Protein AF-A0A198FDU4-F1 (afdb_monomer)

Solvent-accessible surface area (backbone atoms only — not comparable to full-atom values): 24441 Å² total; per-residue (Å²): 132,54,50,69,57,46,51,49,52,53,43,39,50,42,43,55,72,63,31,25,67,28,29,48,13,7,50,51,8,45,16,40,74,60,33,55,42,30,35,79,29,39,49,94,70,45,77,84,49,52,74,38,26,30,18,36,71,33,38,70,36,20,50,71,49,46,50,51,25,53,77,68,77,36,59,59,58,39,63,64,48,49,50,50,48,52,54,48,25,40,75,66,72,41,78,51,65,47,96,90,48,53,53,56,54,47,34,57,30,83,58,55,20,38,58,43,16,54,49,39,43,63,23,48,65,55,52,98,71,73,87,55,72,64,25,23,56,41,1,46,51,46,31,72,73,40,69,84,66,69,52,71,68,78,43,44,53,62,53,46,55,67,72,42,50,73,51,27,18,40,28,88,83,55,66,17,51,43,86,76,36,16,18,23,26,35,20,41,50,51,47,16,44,27,68,31,62,68,48,84,74,95,64,85,46,44,56,54,57,35,60,57,53,40,40,74,61,46,27,43,81,78,44,73,53,42,37,76,41,86,65,51,88,75,48,43,56,68,20,37,40,36,37,6,44,24,87,38,58,82,60,13,70,99,51,60,46,44,33,28,37,25,30,84,85,27,38,22,32,42,28,36,40,60,88,62,76,54,42,82,22,53,13,58,44,75,44,70,62,47,38,65,51,30,52,74,75,45,26,39,16,36,40,33,29,35,62,59,82,63,92,71,87,62,85,68,74,74,77,77,72,59,78,37,56,35,38,30,28,27,19,39,50,80,61,59,75,50,70,75,17,70,28,47,49,95,82,57,77,56,16,40,22,60,46,86,73,36,46,23,9,38,36,29,52,41,57,81,60,54,51,51,40,32,26,27,22,24,76,87,72,42,73,52,69,79,26,66,42,48,33,90,90,36,64,81,64,12,25,25,53,45,90,69,38,45,27,10,31,40,33,40,37,48,44,59,46,89,95,55,80,73,39,41,30,34,33,30,21,25,35,48,84,52,84,65,74,50,70,63,15,30,21,60,27,78,83,45,91,95,32,42,36,51,26,64,42,88,77,32,32,33,7,32,40,33,44,42,30,16,76,60,90,82,126

Secondary structure (DSSP, 8-state):
--HHHHHHHHHHHHHHTT--HHHHHHHHHHHHHHHSS-TTPBGGG-TT-TTS-BTTTTBSSTHHHHHHHHHTT--TTSHHHHHHHHHHHHHTT-S--BTTB-HHHHHH--S-HHHHHHHHIIIII--S----THHHHHHHHHHHHHTT-PPPP---HHHHHHHHTTTBEE-SSS-SBSTTSEE-HHHHHHHHHHHHH-PPPSS---TTTHHHHHHHTTEEEEEEEETT-TTGGG--TTPEEEEESSSSGGG-SSSSEEEEEEETTTTEEEEE-STTTT-TTB-EEEEE-SHHHHHHTT--EEEEEEE-SS---S--------SB-EEEEEEETTSPBPPPEES--SSSTTSSBS-TT--EEEEEEEESSSEEEEEEEETTTEEPPPB----TT-TTTS-EE-TT--EEEEEEEEEPPTTSPP-EEEEEEEETT-SSPPPPEETTSSSSTTSBSSEEBTTB-EEEEEEEEESS---

Foldseek 3Di:
DALVVLLLVQQLVLVLVVFDLLLSLLLSLQLCVQAVSQQADWVVNPPPQQQWFHGSLGPGSVCVLCVVCVVVVHDSRDSVSVVVVLVVCQVVVPQFADPVAGSVRSRNDPDHSLVSNLSCLVGRNVDPDSPDSSSSVSSVVSSVVCVVPHHDNQQALVVLLVVLQLQAFEDPPPPLQCPVRYHFFQNSSQNSLCSRQVDDDPDRDDLLRVQQVLLVSQWDFPDKDFLVCPCLVVAAFSKKKKWALDQDSNRQPPHRIGIATADDGSFWGFGQDCPVVRPRSRRTDTHGDDSCVCVVSNTTMMIIIHHCPDDDDPDDPPPLDFPWWKWKWFAFQLHGIDDIATAADPRHPSRKYFAALTFTFKMAMDIPAFWKWKEFAFLVPGIDDIATAQDPVDRPRNIHGDRNTGTFKMAMWTDHDPPDQDKWKKKWFDFSVDDDIDFIATHCCPPDPPGHRMYGDRPTGTRIMGIGIGNDHSD

Structure (mmCIF, N/CA/C/O backbone):
data_AF-A0A198FDU4-F1
#
_entry.id   AF-A0A198FDU4-F1
#
loop_
_atom_site.group_PDB
_atom_site.id
_atom_site.type_symbol
_atom_site.label_atom_id
_atom_site.label_alt_id
_atom_site.label_comp_id
_atom_site.label_asym_id
_atom_site.label_entity_id
_atom_site.label_seq_id
_atom_site.pdbx_PDB_ins_code
_atom_site.Cartn_x
_atom_site.Cartn_y
_atom_site.Cartn_z
_atom_site.occupancy
_atom_site.B_iso_or_equiv
_atom_site.auth_seq_id
_atom_site.auth_comp_id
_atom_site.auth_asym_id
_atom_site.auth_atom_id
_atom_site.pdbx_PDB_model_num
ATOM 1 N N . MET A 1 1 ? -2.469 -5.186 -19.292 1.00 48.31 1 MET A N 1
ATOM 2 C CA . MET A 1 1 ? -3.293 -5.999 -18.375 1.00 48.31 1 MET A CA 1
ATOM 3 C C . MET A 1 1 ? -4.175 -6.893 -19.226 1.00 48.31 1 MET A C 1
ATOM 5 O O . MET A 1 1 ? -4.689 -6.417 -20.234 1.00 48.31 1 MET A O 1
ATOM 9 N N . GLY A 1 2 ? -4.270 -8.179 -18.903 1.00 72.94 2 GLY A N 1
ATOM 10 C CA . GLY A 1 2 ? -5.128 -9.109 -19.637 1.00 72.94 2 GLY A CA 1
ATOM 11 C C . GLY A 1 2 ? -6.611 -8.883 -19.323 1.00 72.94 2 GLY A C 1
ATOM 12 O O . GLY A 1 2 ? -6.959 -8.453 -18.226 1.00 72.94 2 GLY A O 1
ATOM 13 N N . GLN A 1 3 ? -7.504 -9.236 -20.253 1.00 82.69 3 GLN A N 1
ATOM 14 C CA . GLN A 1 3 ? -8.961 -9.070 -20.102 1.00 82.69 3 GLN A CA 1
ATOM 15 C C . GLN A 1 3 ? -9.511 -9.658 -18.783 1.00 82.69 3 GLN A C 1
ATOM 17 O O . GLN A 1 3 ? -10.329 -9.033 -18.111 1.00 82.69 3 GLN A O 1
ATOM 22 N N . LYS A 1 4 ? -9.031 -10.842 -18.371 1.00 82.12 4 LYS A N 1
ATOM 23 C CA . LYS A 1 4 ? -9.432 -11.501 -17.113 1.00 82.12 4 LYS A CA 1
ATOM 24 C C . LYS A 1 4 ? -8.976 -10.737 -15.866 1.00 82.12 4 LYS A C 1
ATOM 26 O O . LYS A 1 4 ? -9.705 -10.706 -14.877 1.00 82.12 4 LYS A O 1
ATOM 31 N N . GLU A 1 5 ? -7.788 -10.140 -15.892 1.00 79.19 5 GLU A N 1
ATOM 32 C CA . GLU A 1 5 ? -7.251 -9.366 -14.766 1.00 79.19 5 GLU A CA 1
ATOM 33 C C . GLU A 1 5 ? -8.094 -8.106 -14.550 1.00 79.19 5 GLU A C 1
ATOM 35 O O . GLU A 1 5 ? -8.565 -7.863 -13.439 1.00 79.19 5 GLU A O 1
ATOM 40 N N . THR A 1 6 ? -8.391 -7.373 -15.629 1.00 77.75 6 THR A N 1
ATOM 41 C CA . THR A 1 6 ? -9.262 -6.193 -15.572 1.00 77.75 6 THR A CA 1
ATOM 42 C C . THR A 1 6 ? -10.680 -6.560 -15.130 1.00 77.75 6 THR A C 1
ATOM 44 O O . THR A 1 6 ? -11.232 -5.907 -14.246 1.00 77.75 6 THR A O 1
ATOM 47 N N . ALA A 1 7 ? -11.249 -7.654 -15.648 1.00 88.31 7 ALA A N 1
ATOM 48 C CA . ALA A 1 7 ? -12.554 -8.149 -15.208 1.00 88.31 7 ALA A CA 1
ATOM 49 C C . ALA A 1 7 ? -12.571 -8.522 -13.714 1.00 88.31 7 ALA A C 1
ATOM 51 O O . ALA A 1 7 ? -13.530 -8.207 -13.013 1.00 88.31 7 ALA A O 1
ATOM 52 N N . THR A 1 8 ? -11.495 -9.130 -13.201 1.00 83.44 8 THR A N 1
ATOM 53 C CA . THR A 1 8 ? -11.351 -9.469 -11.774 1.00 83.44 8 THR A CA 1
ATOM 54 C C . THR A 1 8 ? -11.256 -8.211 -10.905 1.00 83.44 8 THR A C 1
ATOM 56 O O . THR A 1 8 ? -11.840 -8.166 -9.820 1.00 83.44 8 THR A O 1
ATOM 59 N N . GLN A 1 9 ? -10.574 -7.166 -11.387 1.00 81.50 9 GLN A N 1
ATOM 60 C CA . GLN A 1 9 ? -10.465 -5.880 -10.697 1.00 81.50 9 GLN A CA 1
ATOM 61 C C . GLN A 1 9 ? -11.827 -5.173 -10.602 1.00 81.50 9 GLN A C 1
ATOM 63 O O . GLN A 1 9 ? -12.223 -4.752 -9.512 1.00 81.50 9 GLN A O 1
ATOM 68 N N . ILE A 1 10 ? -12.571 -5.108 -11.714 1.00 89.69 10 ILE A N 1
ATOM 69 C CA . ILE A 1 10 ? -13.941 -4.566 -11.769 1.00 89.69 10 ILE A CA 1
ATOM 70 C C . ILE A 1 10 ? -14.856 -5.361 -10.835 1.00 89.69 10 ILE A C 1
ATOM 72 O O . ILE A 1 10 ? -15.574 -4.778 -10.022 1.00 89.69 10 ILE A O 1
ATOM 76 N N . TRP A 1 11 ? -14.792 -6.693 -10.916 1.00 91.50 11 TRP A N 1
ATOM 77 C CA . TRP A 1 11 ? -15.608 -7.587 -10.106 1.00 91.50 11 TRP A CA 1
ATOM 78 C C . TRP A 1 11 ? -15.397 -7.367 -8.615 1.00 91.50 11 TRP A C 1
ATOM 80 O O . TRP A 1 11 ? -16.344 -7.104 -7.878 1.00 91.50 11 TRP A O 1
ATOM 90 N N . THR A 1 12 ? -14.142 -7.405 -8.176 1.00 78.69 12 THR A N 1
ATOM 91 C CA . THR A 1 12 ? -13.788 -7.220 -6.766 1.00 78.69 12 THR A CA 1
ATOM 92 C C . THR A 1 12 ? -14.256 -5.861 -6.249 1.00 78.69 12 THR A C 1
ATOM 94 O O . THR A 1 12 ? -14.855 -5.781 -5.176 1.00 78.69 12 THR A O 1
ATOM 97 N N . TYR A 1 13 ? -14.039 -4.793 -7.023 1.00 76.19 13 TYR A N 1
ATOM 98 C CA . TYR A 1 13 ? -14.441 -3.447 -6.626 1.00 76.19 13 TYR A CA 1
ATOM 99 C C . TYR A 1 13 ? -15.962 -3.298 -6.520 1.00 76.19 13 TYR A C 1
ATOM 101 O O . TYR A 1 13 ? -16.459 -2.856 -5.486 1.00 76.19 13 TYR A O 1
ATOM 109 N N . LEU A 1 14 ? -16.713 -3.688 -7.555 1.00 82.50 14 LEU A N 1
ATOM 110 C CA . LEU A 1 14 ? -18.159 -3.473 -7.594 1.00 82.50 14 LEU A CA 1
ATOM 111 C C . LEU A 1 14 ? -18.904 -4.347 -6.579 1.00 82.50 14 LEU A C 1
ATOM 113 O O . LEU A 1 14 ? -19.787 -3.835 -5.890 1.00 82.50 14 LEU A O 1
ATOM 117 N N . ILE A 1 15 ? -18.519 -5.616 -6.391 1.00 83.12 15 ILE A N 1
ATOM 118 C CA . ILE A 1 15 ? -19.107 -6.428 -5.313 1.00 83.12 15 ILE A CA 1
ATOM 119 C C . ILE A 1 15 ? -18.777 -5.806 -3.943 1.00 83.12 15 ILE A C 1
ATOM 121 O O . ILE A 1 15 ? -19.651 -5.725 -3.082 1.00 83.12 15 ILE A O 1
ATOM 125 N N . GLY A 1 16 ? -17.563 -5.267 -3.756 1.00 65.81 16 GLY A N 1
ATOM 126 C CA . GLY A 1 16 ? -17.193 -4.511 -2.553 1.00 65.81 16 GLY A CA 1
ATOM 127 C C . GLY A 1 16 ? -18.007 -3.222 -2.353 1.00 65.81 16 GLY A C 1
ATOM 128 O O . GLY A 1 16 ? -18.212 -2.788 -1.223 1.00 65.81 16 GLY A O 1
ATOM 129 N N . CYS A 1 17 ? -18.531 -2.635 -3.431 1.00 63.59 17 CYS A N 1
ATOM 130 C CA . CYS A 1 17 ? -19.476 -1.516 -3.405 1.00 63.59 17 CYS A CA 1
ATOM 131 C C . CYS A 1 17 ? -20.948 -1.955 -3.261 1.00 63.59 17 CYS A C 1
ATOM 133 O O . CYS A 1 17 ? -21.848 -1.124 -3.422 1.00 63.59 17 CYS A O 1
ATOM 135 N N . GLY A 1 18 ? -21.211 -3.232 -2.970 1.00 72.19 18 GLY A N 1
ATOM 136 C CA . GLY A 1 18 ? -22.550 -3.772 -2.735 1.00 72.19 18 GLY A CA 1
ATOM 137 C C . GLY A 1 18 ? -23.328 -4.126 -4.003 1.00 72.19 18 GLY A C 1
ATOM 138 O O . GLY A 1 18 ? -24.555 -4.167 -3.963 1.00 72.19 18 GLY A O 1
ATOM 139 N N . TRP A 1 19 ? -22.653 -4.335 -5.136 1.00 90.00 19 TRP A N 1
ATOM 140 C CA . TRP A 1 19 ? -23.300 -4.902 -6.320 1.00 90.00 19 TRP A CA 1
ATOM 141 C C . TRP A 1 19 ? -23.553 -6.398 -6.138 1.00 90.00 19 TRP A C 1
ATOM 143 O O . TRP A 1 19 ? -22.781 -7.100 -5.481 1.00 90.00 19 TRP A O 1
ATOM 153 N N . SER A 1 20 ? -24.609 -6.910 -6.763 1.00 91.50 20 SER A N 1
ATOM 154 C CA . SER A 1 20 ? -24.806 -8.351 -6.871 1.00 91.50 20 SER A CA 1
ATOM 155 C C . SER A 1 20 ? -23.833 -8.962 -7.889 1.00 91.50 20 SER A C 1
ATOM 157 O O . SER A 1 20 ? -23.417 -8.328 -8.864 1.00 91.50 20 SER A O 1
ATOM 159 N N . LYS A 1 21 ? -23.502 -10.245 -7.707 1.00 92.75 21 LYS A N 1
ATOM 160 C CA . LYS A 1 21 ? -22.655 -11.006 -8.646 1.00 92.75 21 LYS A CA 1
ATOM 161 C C . LYS A 1 21 ? -23.233 -11.056 -10.057 1.00 92.75 21 LYS A C 1
ATOM 163 O O . LYS A 1 21 ? -22.487 -11.006 -11.031 1.00 92.75 21 LYS A O 1
ATOM 168 N N . THR A 1 22 ? -24.554 -11.149 -10.177 1.00 95.75 22 THR A N 1
ATOM 169 C CA . THR A 1 22 ? -25.226 -11.209 -11.476 1.00 95.75 22 THR A CA 1
ATOM 170 C C . THR A 1 22 ? -25.229 -9.850 -12.180 1.00 95.75 22 THR A C 1
ATOM 172 O O . THR A 1 22 ? -25.017 -9.811 -13.391 1.00 95.75 22 THR A O 1
ATOM 175 N N . ALA A 1 23 ? -25.353 -8.735 -11.448 1.00 97.88 23 ALA A N 1
ATOM 176 C CA . ALA A 1 23 ? -25.270 -7.386 -12.013 1.00 97.88 23 ALA A CA 1
ATOM 177 C C . ALA A 1 23 ? -23.854 -7.041 -12.500 1.00 97.88 23 ALA A C 1
ATOM 179 O O . ALA A 1 23 ? -23.683 -6.492 -13.588 1.00 97.88 23 ALA A O 1
ATOM 180 N N . VAL A 1 24 ? -22.822 -7.412 -11.735 1.00 98.00 24 VAL A N 1
ATOM 181 C CA . VAL A 1 24 ? -21.421 -7.237 -12.155 1.00 98.00 24 VAL A CA 1
ATOM 182 C C . VAL A 1 24 ? -21.105 -8.081 -13.389 1.00 98.00 24 VAL A C 1
ATOM 184 O O . VAL A 1 24 ? -20.494 -7.586 -14.334 1.00 98.00 24 VAL A O 1
ATOM 187 N N . ALA A 1 25 ? -21.553 -9.337 -13.421 1.00 97.94 25 ALA A N 1
ATOM 188 C CA . ALA A 1 25 ? -21.398 -10.192 -14.593 1.00 97.94 25 ALA A CA 1
ATOM 189 C C . ALA A 1 25 ? -22.055 -9.588 -15.849 1.00 97.94 25 ALA A C 1
ATOM 191 O O . ALA A 1 25 ? -21.460 -9.602 -16.925 1.00 97.94 25 ALA A O 1
ATOM 192 N N . ALA A 1 26 ? -23.254 -9.016 -15.708 1.00 98.50 26 ALA A N 1
ATOM 193 C CA . ALA A 1 26 ? -23.961 -8.329 -16.787 1.00 98.50 26 ALA A CA 1
ATOM 194 C C . ALA A 1 26 ? -23.208 -7.104 -17.328 1.00 98.50 26 ALA A C 1
ATOM 196 O O . ALA A 1 26 ? -23.137 -6.914 -18.547 1.00 98.50 26 ALA A O 1
ATOM 197 N N . LEU A 1 27 ? -22.615 -6.304 -16.435 1.00 98.31 27 LEU A N 1
ATOM 198 C CA . LEU A 1 27 ? -21.721 -5.201 -16.794 1.00 98.31 27 LEU A CA 1
ATOM 199 C C . LEU A 1 27 ? -20.519 -5.700 -17.598 1.00 98.31 27 LEU A C 1
ATOM 201 O O . LEU A 1 27 ? -20.262 -5.191 -18.683 1.00 98.31 27 LEU A O 1
ATOM 205 N N . LEU A 1 28 ? -19.826 -6.736 -17.112 1.00 98.50 28 LEU A N 1
ATOM 206 C CA . LEU A 1 28 ? -18.657 -7.310 -17.789 1.00 98.50 28 LEU A CA 1
ATOM 207 C C . LEU A 1 28 ? -18.999 -7.862 -19.178 1.00 98.50 28 LEU A C 1
ATOM 209 O O . LEU A 1 28 ? -18.225 -7.674 -20.114 1.00 98.50 28 LEU A O 1
ATOM 213 N N . GLY A 1 29 ? -20.167 -8.494 -19.332 1.00 96.81 29 GLY A N 1
ATOM 214 C CA . GLY A 1 29 ? -20.655 -8.942 -20.637 1.00 96.81 29 GLY A CA 1
ATOM 215 C C . GLY A 1 29 ? -20.849 -7.788 -21.625 1.00 96.81 29 GLY A C 1
ATOM 216 O O . GLY A 1 29 ? -20.475 -7.898 -22.787 1.00 96.81 29 GLY A O 1
ATOM 217 N N . ASN A 1 30 ? -21.363 -6.645 -21.170 1.00 98.62 30 ASN A N 1
ATOM 218 C CA . ASN A 1 30 ? -21.475 -5.456 -22.016 1.00 98.62 30 ASN A CA 1
ATOM 219 C C . ASN A 1 30 ? -20.104 -4.835 -22.314 1.00 98.62 30 ASN A C 1
ATOM 221 O O . ASN A 1 30 ? -19.761 -4.659 -23.480 1.00 98.62 30 ASN A O 1
ATOM 225 N N . MET A 1 31 ? -19.275 -4.622 -21.290 1.00 98.50 31 MET A N 1
ATOM 226 C CA . MET A 1 31 ? -17.922 -4.069 -21.431 1.00 98.50 31 MET A CA 1
ATOM 227 C C . MET A 1 31 ? -17.039 -4.891 -22.376 1.00 98.50 31 MET A C 1
ATOM 229 O O . MET A 1 31 ? -16.205 -4.339 -23.094 1.00 98.50 31 MET A O 1
ATOM 233 N N . GLN A 1 32 ? -17.211 -6.215 -22.406 1.00 97.50 32 GLN A N 1
ATOM 234 C CA . GLN A 1 32 ? -16.483 -7.076 -23.332 1.00 97.50 32 GLN A CA 1
ATOM 235 C C . GLN A 1 32 ? -16.816 -6.761 -24.791 1.00 97.50 32 GLN A C 1
ATOM 237 O O . GLN A 1 32 ? -15.908 -6.737 -25.618 1.00 97.50 32 GLN A O 1
ATOM 242 N N . SER A 1 33 ? -18.085 -6.509 -25.105 1.00 94.44 33 SER A N 1
ATOM 243 C CA . SER A 1 33 ? -18.503 -6.149 -26.461 1.00 94.44 33 SER A CA 1
ATOM 244 C C . SER A 1 33 ? -18.216 -4.683 -26.804 1.00 94.44 33 SER A C 1
ATOM 246 O O . SER A 1 33 ? -17.925 -4.396 -27.958 1.00 94.44 33 SER A O 1
ATOM 248 N N . GLU A 1 34 ? -18.249 -3.775 -25.823 1.00 95.06 34 GLU A N 1
ATOM 249 C CA . GLU A 1 34 ? -17.927 -2.354 -26.026 1.00 95.06 34 GLU A CA 1
ATOM 250 C C . GLU A 1 34 ? -16.430 -2.105 -26.249 1.00 95.06 34 GLU A C 1
ATOM 252 O O . GLU A 1 34 ? -16.031 -1.363 -27.142 1.00 95.06 34 GLU A O 1
ATOM 257 N N . SER A 1 35 ? -15.576 -2.709 -25.419 1.00 95.69 35 SER A N 1
ATOM 258 C CA . SER A 1 35 ? -14.158 -2.334 -25.343 1.00 95.69 35 SER A CA 1
ATOM 259 C C . SER A 1 35 ? -13.194 -3.514 -25.310 1.00 95.69 35 SER A C 1
ATOM 261 O O . SER A 1 35 ? -11.978 -3.318 -25.331 1.00 95.69 35 SER A O 1
ATOM 263 N N . GLY A 1 36 ? -13.699 -4.746 -25.225 1.00 93.69 36 GLY A N 1
ATOM 264 C CA . GLY A 1 36 ? -12.881 -5.897 -24.850 1.00 93.69 36 GLY A CA 1
ATOM 265 C C . GLY A 1 36 ? -12.488 -5.891 -23.369 1.00 93.69 36 GLY A C 1
ATOM 266 O O . GLY A 1 36 ? -11.552 -6.601 -23.006 1.00 93.69 36 GLY A O 1
ATOM 267 N N . ILE A 1 37 ? -13.199 -5.133 -22.520 1.00 94.38 37 ILE A N 1
ATOM 268 C CA . ILE A 1 37 ? -12.842 -4.850 -21.116 1.00 94.38 37 ILE A CA 1
ATOM 269 C C . ILE A 1 37 ? -11.490 -4.120 -21.022 1.00 94.38 37 ILE A C 1
ATOM 271 O O . ILE A 1 37 ? -10.645 -4.422 -20.180 1.00 94.38 37 ILE A O 1
ATOM 275 N N . ILE A 1 38 ? -11.269 -3.158 -21.920 1.00 90.25 38 ILE A N 1
ATOM 276 C CA . ILE A 1 38 ? -10.058 -2.333 -21.964 1.00 90.25 38 ILE A CA 1
ATOM 277 C C . ILE A 1 38 ? -10.440 -0.914 -21.547 1.00 90.25 38 ILE A C 1
ATOM 279 O O . ILE A 1 38 ? -11.202 -0.235 -22.231 1.00 90.25 38 ILE A O 1
ATOM 283 N N . ALA A 1 39 ? -9.898 -0.461 -20.416 1.00 90.75 39 ALA A N 1
ATOM 284 C CA . ALA A 1 39 ? -10.215 0.852 -19.861 1.00 90.75 39 ALA A CA 1
ATOM 285 C C . ALA A 1 39 ? -9.721 2.016 -20.739 1.00 90.75 39 ALA A C 1
ATOM 287 O O . ALA A 1 39 ? -10.399 3.031 -20.819 1.00 90.75 39 ALA A O 1
ATOM 288 N N . ASP A 1 40 ? -8.600 1.874 -21.450 1.00 94.19 40 ASP A N 1
ATOM 289 C CA . ASP A 1 40 ? -8.078 2.919 -22.346 1.00 94.19 40 ASP A CA 1
ATOM 290 C C . ASP A 1 40 ? -8.414 2.647 -23.824 1.00 94.19 40 ASP A C 1
ATOM 292 O O . ASP A 1 40 ? -7.544 2.685 -24.692 1.00 94.19 40 ASP A O 1
ATOM 296 N N . ARG A 1 41 ? -9.679 2.303 -24.117 1.00 95.62 41 ARG A N 1
ATOM 297 C CA . ARG A 1 41 ? -10.153 2.049 -25.489 1.00 95.62 41 ARG A CA 1
ATOM 298 C C . ARG A 1 41 ? -10.854 3.268 -26.082 1.00 95.62 41 ARG A C 1
ATOM 300 O O . ARG A 1 41 ? -11.876 3.702 -25.554 1.00 95.62 41 ARG A O 1
ATOM 307 N N . TRP A 1 42 ? -10.349 3.756 -27.212 1.00 97.62 42 TRP A N 1
ATOM 308 C CA . TRP A 1 42 ? -11.015 4.762 -28.043 1.00 97.62 42 TRP A CA 1
ATOM 309 C C . TRP A 1 42 ? -11.838 4.085 -29.137 1.00 97.62 42 TRP A C 1
ATOM 311 O O . TRP A 1 42 ? -11.376 3.117 -29.745 1.00 97.62 42 TRP A O 1
ATOM 321 N N . GLU A 1 43 ? -13.035 4.601 -29.406 1.00 95.50 43 GLU A N 1
ATOM 322 C CA . GLU A 1 43 ? -13.866 4.131 -30.514 1.00 95.50 43 GLU A CA 1
ATOM 323 C C . GLU A 1 43 ? -13.090 4.195 -31.840 1.00 95.50 43 GLU A C 1
ATOM 325 O O . GLU A 1 43 ? -12.460 5.205 -32.172 1.00 95.50 43 GLU A O 1
ATOM 330 N N . GLY A 1 44 ? -13.098 3.087 -32.586 1.00 93.38 44 GLY A N 1
ATOM 331 C CA . GLY A 1 44 ? -12.361 2.956 -33.847 1.00 93.38 44 GLY A CA 1
ATOM 332 C C . GLY A 1 44 ? -10.837 3.082 -33.715 1.00 93.38 44 GLY A C 1
ATOM 333 O O . GLY A 1 44 ? -10.168 3.275 -34.725 1.00 93.38 44 GLY A O 1
ATOM 334 N N . ASP A 1 45 ? -10.298 3.019 -32.492 1.00 92.62 45 ASP A N 1
ATOM 335 C CA . ASP A 1 45 ? -8.885 3.256 -32.170 1.00 92.62 45 ASP A CA 1
ATOM 336 C C . ASP A 1 45 ? -8.379 4.658 -32.567 1.00 92.62 45 ASP A C 1
ATOM 338 O O . ASP A 1 45 ? -7.178 4.902 -32.707 1.00 92.62 45 ASP A O 1
ATOM 342 N N . ILE A 1 46 ? -9.301 5.623 -32.683 1.00 94.88 46 ILE A N 1
ATOM 343 C CA . ILE A 1 46 ? -8.993 7.022 -32.995 1.00 94.88 46 ILE A CA 1
ATOM 344 C C . ILE A 1 46 ? -8.692 7.771 -31.691 1.00 94.88 46 ILE A C 1
ATOM 346 O O . ILE A 1 46 ? -9.549 8.437 -31.101 1.00 94.88 46 ILE A O 1
ATOM 350 N N . VAL A 1 47 ? -7.450 7.643 -31.221 1.00 94.56 47 VAL A N 1
ATOM 351 C CA . VAL A 1 47 ? -6.978 8.255 -29.970 1.00 94.56 47 VAL A CA 1
ATOM 352 C C . VAL A 1 47 ? -7.214 9.767 -29.965 1.00 94.56 47 VAL A C 1
ATOM 354 O O . VAL A 1 47 ? -6.773 10.488 -30.858 1.00 94.56 47 VAL A O 1
ATOM 357 N N . GLY A 1 48 ? -7.888 10.259 -28.925 1.00 93.12 48 GLY A N 1
ATOM 358 C CA . GLY A 1 48 ? -8.179 11.682 -28.748 1.00 93.12 48 GLY A CA 1
ATOM 359 C C . GLY A 1 48 ? -9.474 12.160 -29.409 1.00 93.12 48 GLY A C 1
ATOM 360 O O . GLY A 1 48 ? -9.811 13.337 -29.259 1.00 93.12 48 GLY A O 1
ATOM 361 N N . ASN A 1 49 ? -10.234 11.288 -30.085 1.00 96.75 49 ASN A N 1
ATOM 362 C CA . ASN A 1 49 ? -11.551 11.638 -30.613 1.00 96.75 49 ASN A CA 1
ATOM 363 C C . ASN A 1 49 ? -12.577 11.835 -29.482 1.00 96.75 49 ASN A C 1
ATOM 365 O O . ASN A 1 49 ? -13.308 10.927 -29.099 1.00 96.75 49 ASN A O 1
ATOM 369 N N . MET A 1 50 ? -12.657 13.062 -28.969 1.00 96.81 50 MET A N 1
ATOM 370 C CA . MET A 1 50 ? -13.542 13.440 -27.863 1.00 96.81 50 MET A CA 1
ATOM 371 C C . MET A 1 50 ? -15.042 13.350 -28.187 1.00 96.81 50 MET A C 1
ATOM 373 O O . MET A 1 50 ? -15.859 13.408 -27.265 1.00 96.81 50 MET A O 1
ATOM 377 N N . ASN A 1 51 ? -15.401 13.216 -29.468 1.00 97.38 51 ASN A N 1
ATOM 378 C CA . ASN A 1 51 ? -16.782 13.075 -29.927 1.00 97.38 51 ASN A CA 1
ATOM 379 C C . ASN A 1 51 ? -17.236 11.609 -30.020 1.00 97.38 51 ASN A C 1
ATOM 381 O O . ASN A 1 51 ? -18.441 11.368 -30.029 1.00 97.38 51 ASN A O 1
ATOM 385 N N . GLY A 1 52 ? -16.297 10.659 -30.081 1.00 96.62 52 GLY A N 1
ATOM 386 C CA . GLY A 1 52 ? -16.579 9.221 -30.095 1.00 96.62 52 GLY A CA 1
ATOM 387 C C . GLY A 1 52 ? -16.689 8.616 -28.695 1.00 96.62 52 GLY A C 1
ATOM 388 O O . GLY A 1 52 ? -16.670 9.335 -27.691 1.00 96.62 52 GLY A O 1
ATOM 389 N N . GLY A 1 53 ? -16.798 7.294 -28.636 1.00 97.81 53 GLY A N 1
ATOM 390 C CA . GLY A 1 53 ? -16.803 6.500 -27.411 1.00 97.81 53 GLY A CA 1
ATOM 391 C C . GLY A 1 53 ? -15.428 6.356 -26.757 1.00 97.81 53 GLY A C 1
ATOM 392 O O . GLY A 1 53 ? -14.386 6.323 -27.419 1.00 97.81 53 GLY A O 1
ATOM 393 N N . TYR A 1 54 ? -15.422 6.262 -25.425 1.00 98.44 54 TYR A N 1
ATOM 394 C CA . TYR A 1 54 ? -14.213 5.982 -24.653 1.00 98.44 54 TYR A CA 1
ATOM 395 C C . TYR A 1 54 ? -14.455 5.032 -23.477 1.00 98.44 54 TYR A C 1
ATOM 397 O O . TYR A 1 54 ? -15.446 5.149 -22.757 1.00 98.44 54 TYR A O 1
ATOM 405 N N . GLY A 1 55 ? -13.489 4.150 -23.235 1.00 97.44 55 GLY A N 1
ATOM 406 C CA . GLY A 1 55 ? -13.370 3.333 -22.034 1.00 97.44 55 GLY A CA 1
ATOM 407 C C . GLY A 1 55 ? -14.256 2.094 -21.997 1.00 97.44 55 GLY A C 1
ATOM 408 O O . GLY A 1 55 ? -14.765 1.644 -23.025 1.00 97.44 55 GLY A O 1
ATOM 409 N N . LEU A 1 56 ? -14.412 1.536 -20.793 1.00 98.00 56 LEU A N 1
ATOM 410 C CA . LEU A 1 56 ? -15.011 0.226 -20.527 1.00 98.00 56 LEU A CA 1
ATOM 411 C C . LEU A 1 56 ? -16.396 0.060 -21.164 1.00 98.00 56 LEU A C 1
ATOM 413 O O . LEU A 1 56 ? -16.670 -1.003 -21.715 1.00 98.00 56 LEU A O 1
ATOM 417 N N . VAL A 1 57 ? -17.223 1.106 -21.093 1.00 98.25 57 VAL A N 1
ATOM 418 C CA . VAL A 1 57 ? -18.609 1.158 -21.601 1.00 98.25 57 VAL A CA 1
ATOM 419 C C . VAL A 1 57 ? -18.774 2.158 -22.752 1.00 98.25 57 VAL A C 1
ATOM 421 O O . VAL A 1 57 ? -19.869 2.635 -23.008 1.00 98.25 57 VAL A O 1
ATOM 424 N N . GLN A 1 58 ? -17.671 2.565 -23.394 1.00 98.25 58 GLN A N 1
ATOM 425 C CA . GLN A 1 58 ? -17.683 3.500 -24.528 1.00 98.25 58 GLN A CA 1
ATOM 426 C C . GLN A 1 58 ? -18.553 4.754 -24.286 1.00 98.25 58 GLN A C 1
ATOM 428 O O . GLN A 1 58 ? -19.427 5.095 -25.087 1.00 98.25 58 GLN A O 1
ATOM 433 N N . TRP A 1 59 ? -18.307 5.487 -23.187 1.00 98.56 59 TRP A N 1
ATOM 434 C CA . TRP A 1 59 ? -19.035 6.731 -22.897 1.00 98.56 59 TRP A CA 1
ATOM 435 C C . TRP A 1 59 ? -18.987 7.666 -24.102 1.00 98.56 59 TRP A C 1
ATOM 437 O O . TRP A 1 59 ? -17.911 8.112 -24.489 1.00 98.56 59 TRP A O 1
ATOM 447 N N . THR A 1 60 ? -20.158 7.977 -24.659 1.00 97.69 60 THR A N 1
ATOM 448 C CA . THR A 1 60 ? -20.267 8.732 -25.911 1.00 97.69 60 THR A CA 1
ATOM 449 C C . THR A 1 60 ? -21.122 9.997 -25.726 1.00 97.69 60 THR A C 1
ATOM 451 O O . THR A 1 60 ? -22.284 9.905 -25.294 1.00 97.69 60 THR A O 1
ATOM 454 N N . PRO A 1 61 ? -20.591 11.200 -26.029 1.00 97.94 61 PRO A N 1
ATOM 455 C CA . PRO A 1 61 ? -19.189 11.477 -26.371 1.00 97.94 61 PRO A CA 1
ATOM 456 C C . PRO A 1 61 ? -18.246 11.257 -25.174 1.00 97.94 61 PRO A C 1
ATOM 458 O O . PRO A 1 61 ? -18.656 11.436 -24.021 1.00 97.94 61 PRO A O 1
ATOM 461 N N . ALA A 1 62 ? -16.974 10.946 -25.443 1.00 97.94 62 ALA A N 1
ATOM 462 C CA . ALA A 1 62 ? -15.936 10.661 -24.447 1.00 97.94 62 ALA A CA 1
ATOM 463 C C . ALA A 1 62 ? -15.812 11.754 -23.374 1.00 97.94 62 ALA A C 1
ATOM 465 O O . ALA A 1 62 ? -15.533 11.474 -22.204 1.00 97.94 62 ALA A O 1
ATOM 466 N N . THR A 1 63 ? -16.096 13.008 -23.742 1.00 97.69 63 THR A N 1
ATOM 467 C CA . THR A 1 63 ? -16.129 14.155 -22.819 1.00 97.69 63 THR A CA 1
ATOM 468 C C . THR A 1 63 ? -17.038 13.946 -21.608 1.00 97.69 63 THR A C 1
ATOM 470 O O . THR A 1 63 ? -16.699 14.436 -20.530 1.00 97.69 63 THR A O 1
ATOM 473 N N . LYS A 1 64 ? -18.139 13.185 -21.722 1.00 97.12 64 LYS A N 1
ATOM 474 C CA . LYS A 1 64 ? -19.054 12.898 -20.598 1.00 97.12 64 LYS A CA 1
ATOM 475 C C . LYS A 1 64 ? -18.338 12.269 -19.408 1.00 97.12 64 LYS A C 1
ATOM 477 O O . LYS A 1 64 ? -18.625 12.621 -18.262 1.00 97.12 64 LYS A O 1
ATOM 482 N N . PHE A 1 65 ? -17.424 11.344 -19.683 1.00 97.75 65 PHE A N 1
ATOM 483 C CA . PHE A 1 65 ? -16.640 10.674 -18.657 1.00 97.75 65 PHE A CA 1
ATOM 484 C C . PHE A 1 65 ? -15.305 11.375 -18.421 1.00 97.75 65 PHE A C 1
ATOM 486 O O . PHE A 1 65 ? -14.988 11.667 -17.272 1.00 97.75 65 PHE A O 1
ATOM 493 N N . ILE A 1 66 ? -14.551 11.711 -19.472 1.00 96.25 66 ILE A N 1
ATOM 494 C CA . ILE A 1 66 ? -13.202 12.277 -19.322 1.00 96.25 66 ILE A CA 1
ATOM 495 C C . ILE A 1 66 ? -13.239 13.609 -18.560 1.00 96.25 66 ILE A C 1
ATOM 497 O O . ILE A 1 66 ? -12.399 13.831 -17.687 1.00 96.25 66 ILE A O 1
ATOM 501 N N . ASN A 1 67 ? -14.219 14.482 -18.822 1.00 96.56 67 ASN A N 1
ATOM 502 C CA . ASN A 1 67 ? -14.339 15.741 -18.078 1.00 96.56 67 ASN A CA 1
ATOM 503 C C . ASN A 1 67 ? -14.728 15.495 -16.619 1.00 96.56 67 ASN A C 1
ATOM 505 O O . ASN A 1 67 ? -14.169 16.133 -15.731 1.00 96.56 67 ASN A O 1
ATOM 509 N N . TRP A 1 68 ? -15.635 14.546 -16.367 1.00 95.12 68 TRP A N 1
ATOM 510 C CA . TRP A 1 68 ? -16.024 14.167 -15.010 1.00 95.12 68 TRP A CA 1
ATOM 511 C C . TRP A 1 68 ? -14.856 13.555 -14.228 1.00 95.12 68 TRP A C 1
ATOM 513 O O . TRP A 1 68 ? -14.652 13.895 -13.067 1.00 95.12 68 TRP A O 1
ATOM 523 N N . ALA A 1 69 ? -14.057 12.688 -14.847 1.00 72.25 69 ALA A N 1
ATOM 524 C CA . ALA A 1 69 ? -12.890 12.091 -14.207 1.00 72.25 69 ALA A CA 1
ATOM 525 C C . ALA A 1 69 ? -11.874 13.178 -13.832 1.00 72.25 69 ALA A C 1
ATOM 527 O O . ALA A 1 69 ? -11.484 13.284 -12.668 1.00 72.25 69 ALA A O 1
ATOM 528 N N . LYS A 1 70 ? -11.550 14.070 -14.780 1.00 82.00 70 LYS A N 1
ATOM 529 C CA . LYS A 1 70 ? -10.652 15.209 -14.549 1.00 82.00 70 LYS A CA 1
ATOM 530 C C . LYS A 1 70 ? -11.160 16.142 -13.448 1.00 82.00 70 LYS A C 1
ATOM 532 O O . LYS A 1 70 ? -10.383 16.510 -12.573 1.00 82.00 70 LYS A O 1
ATOM 537 N N . SER A 1 71 ? -12.452 16.486 -13.437 1.00 78.00 71 SER A N 1
ATOM 538 C CA . SER A 1 71 ? -13.027 17.361 -12.403 1.00 78.00 71 SER A CA 1
ATOM 539 C C . SER A 1 71 ? -13.022 16.729 -11.009 1.00 78.00 71 SER A C 1
ATOM 541 O O . SER A 1 71 ? -13.061 17.447 -10.017 1.00 78.00 71 SER A O 1
ATOM 543 N N . ASN A 1 72 ? -12.977 15.397 -10.925 1.00 59.09 72 ASN A N 1
ATOM 544 C CA . ASN A 1 72 ? -12.895 14.647 -9.671 1.00 59.09 72 ASN A CA 1
ATOM 545 C C . ASN A 1 72 ? -11.452 14.235 -9.311 1.00 59.09 72 ASN A C 1
ATOM 547 O O . ASN A 1 72 ? -11.258 13.469 -8.367 1.00 59.09 72 ASN A O 1
ATOM 551 N N . GLY A 1 73 ? -10.439 14.727 -10.038 1.00 64.06 73 GLY A N 1
ATOM 552 C CA . GLY A 1 73 ? -9.027 14.414 -9.785 1.00 64.06 73 GLY A CA 1
ATOM 553 C C . GLY A 1 73 ? -8.662 12.946 -10.031 1.00 64.06 73 GLY A C 1
ATOM 554 O O . GLY A 1 73 ? -7.757 12.421 -9.384 1.00 64.06 73 GLY A O 1
ATOM 555 N N . LEU A 1 74 ? -9.393 12.275 -10.923 1.00 58.41 74 LEU A N 1
ATOM 556 C CA . LEU A 1 74 ? -9.218 10.866 -11.269 1.00 58.41 74 LEU A CA 1
ATOM 557 C C . LEU A 1 74 ? -8.521 10.721 -12.627 1.00 58.41 74 LEU A C 1
ATOM 559 O O . LEU A 1 74 ? -8.811 11.476 -13.560 1.00 58.41 74 LEU A O 1
ATOM 563 N N . ASP A 1 75 ? -7.650 9.716 -12.759 1.00 75.56 75 ASP A N 1
ATOM 564 C CA . ASP A 1 75 ? -7.133 9.310 -14.067 1.00 75.56 75 ASP A CA 1
ATOM 565 C C . ASP A 1 75 ? -8.248 8.611 -14.851 1.00 75.56 75 ASP A C 1
ATOM 567 O O . ASP A 1 75 ? -8.778 7.581 -14.440 1.00 75.56 75 ASP A O 1
ATOM 571 N N . TYR A 1 76 ? -8.619 9.174 -15.998 1.00 81.00 76 TYR A N 1
ATOM 572 C CA . TYR A 1 76 ? -9.687 8.629 -16.827 1.00 81.00 76 TYR A CA 1
ATOM 573 C C . TYR A 1 76 ? -9.310 7.268 -17.448 1.00 81.00 76 TYR A C 1
ATOM 575 O O . TYR A 1 76 ? -10.199 6.488 -17.784 1.00 81.00 76 TYR A O 1
ATOM 583 N N . ARG A 1 77 ? -8.015 6.938 -17.538 1.00 87.12 77 ARG A N 1
ATOM 584 C CA . ARG A 1 77 ? -7.531 5.643 -18.050 1.00 87.12 77 ARG A CA 1
ATOM 585 C C . ARG A 1 77 ? -7.625 4.509 -17.028 1.00 87.12 77 ARG A C 1
ATOM 587 O O . ARG A 1 77 ? -7.554 3.341 -17.403 1.00 87.12 77 ARG A O 1
ATOM 594 N N . ASP A 1 78 ? -7.770 4.835 -15.744 1.00 80.19 78 ASP A N 1
ATOM 595 C CA . ASP A 1 78 ? -7.808 3.855 -14.660 1.00 80.19 78 ASP A CA 1
ATOM 596 C C . ASP A 1 78 ? -9.159 3.118 -14.591 1.00 80.19 78 ASP A C 1
ATOM 598 O O . ASP A 1 78 ? -10.244 3.709 -14.642 1.00 80.19 78 ASP A O 1
ATOM 602 N N . VAL A 1 79 ? -9.082 1.799 -14.410 1.00 78.12 79 VAL A N 1
ATOM 603 C CA . VAL A 1 79 ? -10.231 0.882 -14.364 1.00 78.12 79 VAL A CA 1
ATOM 604 C C . VAL A 1 79 ? -11.189 1.253 -13.233 1.00 78.12 79 VAL A C 1
ATOM 606 O O . VAL A 1 79 ? -12.411 1.244 -13.407 1.00 78.12 79 VAL A O 1
ATOM 609 N N . ILE A 1 80 ? -10.663 1.601 -12.057 1.00 83.06 80 ILE A N 1
ATOM 610 C CA . ILE A 1 80 ? -11.509 1.905 -10.900 1.00 83.06 80 ILE A CA 1
ATOM 611 C C . ILE A 1 80 ? -12.077 3.315 -10.964 1.00 83.06 80 ILE A C 1
ATOM 613 O O . ILE A 1 80 ? -13.185 3.538 -10.489 1.00 83.06 80 ILE A O 1
ATOM 617 N N . SER A 1 81 ? -11.404 4.258 -11.606 1.00 73.94 81 SER A N 1
ATOM 618 C CA . SER A 1 81 ? -11.961 5.578 -11.913 1.00 73.94 81 SER A CA 1
ATOM 619 C C . SER A 1 81 ? -13.192 5.477 -12.819 1.00 73.94 81 SER A C 1
ATOM 621 O O . SER A 1 81 ? -14.190 6.165 -12.594 1.00 73.94 81 SER A O 1
ATOM 623 N N . GLN A 1 82 ? -13.184 4.529 -13.756 1.00 96.44 82 GLN A N 1
ATOM 624 C CA . GLN A 1 82 ? -14.344 4.174 -14.574 1.00 96.44 82 GLN A CA 1
ATOM 625 C C . GLN A 1 82 ? -15.440 3.458 -13.767 1.00 96.44 82 GLN A C 1
ATOM 627 O O . GLN A 1 82 ? -16.617 3.791 -13.895 1.00 96.44 82 GLN A O 1
ATOM 632 N N . CYS A 1 83 ? -15.087 2.565 -12.839 1.00 84.69 83 CYS A N 1
ATOM 633 C CA . CYS A 1 83 ? -16.068 1.977 -11.915 1.00 84.69 83 CYS A CA 1
ATOM 634 C C . CYS A 1 83 ? -16.700 3.027 -10.976 1.00 84.69 83 CYS A C 1
ATOM 636 O O . CYS A 1 83 ? -17.904 2.994 -10.723 1.00 84.69 83 CYS A O 1
ATOM 638 N N . LYS A 1 84 ? -15.914 4.000 -10.492 1.00 74.56 84 LYS A N 1
ATOM 639 C CA . LYS A 1 84 ? -16.390 5.146 -9.698 1.00 74.56 84 LYS A CA 1
ATOM 640 C C . LYS A 1 84 ? -17.370 6.003 -10.495 1.00 74.56 84 LYS A C 1
ATOM 642 O O . LYS A 1 84 ? -18.328 6.505 -9.910 1.00 74.56 84 LYS A O 1
ATOM 647 N N . ARG A 1 85 ? -17.162 6.156 -11.810 1.00 94.69 85 ARG A N 1
ATOM 648 C CA . ARG A 1 85 ? -18.122 6.834 -12.691 1.00 94.69 85 ARG A CA 1
ATOM 649 C C . ARG A 1 85 ? -19.461 6.104 -12.713 1.00 94.69 85 ARG A C 1
ATOM 651 O O . ARG A 1 85 ? -20.481 6.753 -12.515 1.00 94.69 85 ARG A O 1
ATOM 658 N N . ILE A 1 86 ? -19.458 4.784 -12.886 1.00 97.19 86 ILE A N 1
ATOM 659 C CA . ILE A 1 86 ? -20.685 3.971 -12.887 1.00 97.19 86 ILE A CA 1
ATOM 660 C C . ILE A 1 86 ? -21.400 4.071 -11.529 1.00 97.19 86 ILE A C 1
ATOM 662 O O . ILE A 1 86 ? -22.604 4.301 -11.475 1.00 97.19 86 ILE A O 1
ATOM 666 N N . GLU A 1 87 ? -20.668 4.000 -10.413 1.00 90.69 87 GLU A N 1
ATOM 667 C CA . GLU A 1 87 ? -21.229 4.224 -9.070 1.00 90.69 87 GLU A CA 1
ATOM 668 C C . GLU A 1 87 ? -21.816 5.633 -8.898 1.00 90.69 87 GLU A C 1
ATOM 670 O O . GLU A 1 87 ? -22.853 5.811 -8.255 1.00 90.69 87 GLU A O 1
ATOM 675 N N . TRP A 1 88 ? -21.164 6.654 -9.458 1.00 91.38 88 TRP A N 1
ATOM 676 C CA . TRP A 1 88 ? -21.698 8.012 -9.469 1.00 91.38 88 TRP A CA 1
ATOM 677 C C . TRP A 1 88 ? -22.978 8.092 -10.307 1.00 91.38 88 TRP A C 1
ATOM 679 O O . TRP A 1 88 ? -23.939 8.719 -9.870 1.00 91.38 88 TRP A O 1
ATOM 689 N N . GLU A 1 89 ? -23.046 7.418 -11.452 1.00 97.06 89 GLU A N 1
ATOM 690 C CA . GLU A 1 89 ? -24.249 7.364 -12.287 1.00 97.06 89 GLU A CA 1
ATOM 691 C C . GLU A 1 89 ? -25.412 6.660 -11.583 1.00 97.06 89 GLU A C 1
ATOM 693 O O . GLU A 1 89 ? -26.532 7.168 -11.628 1.00 97.06 89 GLU A O 1
ATOM 698 N N . VAL A 1 90 ? -25.140 5.574 -10.847 1.00 85.62 90 VAL A N 1
ATOM 699 C CA . VAL A 1 90 ? -26.122 4.922 -9.965 1.00 85.62 90 VAL A CA 1
ATOM 700 C C . VAL A 1 90 ? -26.665 5.906 -8.928 1.00 85.62 90 VAL A C 1
ATOM 702 O O . VAL A 1 90 ? -27.875 6.004 -8.749 1.00 85.62 90 VAL A O 1
ATOM 705 N N . LYS A 1 91 ? -25.783 6.649 -8.248 1.00 79.44 91 LYS A N 1
ATOM 706 C CA . LYS A 1 91 ? -26.163 7.589 -7.176 1.00 79.44 91 LYS A CA 1
ATOM 707 C C . LYS A 1 91 ? -26.900 8.830 -7.682 1.00 79.44 91 LYS A C 1
ATOM 709 O O . LYS A 1 91 ? -27.698 9.395 -6.945 1.00 79.44 91 LYS A O 1
ATOM 714 N N . ASN A 1 92 ? -26.615 9.265 -8.908 1.00 87.56 92 ASN A N 1
ATOM 715 C CA . ASN A 1 92 ? -27.118 10.523 -9.469 1.00 87.56 92 ASN A CA 1
ATOM 716 C C . ASN A 1 92 ? -28.188 10.310 -10.551 1.00 87.56 92 ASN A C 1
ATOM 718 O O . ASN A 1 92 ? -28.532 11.262 -11.256 1.00 87.56 92 ASN A O 1
ATOM 722 N N . ASN A 1 93 ? -28.697 9.079 -10.700 1.00 90.56 93 ASN A N 1
ATOM 723 C CA . ASN A 1 93 ? -29.661 8.691 -11.734 1.00 90.56 93 ASN A CA 1
ATOM 724 C C . ASN A 1 93 ? -29.247 9.171 -13.135 1.00 90.56 93 ASN A C 1
ATOM 726 O O . ASN A 1 93 ? -30.039 9.748 -13.879 1.00 90.56 93 ASN A O 1
ATOM 730 N N . GLN A 1 94 ? -27.978 8.968 -13.479 1.00 95.44 94 GLN A N 1
ATOM 731 C CA . GLN A 1 94 ? -27.437 9.334 -14.785 1.00 95.44 94 GLN A CA 1
ATOM 732 C C . GLN A 1 94 ? -27.301 8.099 -15.675 1.00 95.44 94 GLN A C 1
ATOM 734 O O . GLN A 1 94 ? -27.132 6.985 -15.185 1.00 95.44 94 GLN A O 1
ATOM 739 N N . GLN A 1 95 ? -27.332 8.321 -16.992 1.00 97.06 95 GLN A N 1
ATOM 740 C CA . GLN A 1 95 ? -27.125 7.336 -18.066 1.00 97.06 95 GLN A CA 1
ATOM 741 C C . GLN A 1 95 ? -28.189 6.223 -18.185 1.00 97.06 95 GLN A C 1
ATOM 743 O O . GLN A 1 95 ? -28.692 6.008 -19.287 1.00 97.06 95 GLN A O 1
ATOM 748 N N . PHE A 1 96 ? -28.563 5.554 -17.092 1.00 97.25 96 PHE A N 1
ATOM 749 C CA . PHE A 1 96 ? -29.509 4.435 -17.068 1.00 97.25 96 PHE A CA 1
ATOM 750 C C . PHE A 1 96 ? -30.970 4.907 -17.128 1.00 97.25 96 PHE A C 1
ATOM 752 O O . PHE A 1 96 ? -31.437 5.622 -16.243 1.00 97.25 96 PHE A O 1
ATOM 759 N N . SER A 1 97 ? -31.713 4.486 -18.154 1.00 96.25 97 SER A N 1
ATOM 760 C CA . SER A 1 97 ? -33.085 4.940 -18.424 1.00 96.25 97 SER A CA 1
ATOM 761 C C . SER A 1 97 ? -34.047 3.764 -18.639 1.00 96.25 97 SER A C 1
ATOM 763 O O . SER A 1 97 ? -34.574 3.563 -19.730 1.00 96.25 97 SER A O 1
ATOM 765 N N . CYS A 1 98 ? -34.256 2.948 -17.600 1.00 94.69 98 CYS A N 1
ATOM 766 C CA . CYS A 1 98 ? -35.207 1.833 -17.625 1.00 94.69 98 CYS A CA 1
ATOM 767 C C . CYS A 1 98 ? -36.543 2.233 -16.960 1.00 94.69 98 CYS A C 1
ATOM 769 O O . CYS A 1 98 ? -36.531 2.663 -15.808 1.00 94.69 98 CYS A O 1
ATOM 771 N N . PRO A 1 99 ? -37.704 2.077 -17.629 1.00 94.00 99 PRO A N 1
ATOM 772 C CA . PRO A 1 99 ? -39.001 2.463 -17.058 1.00 94.00 99 PRO A CA 1
ATOM 773 C C . PRO A 1 99 ? -39.426 1.663 -15.820 1.00 94.00 99 PRO A C 1
ATOM 775 O O . PRO A 1 99 ? -40.177 2.167 -14.992 1.00 94.00 99 PRO A O 1
ATOM 778 N N . SER A 1 100 ? -38.982 0.410 -15.706 1.00 92.12 100 SER A N 1
ATOM 779 C CA . SER A 1 100 ? -39.427 -0.529 -14.668 1.00 92.12 100 SER A CA 1
ATOM 780 C C . SER A 1 100 ? -38.379 -0.799 -13.587 1.00 92.12 100 SER A C 1
ATOM 782 O O . SER A 1 100 ? -38.640 -1.584 -12.680 1.00 92.12 100 SER A O 1
ATOM 784 N N . MET A 1 101 ? -37.182 -0.215 -13.699 1.00 92.94 101 MET A N 1
ATOM 785 C CA . MET A 1 101 ? -36.063 -0.478 -12.795 1.00 92.94 101 MET A CA 1
ATOM 786 C C . MET A 1 101 ? -35.156 0.753 -12.699 1.00 92.94 101 MET A C 1
ATOM 788 O O . MET A 1 101 ? -34.760 1.317 -13.712 1.00 92.94 101 MET A O 1
ATOM 792 N N . THR A 1 102 ? -34.776 1.161 -11.492 1.00 96.19 102 THR A N 1
ATOM 793 C CA . THR A 1 102 ? -33.741 2.185 -11.288 1.00 96.19 102 THR A CA 1
ATOM 794 C C . THR A 1 102 ? -32.344 1.588 -11.435 1.00 96.19 102 THR A C 1
ATOM 796 O O . THR A 1 102 ? -32.151 0.378 -11.310 1.00 96.19 102 THR A O 1
ATOM 799 N N . PHE A 1 103 ? -31.324 2.426 -11.632 1.00 96.88 103 PHE A N 1
ATOM 800 C CA . PHE A 1 103 ? -29.959 1.905 -11.731 1.00 96.88 103 PHE A CA 1
ATOM 801 C C . PHE A 1 103 ? -29.480 1.272 -10.411 1.00 96.88 103 PHE A C 1
ATOM 803 O O . PHE A 1 103 ? -28.752 0.283 -10.410 1.00 96.88 103 PHE A O 1
ATOM 810 N N . TYR A 1 104 ? -29.953 1.782 -9.2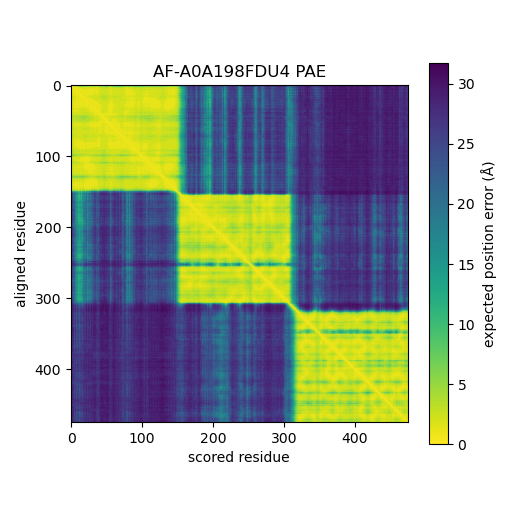69 1.00 88.44 104 TYR A N 1
ATOM 811 C CA . TYR A 1 104 ? -29.706 1.150 -7.973 1.00 88.44 104 TYR A CA 1
ATOM 812 C C . TYR A 1 104 ? -30.371 -0.231 -7.870 1.00 88.44 104 TYR A C 1
ATOM 814 O O . TYR A 1 104 ? -29.739 -1.177 -7.409 1.00 88.44 104 TYR A O 1
ATOM 822 N N . GLN A 1 105 ? -31.616 -0.377 -8.344 1.00 89.69 105 GLN A N 1
ATOM 823 C CA . GLN A 1 105 ? -32.296 -1.678 -8.388 1.00 89.69 105 GLN A CA 1
ATOM 824 C C . GLN A 1 105 ? -31.572 -2.668 -9.308 1.00 89.69 105 GLN A C 1
ATOM 826 O O . GLN A 1 105 ? -31.443 -3.833 -8.946 1.00 89.69 105 GLN A O 1
ATOM 831 N N . PHE A 1 106 ? -31.038 -2.209 -10.445 1.00 97.50 106 PHE A N 1
ATOM 832 C CA . PHE A 1 106 ? -30.167 -3.022 -11.297 1.00 97.50 106 PHE A CA 1
ATOM 833 C C . PHE A 1 106 ? -28.933 -3.513 -10.532 1.00 97.50 106 PHE A C 1
ATOM 835 O O . PHE A 1 106 ? -28.662 -4.711 -10.506 1.00 97.50 106 PHE A O 1
ATOM 842 N N . LYS A 1 107 ? -28.224 -2.594 -9.862 1.00 91.94 107 LYS A N 1
ATOM 843 C CA . LYS A 1 107 ? -27.007 -2.871 -9.084 1.00 91.94 107 LYS A CA 1
ATOM 844 C C . LYS A 1 107 ? -27.190 -4.000 -8.062 1.00 91.94 107 LYS A C 1
ATOM 846 O O . LYS A 1 107 ? -26.281 -4.811 -7.894 1.00 91.94 107 LYS A O 1
ATOM 851 N N . VAL A 1 108 ? -28.332 -4.051 -7.375 1.00 88.31 108 VAL A N 1
ATOM 852 C CA . VAL A 1 108 ? -28.607 -5.046 -6.318 1.00 88.31 108 VAL A CA 1
ATOM 853 C C . VAL A 1 108 ? -29.438 -6.246 -6.794 1.00 88.31 108 VAL A C 1
ATOM 855 O O . VAL A 1 108 ? -29.711 -7.145 -6.000 1.00 88.31 108 VAL A O 1
ATOM 858 N N . SER A 1 109 ? -29.850 -6.282 -8.066 1.00 89.19 109 SER A N 1
ATOM 859 C CA . SER A 1 109 ? -30.742 -7.322 -8.595 1.00 89.19 109 SER A CA 1
ATOM 860 C C . SER A 1 109 ? -30.100 -8.706 -8.559 1.00 89.19 109 SER A C 1
ATOM 862 O O . SER A 1 109 ? -28.922 -8.859 -8.863 1.00 89.19 109 SER A O 1
ATOM 864 N N . THR A 1 110 ? -30.878 -9.736 -8.238 1.00 91.12 110 THR A N 1
ATOM 865 C CA . THR A 1 110 ? -30.439 -11.144 -8.261 1.00 91.12 110 THR A CA 1
ATOM 866 C C . THR A 1 110 ? -30.949 -11.909 -9.484 1.00 91.12 110 THR A C 1
ATOM 868 O O . THR A 1 110 ? -30.756 -13.122 -9.568 1.00 91.12 110 THR A O 1
ATOM 871 N N . ASP A 1 111 ? -31.536 -11.203 -10.457 1.00 93.62 111 ASP A N 1
ATOM 872 C CA . ASP A 1 111 ? -31.903 -11.759 -11.762 1.00 93.62 111 ASP A CA 1
ATOM 873 C C . ASP A 1 111 ? -30.702 -12.395 -12.467 1.00 93.62 111 ASP A C 1
ATOM 875 O O . ASP A 1 111 ? -29.540 -12.125 -12.146 1.00 93.62 111 ASP A O 1
ATOM 879 N N . SER A 1 112 ? -30.982 -13.231 -13.470 1.00 97.00 112 SER A N 1
ATOM 880 C CA . SER A 1 112 ? -29.929 -13.901 -14.227 1.00 97.00 112 SER A CA 1
ATOM 881 C C . SER A 1 112 ? -28.972 -12.894 -14.892 1.00 97.00 112 SER A C 1
ATOM 883 O O . SER A 1 112 ? -29.406 -11.830 -15.352 1.00 97.00 112 SER A O 1
ATOM 885 N N . PRO A 1 113 ? -27.663 -13.213 -14.980 1.00 96.38 113 PRO A N 1
ATOM 886 C CA . PRO A 1 113 ? -26.690 -12.346 -15.642 1.00 96.38 113 PRO A CA 1
ATOM 887 C C . PRO A 1 113 ? -27.065 -12.068 -17.106 1.00 96.38 113 PRO A C 1
ATOM 889 O O . PRO A 1 113 ? -26.788 -10.983 -17.605 1.00 96.38 113 PRO A O 1
ATOM 892 N N . GLU A 1 114 ? -27.750 -12.994 -17.783 1.00 98.00 114 GLU A N 1
ATOM 893 C CA . GLU A 1 114 ? -28.276 -12.801 -19.135 1.00 98.00 114 GLU A CA 1
ATOM 894 C C . GLU A 1 114 ? -29.374 -11.735 -19.189 1.00 98.00 114 GLU A C 1
ATOM 896 O O . GLU A 1 114 ? -29.328 -10.848 -20.043 1.00 98.00 114 GLU A O 1
ATOM 901 N N . ASN A 1 115 ? -30.356 -11.803 -18.281 1.00 96.94 115 ASN A N 1
ATOM 902 C CA . ASN A 1 115 ? -31.448 -10.832 -18.248 1.00 96.94 115 ASN A CA 1
ATOM 903 C C . ASN A 1 115 ? -30.912 -9.433 -17.933 1.00 96.94 115 ASN A C 1
ATOM 905 O O . ASN A 1 115 ? -31.226 -8.465 -18.625 1.00 96.94 115 ASN A O 1
ATOM 909 N N . LEU A 1 116 ? -30.031 -9.338 -16.936 1.00 98.38 116 LEU A N 1
ATOM 910 C CA . LEU A 1 116 ? -29.392 -8.081 -16.570 1.00 98.38 116 LEU A CA 1
ATOM 911 C C . LEU A 1 116 ? -28.501 -7.547 -17.702 1.00 98.38 116 LEU A C 1
ATOM 913 O O . LEU A 1 116 ? -28.526 -6.350 -17.972 1.00 98.38 116 LEU A O 1
ATOM 917 N N . ALA A 1 117 ? -27.785 -8.396 -18.444 1.00 98.38 117 ALA A N 1
ATOM 918 C CA . ALA A 1 117 ? -27.005 -7.941 -19.596 1.00 98.38 117 ALA A CA 1
ATOM 919 C C . ALA A 1 117 ? -27.896 -7.322 -20.683 1.00 98.38 117 ALA A C 1
ATOM 921 O O . ALA A 1 117 ? -27.542 -6.275 -21.227 1.00 98.38 117 ALA A O 1
ATOM 922 N N . ASN A 1 118 ? -29.063 -7.925 -20.944 1.00 97.19 118 ASN A N 1
ATOM 923 C CA . ASN A 1 118 ? -30.062 -7.424 -21.893 1.00 97.19 118 ASN A CA 1
ATOM 924 C C . ASN A 1 118 ? -30.715 -6.111 -21.425 1.00 97.19 118 ASN A C 1
ATOM 926 O O . ASN A 1 118 ? -30.958 -5.212 -22.231 1.00 97.19 118 ASN A O 1
ATOM 930 N N . ILE A 1 119 ? -30.974 -5.970 -20.123 1.00 97.31 119 ILE A N 1
ATOM 931 C CA . ILE A 1 119 ? -31.445 -4.712 -19.528 1.00 97.31 119 ILE A CA 1
ATOM 932 C C . ILE A 1 119 ? -30.374 -3.626 -19.690 1.00 97.31 119 ILE A C 1
ATOM 934 O O . ILE A 1 119 ? -30.690 -2.509 -20.101 1.00 97.31 119 ILE A O 1
ATOM 938 N N . PHE A 1 120 ? -29.108 -3.945 -19.416 1.00 98.25 120 PHE A N 1
ATOM 939 C CA . PHE A 1 120 ? -28.014 -2.981 -19.475 1.00 98.25 120 PHE A CA 1
ATOM 940 C C . PHE A 1 120 ? -27.769 -2.465 -20.899 1.00 98.25 120 PHE A C 1
ATOM 942 O O . PHE A 1 120 ? -27.759 -1.251 -21.095 1.00 98.25 120 PHE A O 1
ATOM 949 N N . ILE A 1 121 ? -27.693 -3.336 -21.917 1.00 97.62 121 ILE A N 1
ATOM 950 C CA . ILE A 1 121 ? -27.576 -2.869 -23.312 1.00 97.62 121 ILE A CA 1
ATOM 951 C C . ILE A 1 121 ? -28.763 -1.981 -23.707 1.00 97.62 121 ILE A C 1
ATOM 953 O O . ILE A 1 121 ? -28.586 -0.948 -24.350 1.00 97.62 121 ILE A O 1
ATOM 957 N N . LYS A 1 122 ? -29.985 -2.351 -23.308 1.00 97.00 122 LYS A N 1
ATOM 958 C CA . LYS A 1 122 ? -31.199 -1.645 -23.728 1.00 97.00 122 LYS A CA 1
ATOM 959 C C . LYS A 1 122 ? -31.368 -0.283 -23.058 1.00 97.00 122 LYS A C 1
ATOM 961 O O . LYS A 1 122 ? -31.929 0.617 -23.676 1.00 97.00 122 LYS A O 1
ATOM 966 N N . TYR A 1 123 ? -30.927 -0.135 -21.811 1.00 97.75 123 TYR A N 1
ATOM 967 C CA . TYR A 1 123 ? -31.268 1.031 -20.992 1.00 97.75 123 TYR A CA 1
ATOM 968 C C . TYR A 1 123 ? -30.067 1.834 -20.483 1.00 97.75 123 TYR A C 1
ATOM 970 O O . TYR A 1 123 ? -30.255 2.997 -20.129 1.00 97.75 123 TYR A O 1
ATOM 978 N N . TYR A 1 124 ? -28.856 1.271 -20.484 1.00 98.31 124 TYR A N 1
ATOM 979 C CA . TYR A 1 124 ? -27.611 2.002 -20.232 1.00 98.31 124 TYR A CA 1
ATOM 980 C C . TYR A 1 124 ? -26.907 2.355 -21.546 1.00 98.31 124 TYR A C 1
ATOM 982 O O . TYR A 1 124 ? -26.789 3.542 -21.861 1.00 98.31 124 TYR A O 1
ATOM 990 N N . GLU A 1 125 ? -26.499 1.339 -22.318 1.00 97.69 125 GLU A N 1
ATOM 991 C CA . GLU A 1 125 ? -25.664 1.517 -23.520 1.00 97.69 125 GLU A CA 1
ATOM 992 C C . GLU A 1 125 ? -26.445 2.192 -24.647 1.00 97.69 125 GLU A C 1
ATOM 994 O O . GLU A 1 125 ? -26.001 3.184 -25.218 1.00 97.69 125 GLU A O 1
ATOM 999 N N . ARG A 1 126 ? -27.657 1.694 -24.926 1.00 96.94 126 ARG A N 1
ATOM 1000 C CA . ARG A 1 126 ? -28.543 2.180 -25.998 1.00 96.94 126 ARG A CA 1
ATOM 1001 C C . ARG A 1 126 ? -27.808 2.335 -27.345 1.00 96.94 126 ARG A C 1
ATOM 1003 O O . ARG A 1 126 ? -27.879 3.406 -27.952 1.00 96.94 126 ARG A O 1
ATOM 1010 N N . PRO A 1 127 ? -27.111 1.286 -27.829 1.00 95.44 127 PRO A N 1
ATOM 1011 C CA . PRO A 1 127 ? -26.402 1.352 -29.099 1.00 95.44 127 PRO A CA 1
ATOM 1012 C C . PRO A 1 127 ? -27.391 1.442 -30.267 1.00 95.44 127 PRO A C 1
ATOM 1014 O O . PRO A 1 127 ? -28.552 1.043 -30.151 1.00 95.44 127 PRO A O 1
ATOM 1017 N N . ALA A 1 128 ? -26.909 1.883 -31.431 1.00 93.06 128 ALA A N 1
ATOM 1018 C CA . ALA A 1 128 ? -27.722 1.953 -32.647 1.00 93.06 128 ALA A CA 1
ATOM 1019 C C . ALA A 1 128 ? -28.306 0.584 -33.050 1.00 93.06 128 ALA A C 1
ATOM 1021 O O . ALA A 1 128 ? -29.441 0.506 -33.515 1.00 93.06 128 ALA A O 1
ATOM 1022 N N . ASN A 1 129 ? -27.547 -0.499 -32.834 1.00 92.19 129 ASN A N 1
ATOM 1023 C CA . ASN A 1 129 ? -28.033 -1.870 -32.974 1.00 92.19 129 ASN A CA 1
ATOM 1024 C C . ASN A 1 129 ? -28.236 -2.515 -31.589 1.00 92.19 129 ASN A C 1
ATOM 1026 O O . ASN A 1 129 ? -27.256 -2.967 -30.988 1.00 92.19 129 ASN A O 1
ATOM 1030 N N . PRO A 1 130 ? -29.480 -2.605 -31.083 1.00 86.81 130 PRO A N 1
ATOM 1031 C CA . PRO A 1 130 ? -29.762 -3.193 -29.775 1.00 86.81 130 PRO A CA 1
ATOM 1032 C C . PRO A 1 130 ? -29.722 -4.731 -29.765 1.00 86.81 130 PRO A C 1
ATOM 1034 O O . PRO A 1 130 ? -29.676 -5.327 -28.690 1.00 86.81 130 PRO A O 1
ATOM 1037 N N . ASN A 1 131 ? -29.745 -5.399 -30.925 1.00 92.12 131 ASN A N 1
ATOM 1038 C CA . ASN A 1 131 ? -29.768 -6.861 -30.995 1.00 92.12 131 ASN A CA 1
ATOM 1039 C C . ASN A 1 131 ? -28.345 -7.444 -30.952 1.00 92.12 131 ASN A C 1
ATOM 1041 O O . ASN A 1 131 ? -27.763 -7.773 -31.985 1.00 92.12 131 ASN A O 1
ATOM 1045 N N . GLN A 1 132 ? -27.781 -7.562 -29.745 1.00 93.19 132 GLN A N 1
ATOM 1046 C CA . GLN A 1 132 ? -26.432 -8.099 -29.512 1.00 93.19 132 GLN A CA 1
ATOM 1047 C C . GLN A 1 132 ? -26.446 -9.234 -28.466 1.00 93.19 132 GLN A C 1
ATOM 1049 O O . GLN A 1 132 ? -25.953 -9.060 -27.347 1.00 93.19 132 GLN A O 1
ATOM 1054 N N . PRO A 1 133 ? -26.988 -10.422 -28.804 1.00 92.62 133 PRO A N 1
ATOM 1055 C CA . PRO A 1 133 ? -27.194 -11.512 -27.841 1.00 92.62 133 PRO A CA 1
ATOM 1056 C C . PRO A 1 133 ? -25.894 -12.083 -27.247 1.00 92.62 133 PRO A C 1
ATOM 1058 O O . PRO A 1 133 ? -25.924 -12.702 -26.183 1.00 92.62 133 PRO A O 1
ATOM 1061 N N . ALA A 1 134 ? -24.742 -11.847 -27.886 1.00 90.00 134 ALA A N 1
ATOM 1062 C CA . ALA A 1 134 ? -23.432 -12.264 -27.381 1.00 90.00 134 ALA A CA 1
ATOM 1063 C C . ALA A 1 134 ? -23.134 -11.716 -25.973 1.00 90.00 134 ALA A C 1
ATOM 1065 O O . ALA A 1 134 ? -22.502 -12.402 -25.173 1.00 90.00 134 ALA A O 1
ATOM 1066 N N . ARG A 1 135 ? -23.646 -10.528 -25.627 1.00 97.06 135 ARG A N 1
ATOM 1067 C CA . ARG A 1 135 ? -23.431 -9.896 -24.314 1.00 97.06 135 ARG A CA 1
ATOM 1068 C C . ARG A 1 135 ? -24.034 -10.701 -23.168 1.00 97.06 135 ARG A C 1
ATOM 1070 O O . ARG A 1 135 ? -23.430 -10.801 -22.104 1.00 97.06 135 ARG A O 1
ATOM 1077 N N . ALA A 1 136 ? -25.183 -11.337 -23.398 1.00 91.00 136 ALA A N 1
ATOM 1078 C CA . ALA A 1 136 ? -25.798 -12.235 -22.426 1.00 91.00 136 ALA A CA 1
ATOM 1079 C C . ALA A 1 136 ? -24.940 -13.494 -22.200 1.00 91.00 136 ALA A C 1
ATOM 1081 O O . ALA A 1 136 ? -24.702 -13.889 -21.059 1.00 91.00 136 ALA A O 1
ATOM 1082 N N . GLN A 1 137 ? -24.401 -14.084 -23.272 1.00 92.19 137 GLN A N 1
ATOM 1083 C CA . GLN A 1 137 ? -23.501 -15.241 -23.178 1.00 92.19 137 GLN A CA 1
ATOM 1084 C C . GLN A 1 137 ? -22.190 -14.884 -22.460 1.00 92.19 137 GLN A C 1
ATOM 1086 O O . GLN A 1 137 ? -21.727 -15.628 -21.596 1.00 92.19 137 GLN A O 1
ATOM 1091 N N . GLN A 1 138 ? -21.623 -13.715 -22.767 1.00 95.56 138 GLN A N 1
ATOM 1092 C CA . GLN A 1 138 ? -20.431 -13.182 -22.104 1.00 95.56 138 GLN A CA 1
ATOM 1093 C C . GLN A 1 138 ? -20.691 -12.926 -20.613 1.00 95.56 138 GLN A C 1
ATOM 1095 O O . GLN A 1 138 ? -19.868 -13.285 -19.774 1.00 95.56 138 GLN A O 1
ATOM 1100 N N . ALA A 1 139 ? -21.861 -12.391 -20.252 1.00 95.56 139 ALA A N 1
ATOM 1101 C CA . ALA A 1 139 ? -22.240 -12.212 -18.854 1.00 95.56 139 ALA A CA 1
ATOM 1102 C C . ALA A 1 139 ? -22.303 -13.548 -18.099 1.00 95.56 139 ALA A C 1
ATOM 1104 O O . ALA A 1 139 ? -21.733 -13.673 -17.014 1.00 95.56 139 ALA A O 1
ATOM 1105 N N . ARG A 1 140 ? -22.917 -14.586 -18.684 1.00 96.88 140 ARG A N 1
ATOM 1106 C CA . ARG A 1 140 ? -22.899 -15.937 -18.099 1.00 96.88 140 ARG A CA 1
ATOM 1107 C C . ARG A 1 140 ? -21.477 -16.470 -17.930 1.00 96.88 140 ARG A C 1
ATOM 1109 O O . ARG A 1 140 ? -21.165 -17.036 -16.882 1.00 96.88 140 ARG A O 1
ATOM 1116 N N . TYR A 1 141 ? -20.618 -16.278 -18.929 1.00 90.62 141 TYR A N 1
ATOM 1117 C CA . TYR A 1 141 ? -19.215 -16.681 -18.862 1.00 90.62 141 TYR A CA 1
ATOM 1118 C C . TYR A 1 141 ? -18.493 -16.035 -17.666 1.00 90.62 141 TYR A C 1
ATOM 1120 O O . TYR A 1 141 ? -17.912 -16.750 -16.847 1.00 90.62 141 TYR A O 1
ATOM 1128 N N . TRP A 1 142 ? -18.591 -14.711 -17.504 1.00 92.12 142 TRP A N 1
ATOM 1129 C CA . TRP A 1 142 ? -17.951 -14.002 -16.390 1.00 92.12 142 TRP A CA 1
ATOM 1130 C C . TRP A 1 142 ? -18.529 -14.386 -15.034 1.00 92.12 142 TRP A C 1
ATOM 1132 O O . TRP A 1 142 ? -17.770 -14.553 -14.080 1.00 92.12 142 TRP A O 1
ATOM 1142 N N . TYR A 1 143 ? -19.845 -14.592 -14.950 1.00 93.50 143 TYR A N 1
ATOM 1143 C CA . TYR A 1 143 ? -20.473 -15.098 -13.735 1.00 93.50 143 TYR A CA 1
ATOM 1144 C C . TYR A 1 143 ? -19.883 -16.452 -13.332 1.00 93.50 143 TYR A C 1
ATOM 1146 O O . TYR A 1 143 ? -19.419 -16.605 -12.207 1.00 93.50 143 TYR A O 1
ATOM 1154 N N . ASN A 1 144 ? -19.830 -17.418 -14.253 1.00 86.88 144 ASN A N 1
ATOM 1155 C CA . ASN A 1 144 ? -19.296 -18.750 -13.965 1.00 86.88 144 ASN A CA 1
ATOM 1156 C C . ASN A 1 144 ? -17.824 -18.699 -13.534 1.00 86.88 144 ASN A C 1
ATOM 1158 O O . ASN A 1 144 ? -17.430 -19.420 -12.620 1.00 86.88 144 ASN A O 1
ATOM 1162 N N . LEU A 1 145 ? -17.031 -17.834 -14.171 1.00 84.44 145 LEU A N 1
ATOM 1163 C CA . LEU A 1 145 ? -15.605 -17.694 -13.893 1.00 84.44 145 LEU A CA 1
ATOM 1164 C C . LEU A 1 145 ? -15.319 -17.015 -12.545 1.00 84.44 145 LEU A C 1
ATOM 1166 O O . LEU A 1 145 ? -14.348 -17.373 -11.882 1.00 84.44 145 LEU A O 1
ATOM 1170 N N . LEU A 1 146 ? -16.132 -16.030 -12.149 1.00 87.56 146 LEU A N 1
ATOM 1171 C CA . LEU A 1 146 ? -15.829 -15.135 -11.026 1.00 87.56 146 LEU A CA 1
ATOM 1172 C C . LEU A 1 146 ? -16.778 -15.282 -9.828 1.00 87.56 146 LEU A C 1
ATOM 1174 O O . LEU A 1 146 ? -16.490 -14.734 -8.772 1.00 87.56 146 LEU A O 1
ATOM 1178 N N . GLN A 1 147 ? -17.867 -16.054 -9.907 1.00 84.38 147 GLN A N 1
ATOM 1179 C CA . GLN A 1 147 ? -18.819 -16.202 -8.791 1.00 84.38 147 GLN A CA 1
ATOM 1180 C C . GLN A 1 147 ? -18.197 -16.729 -7.488 1.00 84.38 147 GLN A C 1
ATOM 1182 O O . GLN A 1 147 ? -18.723 -16.444 -6.412 1.00 84.38 147 GLN A O 1
ATOM 1187 N N . GLY A 1 148 ? -17.094 -17.481 -7.565 1.00 72.06 148 GLY A N 1
ATOM 1188 C CA . GLY A 1 148 ? -16.321 -17.934 -6.400 1.00 72.06 148 GLY A CA 1
ATOM 1189 C C . GLY A 1 148 ? -15.358 -16.878 -5.844 1.00 72.06 148 GLY A C 1
ATOM 1190 O O . GLY A 1 148 ? -14.878 -17.013 -4.722 1.00 72.06 148 GLY A O 1
ATOM 1191 N N . VAL A 1 149 ? -15.104 -15.810 -6.601 1.00 66.81 149 VAL A N 1
ATOM 1192 C CA . VAL A 1 149 ? -14.298 -14.658 -6.195 1.00 66.81 149 VAL A CA 1
ATOM 1193 C C . VAL A 1 149 ? -15.197 -13.738 -5.375 1.00 66.81 149 VAL A C 1
ATOM 1195 O O . VAL A 1 149 ? -15.946 -12.922 -5.906 1.00 66.81 149 VAL A O 1
ATOM 1198 N N . ASN A 1 150 ? -15.188 -13.898 -4.057 1.00 54.41 150 ASN A N 1
ATOM 1199 C CA . ASN A 1 150 ? -15.828 -12.936 -3.168 1.00 54.41 150 ASN A CA 1
ATOM 1200 C C . ASN A 1 150 ? -14.833 -11.817 -2.862 1.00 54.41 150 ASN A C 1
ATOM 1202 O O . ASN A 1 150 ? -13.685 -12.125 -2.537 1.00 54.41 150 ASN A O 1
ATOM 1206 N N . PRO A 1 151 ? -15.239 -10.539 -2.891 1.00 49.88 151 PRO A N 1
ATOM 1207 C CA . PRO A 1 151 ? -14.485 -9.556 -2.147 1.00 49.88 151 PRO A CA 1
ATOM 1208 C C . PRO A 1 151 ? -14.627 -9.904 -0.668 1.00 49.88 151 PRO A C 1
ATOM 1210 O O . PRO A 1 151 ? -15.732 -10.092 -0.151 1.00 49.88 151 PRO A O 1
ATOM 1213 N N . THR A 1 152 ? -13.513 -9.959 0.039 1.00 44.97 152 THR A N 1
ATOM 1214 C CA . THR A 1 152 ? -13.546 -9.669 1.467 1.00 44.97 152 THR A CA 1
ATOM 1215 C C . THR A 1 152 ? -14.174 -8.272 1.595 1.00 44.97 152 THR A C 1
ATOM 1217 O O . THR A 1 152 ? -13.738 -7.370 0.868 1.00 44.97 152 THR A O 1
ATOM 1220 N N . PRO A 1 153 ? -15.214 -8.053 2.430 1.00 41.66 153 PRO A N 1
ATOM 1221 C CA . PRO A 1 153 ? -15.627 -6.695 2.773 1.00 41.66 153 PRO A CA 1
ATOM 1222 C C . PRO A 1 153 ? -14.365 -5.905 3.112 1.00 41.66 153 PRO A C 1
ATOM 1224 O O . PRO A 1 153 ? -13.485 -6.460 3.774 1.00 41.66 153 PRO A O 1
ATOM 1227 N N . LYS A 1 154 ? -14.237 -4.654 2.650 1.00 53.91 154 LYS A N 1
ATOM 1228 C CA . LYS A 1 154 ? -13.186 -3.766 3.160 1.00 53.91 154 LYS A CA 1
ATOM 1229 C C . LYS A 1 154 ? -13.477 -3.548 4.644 1.00 53.91 154 LYS A C 1
ATOM 1231 O O . LYS A 1 154 ? -14.144 -2.583 4.994 1.00 53.91 154 LYS A O 1
ATOM 1236 N N . VAL A 1 155 ? -13.032 -4.476 5.487 1.00 65.56 155 VAL A N 1
ATOM 1237 C CA . VAL A 1 155 ? -12.808 -4.232 6.902 1.00 65.56 155 VAL A CA 1
ATOM 1238 C C . VAL A 1 155 ? -11.865 -3.044 6.899 1.00 65.56 155 VAL A C 1
ATOM 1240 O O . VAL A 1 155 ? -10.808 -3.089 6.276 1.00 65.56 155 VAL A O 1
ATOM 1243 N N . LYS A 1 156 ? -12.311 -1.920 7.436 1.00 83.00 156 LYS A N 1
ATOM 1244 C CA . LYS A 1 156 ? -11.483 -0.729 7.548 1.00 83.00 156 LYS A CA 1
ATOM 1245 C C . LYS A 1 156 ? -10.641 -0.836 8.803 1.00 83.00 156 LYS A C 1
ATOM 1247 O O . LYS A 1 156 ? -11.020 -1.516 9.754 1.00 83.00 156 LYS A O 1
ATOM 1252 N N . VAL A 1 157 ? -9.525 -0.115 8.846 1.00 92.19 157 VAL A N 1
ATOM 1253 C CA . VAL A 1 157 ? -8.710 -0.065 10.068 1.00 92.19 157 VAL A CA 1
ATOM 1254 C C . VAL A 1 157 ? -9.549 0.454 11.244 1.00 92.19 157 VAL A C 1
ATOM 1256 O O . VAL A 1 157 ? -9.483 -0.107 12.334 1.00 92.19 157 VAL A O 1
ATOM 1259 N N . ILE A 1 158 ? -10.413 1.452 11.014 1.00 92.94 158 ILE A N 1
ATOM 1260 C CA . ILE A 1 158 ? -11.290 2.021 12.050 1.00 92.94 158 ILE A CA 1
ATOM 1261 C C . ILE A 1 158 ? -12.305 1.015 12.622 1.00 92.94 158 ILE A C 1
ATOM 1263 O O . ILE A 1 158 ? -12.711 1.146 13.777 1.00 92.94 158 ILE A O 1
ATOM 1267 N N . ASP A 1 159 ? -12.690 -0.018 11.865 1.00 86.44 159 ASP A N 1
ATOM 1268 C CA . ASP A 1 159 ? -13.695 -0.990 12.310 1.00 86.44 159 ASP A CA 1
ATOM 1269 C C . ASP A 1 159 ? -13.193 -1.803 13.507 1.00 86.44 159 ASP A C 1
ATOM 1271 O O . ASP A 1 159 ? -13.965 -2.100 14.423 1.00 86.44 159 ASP A O 1
ATOM 1275 N N . TRP A 1 160 ? -11.886 -2.094 13.554 1.00 94.44 160 TRP A N 1
ATOM 1276 C CA . TRP A 1 160 ? -11.270 -2.736 14.712 1.00 94.44 160 TRP A CA 1
ATOM 1277 C C . TRP A 1 160 ? -11.415 -1.861 15.962 1.00 94.44 160 TRP A C 1
ATOM 1279 O O . TRP A 1 160 ? -11.847 -2.348 17.005 1.00 94.44 160 TRP A O 1
ATOM 1289 N N . PHE A 1 161 ? -11.137 -0.559 15.858 1.00 97.25 161 PHE A N 1
ATOM 1290 C CA . PHE A 1 161 ? -11.233 0.357 16.998 1.00 97.25 161 PHE A CA 1
ATOM 1291 C C . PHE A 1 161 ? -12.671 0.514 17.492 1.00 97.25 161 PHE A C 1
ATOM 1293 O O . PHE A 1 161 ? -12.920 0.476 18.696 1.00 97.25 161 PHE A O 1
ATOM 1300 N N . ASN A 1 162 ? -13.629 0.638 16.574 1.00 90.81 162 ASN A N 1
ATOM 1301 C CA . ASN A 1 162 ? -15.045 0.743 16.921 1.00 90.81 162 ASN A CA 1
ATOM 1302 C C . ASN A 1 162 ? -15.553 -0.517 17.630 1.00 90.81 162 ASN A C 1
ATOM 1304 O O . ASN A 1 162 ? -16.274 -0.415 18.619 1.00 90.81 162 ASN A O 1
ATOM 1308 N N . LYS A 1 163 ? -15.139 -1.699 17.161 1.00 88.44 163 LYS A N 1
ATOM 1309 C CA . LYS A 1 163 ? -15.513 -2.987 17.754 1.00 88.44 163 LYS A CA 1
ATOM 1310 C C . LYS A 1 163 ? -14.932 -3.197 19.156 1.00 88.44 163 LYS A C 1
ATOM 1312 O O . LYS A 1 163 ? -15.583 -3.823 19.985 1.00 88.44 163 LYS A O 1
ATOM 1317 N N . HIS A 1 164 ? -13.717 -2.718 19.413 1.00 93.81 164 HIS A N 1
ATOM 1318 C CA . HIS A 1 164 ? -12.993 -2.991 20.661 1.00 93.81 164 HIS A CA 1
ATOM 1319 C C . HIS A 1 164 ? -13.067 -1.846 21.684 1.00 93.81 164 HIS A C 1
ATOM 1321 O O . HIS A 1 164 ? -12.494 -1.933 22.775 1.00 93.81 164 HIS A O 1
ATOM 1327 N N . ARG A 1 165 ? -13.788 -0.764 21.372 1.00 93.50 165 ARG A N 1
ATOM 1328 C CA . ARG A 1 165 ? -14.014 0.337 22.313 1.00 93.50 165 ARG A CA 1
ATOM 1329 C C . ARG A 1 165 ? -14.782 -0.169 23.535 1.00 93.50 165 ARG A C 1
ATOM 1331 O O . ARG A 1 165 ? -15.751 -0.905 23.394 1.00 93.50 165 ARG A O 1
ATOM 1338 N N . GLY A 1 166 ? -14.347 0.214 24.735 1.00 94.56 166 GLY A N 1
ATOM 1339 C CA . GLY A 1 166 ? -14.929 -0.302 25.980 1.00 94.56 166 GLY A CA 1
ATOM 1340 C C . GLY A 1 166 ? -14.439 -1.702 26.374 1.00 94.56 166 GLY A C 1
ATOM 1341 O O . GLY A 1 166 ? -14.969 -2.283 27.323 1.00 94.56 166 GLY A O 1
ATOM 1342 N N . HIS A 1 167 ? -13.436 -2.252 25.676 1.00 95.62 167 HIS A N 1
ATOM 1343 C CA . HIS A 1 167 ? -12.904 -3.597 25.927 1.00 95.62 167 HIS A CA 1
ATOM 1344 C C . HIS A 1 167 ? -11.370 -3.674 26.006 1.00 95.62 167 HIS A C 1
ATOM 1346 O O . HIS A 1 167 ? -10.844 -4.740 26.313 1.00 95.62 167 HIS A O 1
ATOM 1352 N N . ILE A 1 168 ? -10.655 -2.575 25.736 1.00 98.25 168 ILE A N 1
ATOM 1353 C CA . ILE A 1 168 ? -9.186 -2.550 25.666 1.00 98.25 168 ILE A CA 1
ATOM 1354 C C . ILE A 1 168 ? -8.602 -1.668 26.763 1.00 98.25 168 ILE A C 1
ATOM 1356 O O . ILE A 1 168 ? -8.995 -0.512 26.918 1.00 98.25 168 ILE A O 1
ATOM 1360 N N . THR A 1 169 ? -7.630 -2.211 27.491 1.00 98.00 169 THR A N 1
ATOM 1361 C CA . THR A 1 169 ? -6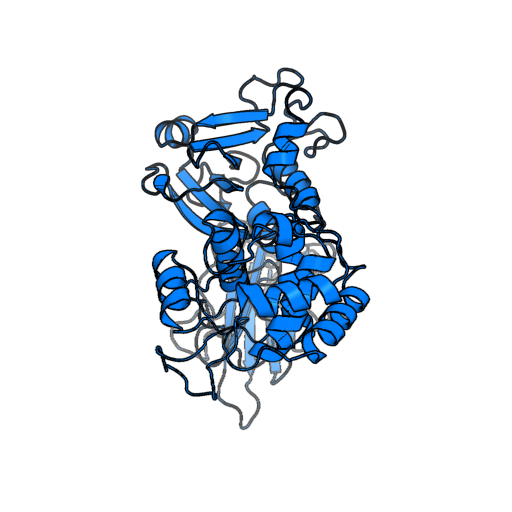.780 -1.481 28.442 1.00 98.00 169 THR A CA 1
ATOM 1362 C C . THR A 1 169 ? -5.419 -1.207 27.802 1.00 98.00 169 THR A C 1
ATOM 1364 O O . THR A 1 169 ? -4.887 -2.061 27.093 1.00 98.00 169 THR A O 1
ATOM 1367 N N . TYR A 1 170 ? -4.843 -0.026 28.019 1.00 97.25 170 TYR A N 1
ATOM 1368 C CA . TYR A 1 170 ? -3.551 0.309 27.423 1.00 97.25 170 TYR A CA 1
ATOM 1369 C C . TYR A 1 170 ? -2.443 -0.518 28.087 1.00 97.25 170 TYR A C 1
ATOM 1371 O O . TYR A 1 170 ? -2.330 -0.501 29.311 1.00 97.25 170 TYR A O 1
ATOM 1379 N N . SER A 1 171 ? -1.616 -1.214 27.304 1.00 94.19 171 SER A N 1
ATOM 1380 C CA . SER A 1 171 ? -0.414 -1.890 27.809 1.00 94.19 171 SER A CA 1
ATOM 1381 C C . SER A 1 171 ? 0.628 -2.084 26.711 1.00 94.19 171 SER A C 1
ATOM 1383 O O . SER A 1 171 ? 0.302 -2.536 25.613 1.00 94.19 171 SER A O 1
ATOM 1385 N N . MET A 1 172 ? 1.888 -1.796 27.044 1.00 90.50 172 MET A N 1
ATOM 1386 C CA . MET A 1 172 ? 3.057 -2.123 26.216 1.00 90.50 172 MET A CA 1
ATOM 1387 C C . MET A 1 172 ? 3.629 -3.515 26.529 1.00 90.50 172 MET A C 1
ATOM 1389 O O . MET A 1 172 ? 4.374 -4.048 25.712 1.00 90.50 172 MET A O 1
ATOM 1393 N N . ASP A 1 173 ? 3.271 -4.100 27.677 1.00 90.81 173 ASP A N 1
ATOM 1394 C CA . ASP A 1 173 ? 3.834 -5.366 28.177 1.00 90.81 173 ASP A CA 1
ATOM 1395 C C . ASP A 1 173 ? 2.900 -6.567 27.963 1.00 90.81 173 ASP A C 1
ATOM 1397 O O . ASP A 1 173 ? 3.323 -7.718 28.062 1.00 90.81 173 ASP A O 1
ATOM 1401 N N . GLY A 1 174 ? 1.615 -6.307 27.699 1.00 91.12 174 GLY A N 1
ATOM 1402 C CA . GLY A 1 174 ? 0.630 -7.337 27.370 1.00 91.12 174 GLY A CA 1
ATOM 1403 C C . GLY A 1 174 ? 0.679 -7.745 25.897 1.00 91.12 174 GLY A C 1
ATOM 1404 O O . GLY A 1 174 ? 1.699 -7.604 25.222 1.00 91.12 174 GLY A O 1
ATOM 1405 N N . SER A 1 175 ? -0.438 -8.231 25.351 1.00 94.19 175 SER A N 1
ATOM 1406 C CA . SER A 1 175 ? -0.470 -8.698 23.957 1.00 94.19 175 SER A CA 1
ATOM 1407 C C . SER A 1 175 ? -0.166 -7.614 22.921 1.00 94.19 175 SER A C 1
ATOM 1409 O O . SER A 1 175 ? 0.226 -7.946 21.802 1.00 94.19 175 SER A O 1
ATOM 1411 N N . ARG A 1 176 ? -0.380 -6.332 23.257 1.00 94.75 176 ARG A N 1
ATOM 1412 C CA . ARG A 1 176 ? -0.287 -5.156 22.364 1.00 94.75 176 ARG A CA 1
ATOM 1413 C C . ARG A 1 176 ? -1.294 -5.142 21.200 1.00 94.75 176 ARG A C 1
ATOM 1415 O O . ARG A 1 176 ? -1.548 -4.086 20.630 1.00 94.75 176 ARG A O 1
ATOM 1422 N N . ILE A 1 177 ? -1.920 -6.274 20.884 1.00 94.94 177 ILE A N 1
ATOM 1423 C CA . ILE A 1 177 ? -2.848 -6.477 19.760 1.00 94.94 177 ILE A CA 1
ATOM 1424 C C . ILE A 1 177 ? -4.281 -6.814 20.207 1.00 94.94 177 ILE A C 1
ATOM 1426 O O . ILE A 1 177 ? -5.118 -7.170 19.381 1.00 94.94 177 ILE A O 1
ATOM 1430 N N . GLY A 1 178 ? -4.577 -6.731 21.506 1.00 93.56 178 GLY A N 1
ATOM 1431 C CA . GLY A 1 178 ? -5.923 -6.890 22.059 1.00 93.56 178 GLY A CA 1
ATOM 1432 C C . GLY A 1 178 ? -6.359 -8.328 22.344 1.00 93.56 178 GLY A C 1
ATOM 1433 O O . GLY A 1 178 ? -7.487 -8.519 22.794 1.00 93.56 178 GLY A O 1
ATOM 1434 N N . THR A 1 179 ? -5.511 -9.342 22.133 1.00 92.38 179 THR A N 1
ATOM 1435 C CA . THR A 1 179 ? -5.893 -10.758 22.333 1.00 92.38 179 THR A CA 1
ATOM 1436 C C . THR A 1 179 ? -6.104 -11.133 23.800 1.00 92.38 179 THR A C 1
ATOM 1438 O O . THR A 1 179 ? -6.831 -12.080 24.083 1.00 92.38 179 THR A O 1
ATOM 1441 N N . ASP A 1 180 ? -5.514 -10.380 24.728 1.00 94.56 180 ASP A N 1
ATOM 1442 C CA . ASP A 1 180 ? -5.672 -10.520 26.182 1.00 94.56 180 ASP A CA 1
ATOM 1443 C C . ASP A 1 180 ? -6.462 -9.356 26.817 1.00 94.56 180 ASP A C 1
ATOM 1445 O O . ASP A 1 180 ? -6.444 -9.174 28.034 1.00 94.56 180 ASP A O 1
ATOM 1449 N N . GLY A 1 181 ? -7.149 -8.546 26.001 1.00 94.94 181 GLY A N 1
ATOM 1450 C CA . GLY A 1 181 ? -7.818 -7.319 26.449 1.00 94.94 181 GLY A CA 1
ATOM 1451 C C . GLY A 1 181 ? -6.876 -6.124 26.632 1.00 94.94 181 GLY A C 1
ATOM 1452 O O . GLY A 1 181 ? -7.314 -5.069 27.098 1.00 94.94 181 GLY A O 1
ATOM 1453 N N . THR A 1 182 ? -5.600 -6.253 26.253 1.00 97.12 182 THR A N 1
ATOM 1454 C CA . THR A 1 182 ? -4.634 -5.151 26.283 1.00 97.12 182 THR A CA 1
ATOM 1455 C C . THR A 1 182 ? -4.057 -4.837 24.908 1.00 97.12 182 THR A C 1
ATOM 1457 O O . THR A 1 182 ? -3.805 -5.732 24.103 1.00 97.12 182 THR A O 1
ATOM 1460 N N . ALA A 1 183 ? -3.853 -3.556 24.608 1.00 96.88 183 ALA A N 1
ATOM 1461 C CA . ALA A 1 183 ? -3.198 -3.129 23.375 1.00 96.88 183 ALA A CA 1
ATOM 1462 C C . ALA A 1 183 ? -2.430 -1.816 23.564 1.00 96.88 183 ALA A C 1
ATOM 1464 O O . ALA A 1 183 ? -2.675 -1.080 24.519 1.00 96.88 183 ALA A O 1
ATOM 1465 N N . ASP A 1 184 ? -1.541 -1.495 22.627 1.00 95.62 184 ASP A N 1
ATOM 1466 C CA . ASP A 1 184 ? -0.915 -0.178 22.509 1.00 95.62 184 ASP A CA 1
ATOM 1467 C C . ASP A 1 184 ? -1.263 0.483 21.165 1.00 95.62 184 ASP A C 1
ATOM 1469 O O . ASP A 1 184 ? -1.927 -0.103 20.301 1.00 95.62 184 ASP A O 1
ATOM 1473 N N . CYS A 1 185 ? -0.832 1.733 20.978 1.00 95.25 185 CYS A N 1
ATOM 1474 C CA . CYS A 1 185 ? -1.167 2.513 19.784 1.00 95.25 185 CYS A CA 1
ATOM 1475 C C . CYS A 1 185 ? -0.729 1.818 18.485 1.00 95.25 185 CYS A C 1
ATOM 1477 O O . CYS A 1 185 ? -1.503 1.716 17.539 1.00 95.25 185 CYS A O 1
ATOM 1479 N N . SER A 1 186 ? 0.492 1.286 18.452 1.00 93.56 186 SER A N 1
ATOM 1480 C CA . SER A 1 186 ? 1.047 0.657 17.251 1.00 93.56 186 SER A CA 1
ATOM 1481 C C . SER A 1 186 ? 0.558 -0.776 17.034 1.00 93.56 186 SER A C 1
ATOM 1483 O O . SER A 1 186 ? 0.194 -1.121 15.912 1.00 93.56 186 SER A O 1
ATOM 1485 N N . GLY A 1 187 ? 0.457 -1.597 18.080 1.00 94.69 187 GLY A N 1
ATOM 1486 C CA . GLY A 1 187 ? -0.042 -2.966 17.990 1.00 94.69 187 GLY A CA 1
ATOM 1487 C C . GLY A 1 187 ? -1.519 -3.035 17.602 1.00 94.69 187 GLY A C 1
ATOM 1488 O O . GLY A 1 187 ? -1.878 -3.861 16.761 1.00 94.69 187 GLY A O 1
ATOM 1489 N N . SER A 1 188 ? -2.355 -2.110 18.091 1.00 97.75 188 SER A N 1
ATOM 1490 C CA . SER A 1 188 ? -3.753 -1.997 17.639 1.00 97.75 188 SER A CA 1
ATOM 1491 C C . SER A 1 188 ? -3.870 -1.672 16.143 1.00 97.75 188 SER A C 1
ATOM 1493 O O . SER A 1 188 ? -4.694 -2.268 15.451 1.00 97.75 188 SER A O 1
ATOM 1495 N N . ILE A 1 189 ? -2.993 -0.822 15.594 1.00 97.75 189 ILE A N 1
ATOM 1496 C CA . ILE A 1 189 ? -2.928 -0.588 14.142 1.00 97.75 189 ILE A CA 1
ATOM 1497 C C . ILE A 1 189 ? -2.447 -1.840 13.398 1.00 97.75 189 ILE A C 1
ATOM 1499 O O . ILE A 1 189 ? -3.001 -2.168 12.352 1.00 97.75 189 ILE A O 1
ATOM 1503 N N . VAL A 1 190 ? -1.469 -2.583 13.928 1.00 92.38 190 VAL A N 1
ATOM 1504 C CA . VAL A 1 190 ? -0.967 -3.819 13.299 1.00 92.38 190 VAL A CA 1
ATOM 1505 C C . VAL A 1 190 ? -2.074 -4.860 13.121 1.00 92.38 190 VAL A C 1
ATOM 1507 O O . VAL A 1 190 ? -2.238 -5.399 12.020 1.00 92.38 190 VAL A O 1
ATOM 1510 N N . ILE A 1 191 ? -2.850 -5.136 14.173 1.00 93.00 191 ILE A N 1
ATOM 1511 C CA . ILE A 1 191 ? -3.948 -6.107 14.095 1.00 93.00 191 ILE A CA 1
ATOM 1512 C C . ILE A 1 191 ? -5.091 -5.595 13.217 1.00 93.00 191 ILE A C 1
ATOM 1514 O O . ILE A 1 191 ? -5.590 -6.347 12.380 1.00 93.00 191 ILE A O 1
ATOM 1518 N N . ALA A 1 192 ? -5.435 -4.309 13.311 1.00 94.31 192 ALA A N 1
ATOM 1519 C CA . ALA A 1 192 ? -6.455 -3.694 12.472 1.00 94.31 192 ALA A CA 1
ATOM 1520 C C . ALA A 1 192 ? -6.066 -3.706 10.981 1.00 94.31 192 ALA A C 1
ATOM 1522 O O . ALA A 1 192 ? -6.911 -3.924 10.114 1.00 94.31 192 ALA A O 1
ATOM 1523 N N . LEU A 1 193 ? -4.779 -3.551 10.658 1.00 84.69 193 LEU A N 1
ATOM 1524 C CA . LEU A 1 193 ? -4.247 -3.709 9.301 1.00 84.69 193 LEU A CA 1
ATOM 1525 C C . LEU A 1 193 ? -4.320 -5.160 8.820 1.00 84.69 193 LEU A C 1
ATOM 1527 O O . LEU A 1 193 ? -4.745 -5.413 7.695 1.00 84.69 193 LEU A O 1
ATOM 1531 N N . LYS A 1 194 ? -3.963 -6.130 9.670 1.00 80.31 194 LYS A N 1
ATOM 1532 C CA . LYS A 1 194 ? -4.074 -7.557 9.330 1.00 80.31 194 LYS A CA 1
ATOM 1533 C C . LYS A 1 194 ? -5.524 -7.962 9.075 1.00 80.31 194 LYS A C 1
ATOM 1535 O O . LYS A 1 194 ? -5.791 -8.724 8.151 1.00 80.31 194 LYS A O 1
ATOM 1540 N N . GLU A 1 195 ? -6.463 -7.475 9.881 1.00 78.38 195 GLU A N 1
ATOM 1541 C CA . GLU A 1 195 ? -7.893 -7.747 9.696 1.00 78.38 195 GLU A CA 1
ATOM 1542 C C . GLU A 1 195 ? -8.472 -7.017 8.479 1.00 78.38 195 GLU A C 1
ATOM 1544 O O . GLU A 1 195 ? -9.296 -7.594 7.771 1.00 78.38 195 GLU A O 1
ATOM 1549 N N . SER A 1 196 ? -8.010 -5.794 8.196 1.00 69.62 196 SER A N 1
ATOM 1550 C CA . SER A 1 196 ? -8.477 -5.001 7.049 1.00 69.62 196 SER A CA 1
ATOM 1551 C C . SER A 1 196 ? -7.957 -5.480 5.698 1.00 69.62 196 SER A C 1
ATOM 1553 O O . SER A 1 196 ? -8.679 -5.442 4.701 1.00 69.62 196 SER A O 1
ATOM 1555 N N . THR A 1 197 ? -6.709 -5.943 5.652 1.00 62.91 197 THR A N 1
ATOM 1556 C CA . THR A 1 197 ? -6.017 -6.263 4.394 1.00 62.91 197 THR A CA 1
ATOM 1557 C C . THR A 1 197 ? -5.779 -7.754 4.180 1.00 62.91 197 THR A C 1
ATOM 1559 O O . THR A 1 197 ? -5.530 -8.177 3.054 1.00 62.91 197 THR A O 1
ATOM 1562 N N . GLY A 1 198 ? -5.827 -8.560 5.244 1.00 54.25 198 GLY A N 1
ATOM 1563 C CA . GLY A 1 198 ? -5.414 -9.964 5.221 1.00 54.25 198 GLY A CA 1
ATOM 1564 C C . GLY A 1 198 ? -3.896 -10.177 5.149 1.00 54.25 198 GLY A C 1
ATOM 1565 O O . GLY A 1 198 ? -3.456 -11.327 5.152 1.00 54.25 198 GLY A O 1
ATOM 1566 N N . VAL A 1 199 ? -3.087 -9.112 5.098 1.00 50.16 199 VAL A N 1
ATOM 1567 C CA . VAL A 1 199 ? -1.622 -9.210 5.048 1.00 50.16 199 VAL A CA 1
ATOM 1568 C C . VAL A 1 199 ? -1.096 -9.639 6.425 1.00 50.16 199 VAL A C 1
ATOM 1570 O O . VAL A 1 199 ? -1.444 -9.016 7.428 1.00 50.16 199 VAL A O 1
ATOM 1573 N N . PRO A 1 200 ? -0.277 -10.703 6.524 1.00 49.56 200 PRO A N 1
ATOM 1574 C CA . PRO A 1 200 ? 0.299 -11.120 7.797 1.00 49.56 200 PRO A CA 1
ATOM 1575 C C . PRO A 1 200 ? 1.425 -10.171 8.239 1.00 49.56 200 PRO A C 1
ATOM 1577 O O . PRO A 1 200 ? 2.267 -9.768 7.434 1.00 49.56 200 PRO A O 1
ATOM 1580 N N . PHE A 1 201 ? 1.485 -9.863 9.536 1.00 57.78 201 PHE A N 1
ATOM 1581 C CA . PHE A 1 201 ? 2.635 -9.199 10.156 1.00 57.78 201 PHE A CA 1
ATOM 1582 C C . PHE A 1 201 ? 3.672 -10.227 10.623 1.00 57.78 201 PHE A C 1
ATOM 1584 O O . PHE A 1 201 ? 3.318 -11.313 11.075 1.00 57.78 201 PHE A O 1
ATOM 1591 N N . GLN A 1 202 ? 4.959 -9.884 10.530 1.00 55.88 202 GLN A N 1
ATOM 1592 C CA . GLN A 1 202 ? 6.055 -10.772 10.957 1.00 55.88 202 GLN A CA 1
ATOM 1593 C C . GLN A 1 202 ? 6.308 -10.708 12.470 1.00 55.88 202 GLN A C 1
ATOM 1595 O O . GLN A 1 202 ? 6.758 -11.676 13.073 1.00 55.88 202 GLN A O 1
ATOM 1600 N N . TYR A 1 203 ? 6.030 -9.554 13.068 1.00 68.19 203 TYR A N 1
ATOM 1601 C CA . TYR A 1 203 ? 6.123 -9.259 14.494 1.00 68.19 203 TYR A CA 1
ATOM 1602 C C . TYR A 1 203 ? 5.232 -8.046 14.794 1.00 68.19 203 TYR A C 1
ATOM 1604 O O . TYR A 1 203 ? 4.760 -7.375 13.873 1.00 68.19 203 TYR A O 1
ATOM 1612 N N . VAL A 1 204 ? 4.978 -7.751 16.072 1.00 80.38 204 VAL A N 1
ATOM 1613 C CA . VAL A 1 204 ? 4.181 -6.576 16.455 1.00 80.38 204 VAL A CA 1
ATOM 1614 C C . VAL A 1 204 ? 5.034 -5.314 16.311 1.00 80.38 204 VAL A C 1
ATOM 1616 O O . VAL A 1 204 ? 5.834 -4.982 17.190 1.00 80.38 204 VAL A O 1
ATOM 1619 N N . TYR A 1 205 ? 4.871 -4.627 15.180 1.00 79.44 205 TYR A N 1
ATOM 1620 C CA . TYR A 1 205 ? 5.578 -3.390 14.851 1.00 79.44 205 TYR A CA 1
ATOM 1621 C C . TYR A 1 205 ? 5.359 -2.293 15.907 1.00 79.44 205 TYR A C 1
ATOM 1623 O O . TYR A 1 205 ? 4.349 -2.256 16.611 1.00 79.44 205 TYR A O 1
ATOM 1631 N N . ASN A 1 206 ? 6.331 -1.391 16.011 1.00 81.38 206 ASN A N 1
ATOM 1632 C CA . ASN A 1 206 ? 6.235 -0.149 16.782 1.00 81.38 206 ASN A CA 1
ATOM 1633 C C . ASN A 1 206 ? 6.071 1.046 15.828 1.00 81.38 206 ASN A C 1
ATOM 1635 O O . ASN A 1 206 ? 6.235 0.890 14.620 1.00 81.38 206 ASN A O 1
ATOM 1639 N N . THR A 1 207 ? 5.800 2.244 16.349 1.00 74.81 207 THR A N 1
ATOM 1640 C CA . THR A 1 207 ? 5.562 3.455 15.535 1.00 74.81 207 THR A CA 1
ATOM 1641 C C . THR A 1 207 ? 6.664 3.724 14.498 1.00 74.81 207 THR A C 1
ATOM 1643 O O . THR A 1 207 ? 6.358 4.108 13.374 1.00 74.81 207 THR A O 1
ATOM 1646 N N . VAL A 1 208 ? 7.931 3.443 14.829 1.00 68.00 208 VAL A N 1
ATOM 1647 C CA . VAL A 1 208 ? 9.088 3.655 13.935 1.00 68.00 208 VAL A CA 1
ATOM 1648 C C . VAL A 1 208 ? 9.124 2.660 12.774 1.00 68.00 208 VAL A C 1
ATOM 1650 O O . VAL A 1 208 ? 9.463 3.014 11.649 1.00 68.00 208 VAL A O 1
ATOM 1653 N N . THR A 1 209 ? 8.781 1.400 13.038 1.00 69.50 209 THR A N 1
ATOM 1654 C CA . THR A 1 209 ? 8.851 0.307 12.050 1.00 69.50 209 THR A CA 1
ATOM 1655 C C . THR A 1 209 ? 7.542 0.106 11.282 1.00 69.50 209 THR A C 1
ATOM 1657 O O . THR A 1 209 ? 7.524 -0.582 10.259 1.00 69.50 209 THR A O 1
ATOM 1660 N N . LEU A 1 210 ? 6.452 0.737 11.730 1.00 77.88 210 LEU A N 1
ATOM 1661 C CA . LEU A 1 210 ? 5.106 0.554 11.188 1.00 77.88 210 LEU A CA 1
ATOM 1662 C C . LEU A 1 210 ? 4.968 1.019 9.733 1.00 77.88 210 LEU A C 1
ATOM 1664 O O . LEU A 1 210 ? 4.216 0.405 8.979 1.00 77.88 210 LEU A O 1
ATOM 1668 N N . GLY A 1 211 ? 5.731 2.033 9.306 1.00 72.62 211 GLY A N 1
ATOM 1669 C CA . GLY A 1 211 ? 5.722 2.531 7.922 1.00 72.62 211 GLY A CA 1
ATOM 1670 C C . GLY A 1 211 ? 5.984 1.436 6.879 1.00 72.62 211 GLY A C 1
ATOM 1671 O O . GLY A 1 211 ? 5.291 1.353 5.866 1.00 72.62 211 GLY A O 1
ATOM 1672 N N . GLY A 1 212 ? 6.916 0.518 7.159 1.00 62.97 212 GLY A N 1
ATOM 1673 C CA . GLY A 1 212 ? 7.200 -0.607 6.262 1.00 62.97 212 GLY A CA 1
ATOM 1674 C C . GLY A 1 212 ? 6.046 -1.610 6.167 1.00 62.97 212 GLY A C 1
ATOM 1675 O O . GLY A 1 212 ? 5.789 -2.168 5.100 1.00 62.97 212 GLY A O 1
ATOM 1676 N N . TYR A 1 213 ? 5.317 -1.829 7.263 1.00 67.50 213 TYR A N 1
ATOM 1677 C CA . TYR A 1 213 ? 4.140 -2.699 7.261 1.00 67.50 213 TYR A CA 1
ATOM 1678 C C . TYR A 1 213 ? 2.928 -2.033 6.598 1.00 67.50 213 TYR A C 1
ATOM 1680 O O . TYR A 1 213 ? 2.217 -2.687 5.838 1.00 67.50 213 TYR A O 1
ATOM 1688 N N . LEU A 1 214 ? 2.743 -0.725 6.798 1.00 74.50 214 LEU A N 1
ATOM 1689 C CA . LEU A 1 214 ? 1.745 0.085 6.096 1.00 74.50 214 LEU A CA 1
ATOM 1690 C C . LEU A 1 214 ? 1.917 -0.021 4.575 1.00 74.50 214 LEU A C 1
ATOM 1692 O O . LEU A 1 214 ? 0.948 -0.306 3.873 1.00 74.50 214 LEU A O 1
ATOM 1696 N N . ALA A 1 215 ? 3.150 0.103 4.076 1.00 62.91 215 ALA A N 1
ATOM 1697 C CA . ALA A 1 215 ? 3.454 -0.088 2.657 1.00 62.91 215 ALA A CA 1
ATOM 1698 C C . ALA A 1 215 ? 3.021 -1.474 2.143 1.00 62.91 215 ALA A C 1
ATOM 1700 O O . ALA A 1 215 ? 2.331 -1.570 1.128 1.00 62.91 215 ALA A O 1
ATOM 1701 N N . LYS A 1 216 ? 3.334 -2.550 2.883 1.00 49.47 216 LYS A N 1
ATOM 1702 C CA . LYS A 1 216 ? 2.897 -3.924 2.552 1.00 49.47 216 LYS A CA 1
ATOM 1703 C C . LYS A 1 216 ? 1.375 -4.082 2.555 1.00 49.47 216 LYS A C 1
ATOM 1705 O O . LYS A 1 216 ? 0.838 -4.852 1.766 1.00 49.47 216 LYS A O 1
ATOM 1710 N N . CYS A 1 217 ? 0.690 -3.337 3.416 1.00 56.97 217 CYS A N 1
ATOM 1711 C CA . CYS A 1 217 ? -0.767 -3.289 3.505 1.00 56.97 217 CYS A CA 1
ATOM 1712 C C . CYS A 1 217 ? -1.411 -2.380 2.437 1.00 56.97 217 CYS A C 1
ATOM 1714 O O . CYS A 1 217 ? -2.617 -2.145 2.480 1.00 56.97 217 CYS A O 1
ATOM 1716 N N . GLY A 1 218 ? -0.640 -1.853 1.478 1.00 57.53 218 GLY A N 1
ATOM 1717 C CA . GLY A 1 218 ? -1.160 -1.017 0.394 1.00 57.53 218 GLY A CA 1
ATOM 1718 C C . GLY A 1 218 ? -1.421 0.435 0.797 1.00 57.53 218 GLY A C 1
ATOM 1719 O O . GLY A 1 218 ? -2.325 1.068 0.251 1.00 57.53 218 GLY A O 1
ATOM 1720 N N . TYR A 1 219 ? -0.663 0.962 1.758 1.00 77.88 219 TYR A N 1
ATOM 1721 C CA . TYR A 1 219 ? -0.657 2.383 2.100 1.00 77.88 219 TYR A CA 1
ATOM 1722 C C . TYR A 1 219 ? 0.559 3.079 1.487 1.00 77.88 219 TYR A C 1
ATOM 1724 O O . TYR A 1 219 ? 1.640 2.507 1.384 1.00 77.88 219 TYR A O 1
ATOM 1732 N N . SER A 1 220 ? 0.412 4.349 1.126 1.00 75.69 220 SER A N 1
ATOM 1733 C CA . SER A 1 220 ? 1.523 5.186 0.658 1.00 75.69 220 SER A CA 1
ATOM 1734 C C . SER A 1 220 ? 1.662 6.417 1.539 1.00 75.69 220 SER A C 1
ATOM 1736 O O . SER A 1 220 ? 0.658 7.022 1.918 1.00 75.69 220 SER A O 1
ATOM 1738 N N . ARG A 1 221 ? 2.898 6.824 1.842 1.00 82.50 221 ARG A N 1
ATOM 1739 C CA . ARG A 1 221 ? 3.151 8.082 2.549 1.00 82.50 221 ARG A CA 1
ATOM 1740 C C . ARG A 1 221 ? 2.816 9.251 1.627 1.00 82.50 221 ARG A C 1
ATOM 1742 O O . ARG A 1 221 ? 3.470 9.448 0.608 1.00 82.50 221 ARG A O 1
ATOM 1749 N N . VAL A 1 222 ? 1.788 10.009 1.983 1.00 79.44 222 VAL A N 1
ATOM 1750 C CA . VAL A 1 222 ? 1.271 11.130 1.180 1.00 79.44 222 VAL A CA 1
ATOM 1751 C C . VAL A 1 222 ? 1.629 12.488 1.759 1.00 79.44 222 VAL A C 1
ATOM 1753 O O . VAL A 1 222 ? 1.539 13.491 1.057 1.00 79.44 222 VAL A O 1
ATOM 1756 N N . LEU A 1 223 ? 2.009 12.531 3.035 1.00 81.00 223 LEU A N 1
ATOM 1757 C CA . LEU A 1 223 ? 2.301 13.768 3.738 1.00 81.00 223 LEU A CA 1
ATOM 1758 C C . LEU A 1 223 ? 3.394 13.544 4.770 1.00 81.00 223 LEU A C 1
ATOM 1760 O O . LEU A 1 223 ? 3.436 12.509 5.435 1.00 81.00 223 LEU A O 1
ATOM 1764 N N . THR A 1 224 ? 4.216 14.567 4.943 1.00 87.81 224 THR A N 1
ATOM 1765 C CA . THR A 1 224 ? 5.054 14.745 6.123 1.00 87.81 224 THR A CA 1
ATOM 1766 C C . THR A 1 224 ? 4.842 16.152 6.651 1.00 87.81 224 THR A C 1
ATOM 1768 O O . THR A 1 224 ? 4.638 17.085 5.869 1.00 87.81 224 THR A O 1
ATOM 1771 N N . GLY A 1 225 ? 4.912 16.332 7.959 1.00 84.62 225 GLY A N 1
ATOM 1772 C CA . GLY A 1 225 ? 4.787 17.648 8.565 1.00 84.62 225 GLY A CA 1
ATOM 1773 C C . GLY A 1 225 ? 5.509 17.737 9.896 1.00 84.62 225 GLY A C 1
ATOM 1774 O O . GLY A 1 225 ? 6.208 16.815 10.309 1.00 84.62 225 GLY A O 1
ATOM 1775 N N . ASN A 1 226 ? 5.364 18.890 10.537 1.00 90.19 226 ASN A N 1
ATOM 1776 C CA . ASN A 1 226 ? 6.008 19.216 11.803 1.00 90.19 226 ASN A CA 1
ATOM 1777 C C . ASN A 1 226 ? 5.012 19.872 12.768 1.00 90.19 226 ASN A C 1
ATOM 1779 O O . ASN A 1 226 ? 3.838 20.053 12.431 1.00 90.19 226 ASN A O 1
ATOM 1783 N N . SER A 1 227 ? 5.491 20.281 13.943 1.00 91.00 227 SER A N 1
ATOM 1784 C CA . SER A 1 227 ? 4.681 20.889 15.009 1.00 91.00 227 SER A CA 1
ATOM 1785 C C . SER A 1 227 ? 3.853 22.112 14.585 1.00 91.00 227 SER A C 1
ATOM 1787 O O . SER A 1 227 ? 2.881 22.443 15.256 1.00 91.00 227 SER A O 1
ATOM 1789 N N . SER A 1 228 ? 4.159 22.763 13.452 1.00 92.19 228 SER A N 1
ATOM 1790 C CA . SER A 1 228 ? 3.327 23.856 12.922 1.00 92.19 228 SER A CA 1
ATOM 1791 C C . SER A 1 228 ? 1.921 23.409 12.511 1.00 92.19 228 SER A C 1
ATOM 1793 O O . SER A 1 228 ? 1.015 24.240 12.459 1.00 92.19 228 SER A O 1
ATOM 1795 N N . GLY A 1 229 ? 1.730 22.124 12.182 1.00 89.19 229 GLY A N 1
ATOM 1796 C CA . GLY A 1 229 ? 0.444 21.594 11.723 1.00 89.19 229 GLY A CA 1
ATOM 1797 C C . GLY A 1 229 ? -0.064 22.213 10.410 1.00 89.19 229 GLY A C 1
ATOM 1798 O O . GLY A 1 229 ? -1.243 22.085 10.090 1.00 89.19 229 GLY A O 1
ATOM 1799 N N . SER A 1 230 ? 0.800 22.891 9.648 1.00 91.31 230 SER A N 1
ATOM 1800 C CA . SER A 1 230 ? 0.409 23.730 8.502 1.00 91.31 230 SER A CA 1
ATOM 1801 C C . SER A 1 230 ? -0.298 22.984 7.366 1.00 91.31 230 SER A C 1
ATOM 1803 O O . SER A 1 230 ? -1.018 23.605 6.587 1.00 91.31 230 SER A O 1
ATOM 1805 N N . ASN A 1 231 ? -0.122 21.664 7.278 1.00 91.69 231 ASN A N 1
ATOM 1806 C CA . ASN A 1 231 ? -0.708 20.823 6.238 1.00 91.69 231 ASN A CA 1
ATOM 1807 C C . ASN A 1 231 ? -1.738 19.800 6.765 1.00 91.69 231 ASN A C 1
ATOM 1809 O O . ASN A 1 231 ? -2.174 18.929 6.012 1.00 91.69 231 ASN A O 1
ATOM 1813 N N . LEU A 1 232 ? -2.205 19.944 8.016 1.00 91.69 232 LEU A N 1
ATOM 1814 C CA . LEU A 1 232 ? -3.212 19.048 8.610 1.00 91.69 232 LEU A CA 1
ATOM 1815 C C . LEU A 1 232 ? -4.563 19.067 7.874 1.00 91.69 232 LEU A C 1
ATOM 1817 O O . LEU A 1 232 ? -5.305 18.092 7.910 1.00 91.69 232 LEU A O 1
ATOM 1821 N N . ASN A 1 233 ? -4.869 20.135 7.138 1.00 90.12 233 ASN A N 1
ATOM 1822 C CA . ASN A 1 233 ? -6.057 20.213 6.284 1.00 90.12 233 ASN A CA 1
ATOM 1823 C C . ASN A 1 233 ? -6.053 19.214 5.106 1.00 90.12 233 ASN A C 1
ATOM 1825 O O . ASN A 1 233 ? -7.077 19.055 4.446 1.00 90.12 233 ASN A O 1
ATOM 1829 N N . GLN A 1 234 ? -4.920 18.565 4.814 1.00 89.62 234 GLN A N 1
ATOM 1830 C CA . GLN A 1 234 ? -4.789 17.568 3.744 1.00 89.62 234 GLN A CA 1
ATOM 1831 C C . GLN A 1 234 ? -5.067 16.131 4.210 1.00 89.62 234 GLN A C 1
ATOM 1833 O O . GLN A 1 234 ? -5.118 15.214 3.378 1.00 89.62 234 GLN A O 1
ATOM 1838 N N . VAL A 1 235 ? -5.211 15.928 5.521 1.00 90.81 235 VAL A N 1
ATOM 1839 C CA . VAL A 1 235 ? -5.452 14.628 6.150 1.00 90.81 235 VAL A CA 1
ATOM 1840 C C . VAL A 1 235 ? -6.916 14.223 5.948 1.00 90.81 235 VAL A C 1
ATOM 1842 O O . VAL A 1 235 ? -7.815 15.064 5.949 1.00 90.81 235 VAL A O 1
ATOM 1845 N N . LYS A 1 236 ? -7.161 12.935 5.704 1.00 89.94 236 LYS A N 1
ATOM 1846 C CA . LYS A 1 236 ? -8.482 12.373 5.402 1.00 89.94 236 LYS A CA 1
ATOM 1847 C C . LYS A 1 236 ? -8.765 11.186 6.312 1.00 89.94 236 LYS A C 1
ATOM 1849 O O . LYS A 1 236 ? -7.838 10.527 6.769 1.00 89.94 236 LYS A O 1
ATOM 1854 N N . ASP A 1 237 ? -10.044 10.889 6.520 1.00 87.94 237 ASP A N 1
ATOM 1855 C CA . ASP A 1 237 ? -10.446 9.643 7.176 1.00 87.94 237 ASP A CA 1
ATOM 1856 C C . ASP A 1 237 ? -9.796 8.434 6.488 1.00 87.94 237 ASP A C 1
ATOM 1858 O O . ASP A 1 237 ? -9.618 8.436 5.265 1.00 87.94 237 ASP A O 1
ATOM 1862 N N . GLU A 1 238 ? -9.482 7.409 7.281 1.00 87.12 238 GLU A N 1
ATOM 1863 C CA . GLU A 1 238 ? -8.746 6.191 6.893 1.00 87.12 238 GLU A CA 1
ATOM 1864 C C . GLU A 1 238 ? -7.244 6.365 6.651 1.00 87.12 238 GLU A C 1
ATOM 1866 O O . GLU A 1 238 ? -6.546 5.361 6.482 1.00 87.12 238 GLU A O 1
ATOM 1871 N N . ASP A 1 239 ? -6.720 7.591 6.661 1.00 95.31 239 ASP A N 1
ATOM 1872 C CA . ASP A 1 239 ? -5.276 7.777 6.746 1.00 95.31 239 ASP A CA 1
ATOM 1873 C C . ASP A 1 239 ? -4.757 7.218 8.083 1.00 95.31 239 ASP A C 1
ATOM 1875 O O . ASP A 1 239 ? -5.441 7.271 9.102 1.00 95.31 239 ASP A O 1
ATOM 1879 N N . ILE A 1 240 ? -3.532 6.706 8.100 1.00 97.38 240 ILE A N 1
ATOM 1880 C CA . ILE A 1 240 ? -2.802 6.373 9.324 1.00 97.38 240 ILE A CA 1
ATOM 1881 C C . ILE A 1 240 ? -1.771 7.465 9.553 1.00 97.38 240 ILE A C 1
ATOM 1883 O O . ILE A 1 240 ? -0.962 7.753 8.670 1.00 97.38 240 ILE A O 1
ATOM 1887 N N . ILE A 1 241 ? -1.790 8.068 10.737 1.00 96.94 241 ILE A N 1
ATOM 1888 C CA . ILE A 1 241 ? -0.780 9.045 11.133 1.00 96.94 241 ILE A CA 1
ATOM 1889 C C . ILE A 1 241 ? 0.262 8.375 12.026 1.00 96.94 241 ILE A C 1
ATOM 1891 O O . ILE A 1 241 ? -0.076 7.636 12.953 1.00 96.94 241 ILE A O 1
ATOM 1895 N N . LEU A 1 242 ? 1.534 8.626 11.734 1.00 94.88 242 LEU A N 1
ATOM 1896 C CA . LEU A 1 242 ? 2.668 8.299 12.594 1.00 94.88 242 LEU A CA 1
ATOM 1897 C C . LEU A 1 242 ? 3.216 9.618 13.142 1.00 94.88 242 LEU A C 1
ATOM 1899 O O . LEU A 1 242 ? 3.527 10.515 12.362 1.00 94.88 242 LEU A O 1
ATOM 1903 N N . LEU A 1 243 ? 3.340 9.742 14.458 1.00 93.50 243 LEU A N 1
ATOM 1904 C CA . LEU A 1 243 ? 3.805 10.931 15.174 1.00 93.50 243 LEU A CA 1
ATOM 1905 C C . LEU A 1 243 ? 5.127 10.637 15.882 1.00 93.50 243 LEU A C 1
ATOM 1907 O O . LEU A 1 243 ? 5.316 9.541 16.410 1.00 93.50 243 LEU A O 1
ATOM 1911 N N . SER A 1 244 ? 6.016 11.629 15.911 1.00 86.44 244 SER A N 1
ATOM 1912 C CA . SER A 1 244 ? 7.345 11.544 16.513 1.00 86.44 244 SER A CA 1
ATOM 1913 C C . SER A 1 244 ? 7.682 12.811 17.302 1.00 86.44 244 SER A C 1
ATOM 1915 O O . SER A 1 244 ? 7.534 13.926 16.794 1.00 86.44 244 SER A O 1
ATOM 1917 N N . CYS A 1 245 ? 8.168 12.654 18.536 1.00 85.50 245 CYS A N 1
ATOM 1918 C CA . CYS A 1 245 ? 8.751 13.742 19.335 1.00 85.50 245 CYS A CA 1
ATOM 1919 C C . CYS A 1 245 ? 10.142 14.175 18.826 1.00 85.50 245 CYS A C 1
ATOM 1921 O O . CYS A 1 245 ? 10.653 15.228 19.221 1.00 85.50 245 CYS A O 1
ATOM 1923 N N . GLY A 1 246 ? 10.762 13.371 17.958 1.00 77.56 246 GLY A N 1
ATOM 1924 C CA . GLY A 1 246 ? 12.006 13.692 17.260 1.00 77.56 246 GLY A CA 1
ATOM 1925 C C . GLY A 1 246 ? 11.776 14.396 15.922 1.00 77.56 246 GLY A C 1
ATOM 1926 O O . GLY A 1 246 ? 10.644 14.574 15.474 1.00 77.56 246 GLY A O 1
ATOM 1927 N N . ASN A 1 247 ? 12.858 14.794 15.255 1.00 74.62 247 ASN A N 1
ATOM 1928 C CA . ASN A 1 247 ? 12.784 15.530 13.985 1.00 74.62 247 ASN A CA 1
ATOM 1929 C C . ASN A 1 247 ? 12.477 14.629 12.775 1.00 74.62 247 ASN A C 1
ATOM 1931 O O . ASN A 1 247 ? 12.252 15.119 11.669 1.00 74.62 247 ASN A O 1
ATOM 1935 N N . SER A 1 248 ? 12.453 13.315 12.983 1.00 75.62 248 SER A N 1
ATOM 1936 C CA . SER A 1 248 ? 12.107 12.300 11.993 1.00 75.62 248 SER A CA 1
ATOM 1937 C C . SER A 1 248 ? 11.415 11.112 12.664 1.00 75.62 248 SER A C 1
ATOM 1939 O O . SER A 1 248 ? 11.468 10.956 13.888 1.00 75.62 248 SER A O 1
ATOM 1941 N N . MET A 1 249 ? 10.779 10.230 11.884 1.00 74.06 249 MET A N 1
ATOM 1942 C CA . MET A 1 249 ? 10.170 9.012 12.441 1.00 74.06 249 MET A CA 1
ATOM 1943 C C . MET A 1 249 ? 11.213 8.053 13.038 1.00 74.06 249 MET A C 1
ATOM 1945 O O . MET A 1 249 ? 10.897 7.287 13.940 1.00 74.06 249 MET A O 1
ATOM 1949 N N . ALA A 1 250 ? 12.471 8.138 12.593 1.00 64.38 250 ALA A N 1
ATOM 1950 C CA . ALA A 1 250 ? 13.575 7.320 13.096 1.00 64.38 250 ALA A CA 1
ATOM 1951 C C . ALA A 1 250 ? 13.994 7.662 14.539 1.00 64.38 250 ALA A C 1
ATOM 1953 O O . ALA A 1 250 ? 14.721 6.900 15.163 1.00 64.38 250 ALA A O 1
ATOM 1954 N N . GLU A 1 251 ? 13.566 8.795 15.090 1.00 59.22 251 GLU A N 1
ATOM 1955 C CA . GLU A 1 251 ? 14.006 9.256 16.414 1.00 59.22 251 GLU A CA 1
ATOM 1956 C C . GLU A 1 251 ? 13.050 8.871 17.557 1.00 59.22 251 GLU A C 1
ATOM 1958 O O . GLU A 1 251 ? 13.356 9.140 18.712 1.00 59.22 251 GLU A O 1
ATOM 1963 N N . SER A 1 252 ? 11.919 8.214 17.264 1.00 61.19 252 SER A N 1
ATOM 1964 C CA . SER A 1 252 ? 10.893 7.846 18.264 1.00 61.19 252 SER A CA 1
ATOM 1965 C C . SER A 1 252 ? 10.891 6.359 18.642 1.00 61.19 252 SER A C 1
ATOM 1967 O O . SER A 1 252 ? 9.845 5.751 18.886 1.00 61.19 252 SER A O 1
ATOM 1969 N N . GLY A 1 253 ? 12.070 5.732 18.643 1.00 52.41 253 GLY A N 1
ATOM 1970 C CA . GLY A 1 253 ? 12.241 4.339 19.057 1.00 52.41 253 GLY A CA 1
ATOM 1971 C C . GLY A 1 253 ? 12.131 4.194 20.576 1.00 52.41 253 GLY A C 1
ATOM 1972 O O . GLY A 1 253 ? 12.861 4.846 21.313 1.00 52.41 253 GLY A O 1
ATOM 1973 N N . GLY A 1 254 ? 11.227 3.337 21.060 1.00 51.97 254 GLY A N 1
ATOM 1974 C CA . GLY A 1 254 ? 11.076 3.015 22.489 1.00 51.97 254 GLY A CA 1
ATOM 1975 C C . GLY A 1 254 ? 10.293 4.039 23.328 1.00 51.97 254 GLY A C 1
ATOM 1976 O O . GLY A 1 254 ? 9.623 3.637 24.274 1.00 51.97 254 GLY A O 1
ATOM 1977 N N . ALA A 1 255 ? 10.303 5.325 22.966 1.00 63.16 255 ALA A N 1
ATOM 1978 C CA . ALA A 1 255 ? 9.493 6.385 23.578 1.00 63.16 255 ALA A CA 1
ATOM 1979 C C . ALA A 1 255 ? 9.245 7.538 22.582 1.00 63.16 255 ALA A C 1
ATOM 1981 O O . ALA A 1 255 ? 9.957 7.668 21.589 1.00 63.16 255 ALA A O 1
ATOM 1982 N N . GLY A 1 256 ? 8.237 8.382 22.840 1.00 74.44 256 GLY A N 1
ATOM 1983 C CA . GLY A 1 256 ? 7.985 9.605 22.056 1.00 74.44 256 GLY A CA 1
ATOM 1984 C C . GLY A 1 256 ? 7.299 9.406 20.697 1.00 74.44 256 GLY A C 1
ATOM 1985 O O . GLY A 1 256 ? 7.192 10.352 19.920 1.00 74.44 256 GLY A O 1
ATOM 1986 N N . GLY A 1 257 ? 6.823 8.195 20.398 1.00 84.94 257 GLY A N 1
ATOM 1987 C CA . GLY A 1 257 ? 6.035 7.902 19.201 1.00 84.94 257 GLY A CA 1
ATOM 1988 C C . GLY A 1 257 ? 4.549 7.729 19.513 1.00 84.94 257 GLY A C 1
ATOM 1989 O O . GLY A 1 257 ? 4.195 7.145 20.535 1.00 84.94 257 GLY A O 1
ATOM 1990 N N . HIS A 1 258 ? 3.675 8.155 18.602 1.00 94.00 258 HIS A N 1
ATOM 1991 C CA . HIS A 1 258 ? 2.241 7.860 18.670 1.00 94.00 258 HIS A CA 1
ATOM 1992 C C . HIS A 1 258 ? 1.680 7.538 17.284 1.00 94.00 258 HIS A C 1
ATOM 1994 O O . HIS A 1 258 ? 2.217 7.969 16.268 1.00 94.00 258 HIS A O 1
ATOM 2000 N N . THR A 1 259 ? 0.612 6.753 17.215 1.00 96.69 259 THR A N 1
ATOM 2001 C CA . THR A 1 259 ? -0.050 6.454 15.943 1.00 96.69 259 THR A CA 1
ATOM 2002 C C . THR A 1 259 ? -1.525 6.173 16.146 1.00 96.69 259 THR A C 1
ATOM 2004 O O . THR A 1 259 ? -1.941 5.747 17.221 1.00 96.69 259 THR A O 1
ATOM 2007 N N . GLY A 1 260 ? -2.315 6.407 15.109 1.00 97.50 260 GLY A N 1
ATOM 2008 C CA . GLY A 1 260 ? -3.712 6.021 15.056 1.00 97.50 260 GLY A CA 1
ATOM 2009 C C . GLY A 1 260 ? -4.266 6.178 13.648 1.00 97.50 260 GLY A C 1
ATOM 2010 O O . GLY A 1 260 ? -3.578 6.649 12.735 1.00 97.50 260 GLY A O 1
ATOM 2011 N N . VAL A 1 261 ? -5.521 5.779 13.486 1.00 97.88 261 VAL A N 1
ATOM 2012 C CA . VAL A 1 261 ? -6.271 5.982 12.247 1.00 97.88 261 VAL A CA 1
ATOM 2013 C C . VAL A 1 261 ? -7.024 7.303 12.324 1.00 97.88 261 VAL A C 1
ATOM 2015 O O . VAL A 1 261 ? -7.570 7.670 13.364 1.00 97.88 261 VAL A O 1
ATOM 2018 N N . ILE A 1 262 ? -7.039 8.035 11.220 1.00 97.88 262 ILE A N 1
ATOM 2019 C CA . ILE A 1 262 ? -7.724 9.311 11.123 1.00 97.88 262 ILE A CA 1
ATOM 2020 C C . ILE A 1 262 ? -9.226 9.087 10.963 1.00 97.88 262 ILE A C 1
ATOM 2022 O O . ILE A 1 262 ? -9.668 8.258 10.161 1.00 97.88 262 ILE A O 1
ATOM 2026 N N . SER A 1 263 ? -10.003 9.854 11.723 1.00 90.94 263 SER A N 1
ATOM 2027 C CA . SER A 1 263 ? -11.461 9.801 11.756 1.00 90.94 263 SER A CA 1
ATOM 2028 C C . SER A 1 263 ? -12.087 11.194 11.924 1.00 90.94 263 SER A C 1
ATOM 2030 O O . SER A 1 263 ? -11.402 12.217 12.058 1.00 90.94 263 SER A O 1
ATOM 2032 N N . GLY A 1 264 ? -13.422 11.252 11.919 1.00 84.75 264 GLY A N 1
ATOM 2033 C CA . GLY A 1 264 ? -14.167 12.483 12.191 1.00 84.75 264 GLY A CA 1
ATOM 2034 C C . GLY A 1 264 ? -14.053 13.540 11.088 1.00 84.75 264 GLY A C 1
ATOM 2035 O O . GLY A 1 264 ? -14.100 14.737 11.380 1.00 84.75 264 GLY A O 1
ATOM 2036 N N . GLY A 1 265 ? -13.886 13.124 9.829 1.00 79.19 265 GLY A N 1
ATOM 2037 C CA . GLY A 1 265 ? -13.704 14.024 8.693 1.00 79.19 265 GLY A CA 1
ATOM 2038 C C . GLY A 1 265 ? -12.301 14.627 8.625 1.00 79.19 265 GLY A C 1
ATOM 2039 O O . GLY A 1 265 ? -12.165 15.800 8.278 1.00 79.19 265 GLY A O 1
ATOM 2040 N N . GLY A 1 266 ? -11.273 13.854 8.983 1.00 86.06 266 GLY A N 1
ATOM 2041 C CA . GLY A 1 266 ? -9.875 14.288 8.973 1.00 86.06 266 GLY A CA 1
ATOM 2042 C C . GLY A 1 266 ? -9.430 15.042 10.229 1.00 86.06 266 GLY A C 1
ATOM 2043 O O . GLY A 1 266 ? -8.377 15.673 10.213 1.00 86.06 266 GLY A O 1
ATOM 2044 N N . LYS A 1 267 ? -10.241 15.039 11.294 1.00 91.38 267 LYS A N 1
ATOM 2045 C CA . LYS A 1 267 ? -10.053 15.919 12.462 1.00 91.38 267 LYS A CA 1
ATOM 2046 C C . LYS A 1 267 ? -9.605 15.205 13.724 1.00 91.38 267 LYS A C 1
ATOM 2048 O O . LYS A 1 267 ? -9.143 15.874 14.642 1.00 91.38 267 LYS A O 1
ATOM 2053 N N . ASN A 1 268 ? -9.750 13.888 13.786 1.00 94.94 268 ASN A N 1
ATOM 2054 C CA . ASN A 1 268 ? -9.433 13.103 14.968 1.00 94.94 268 ASN A CA 1
ATOM 2055 C C . ASN A 1 268 ? -8.426 12.006 14.636 1.00 94.94 268 ASN A C 1
ATOM 2057 O O . ASN A 1 268 ? -8.395 11.493 13.520 1.00 94.94 268 ASN A O 1
ATOM 2061 N N . ILE A 1 269 ? -7.649 11.620 15.639 1.00 97.69 269 ILE A N 1
ATOM 2062 C CA . ILE A 1 269 ? -6.886 10.382 15.684 1.00 97.69 269 ILE A CA 1
ATOM 2063 C C . ILE A 1 269 ? -7.657 9.429 16.590 1.00 97.69 269 ILE A C 1
ATOM 2065 O O . ILE A 1 269 ? -7.724 9.645 17.800 1.00 97.69 269 ILE A O 1
ATOM 2069 N N . THR A 1 270 ? -8.221 8.367 16.026 1.00 98.12 270 THR A N 1
ATOM 2070 C CA . THR A 1 270 ? -8.709 7.241 16.822 1.00 98.12 270 THR A CA 1
ATOM 2071 C C . THR A 1 270 ? -7.525 6.324 17.115 1.00 98.12 270 THR A C 1
ATOM 2073 O O . THR A 1 270 ? -6.913 5.771 16.196 1.00 98.12 270 THR A O 1
ATOM 2076 N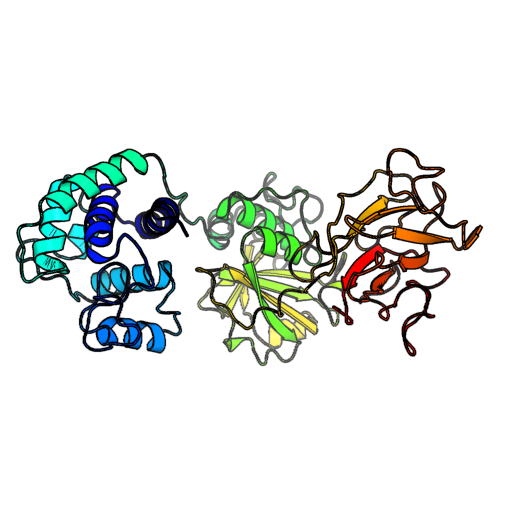 N . SER A 1 271 ? -7.167 6.189 18.391 1.00 97.62 271 SER A N 1
ATOM 2077 C CA . SER A 1 271 ? -5.984 5.440 18.823 1.00 97.62 271 SER A CA 1
ATOM 2078 C C . SER A 1 271 ? -6.198 4.732 20.158 1.00 97.62 271 SER A C 1
ATOM 2080 O O . SER A 1 271 ? -7.027 5.143 20.968 1.00 97.62 271 SER A O 1
ATOM 2082 N N . THR A 1 272 ? -5.411 3.682 20.392 1.00 97.81 272 THR A N 1
ATOM 2083 C CA . THR A 1 272 ? -5.240 3.068 21.711 1.00 97.81 272 THR A CA 1
ATOM 2084 C C . THR A 1 272 ? -4.152 3.830 22.468 1.00 97.81 272 THR A C 1
ATOM 2086 O O . THR A 1 272 ? -2.976 3.758 22.110 1.00 97.81 272 THR A O 1
ATOM 2089 N N . CYS A 1 273 ? -4.514 4.572 23.510 1.00 94.00 273 CYS A N 1
ATOM 2090 C CA . CYS A 1 273 ? -3.619 5.499 24.199 1.00 94.00 273 CYS A CA 1
ATOM 2091 C C . CYS A 1 273 ? -3.780 5.461 25.728 1.00 94.00 273 CYS A C 1
ATOM 2093 O O . CYS A 1 273 ? -4.706 4.860 26.270 1.00 94.00 273 CYS A O 1
ATOM 2095 N N . TYR A 1 274 ? -2.859 6.127 26.428 1.00 93.12 274 TYR A N 1
ATOM 2096 C CA . TYR A 1 274 ? -2.819 6.192 27.893 1.00 93.12 274 TYR A CA 1
ATOM 2097 C C . TYR A 1 274 ? -3.541 7.429 28.473 1.00 93.12 274 TYR A C 1
ATOM 2099 O O . TYR A 1 274 ? -3.335 7.780 29.630 1.00 93.12 274 TYR A O 1
ATOM 2107 N N . TYR A 1 275 ? -4.398 8.111 27.701 1.00 91.56 275 TYR A N 1
ATOM 2108 C CA . TYR A 1 275 ? -5.066 9.353 28.140 1.00 91.56 275 TYR A CA 1
ATOM 2109 C C . TYR A 1 275 ? -5.900 9.187 29.420 1.00 91.56 275 TYR A C 1
ATOM 2111 O O . TYR A 1 275 ? -5.980 10.106 30.230 1.00 91.56 275 TYR A O 1
ATOM 2119 N N . THR A 1 276 ? -6.482 8.006 29.635 1.00 93.00 276 THR A N 1
ATOM 2120 C CA . THR A 1 276 ? -7.242 7.664 30.849 1.00 93.00 276 THR A CA 1
ATOM 2121 C C . THR A 1 276 ? -6.365 7.067 31.953 1.00 93.00 276 THR A C 1
ATOM 2123 O O . THR A 1 276 ? -6.860 6.368 32.830 1.00 9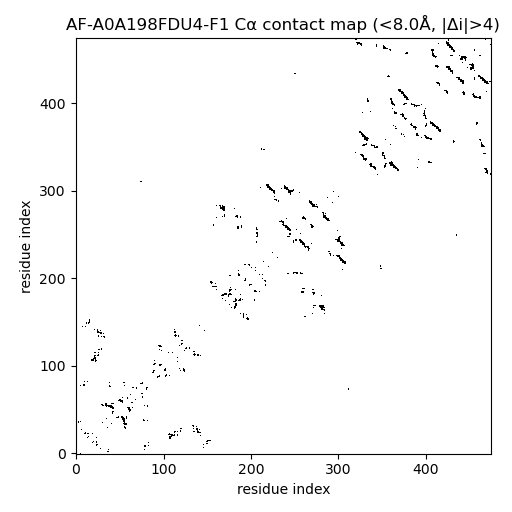3.00 276 THR A O 1
ATOM 2126 N N . GLN A 1 277 ? -5.046 7.272 31.891 1.00 93.94 277 GLN A N 1
ATOM 2127 C CA . GLN A 1 277 ? -4.075 6.822 32.894 1.00 93.94 277 GLN A CA 1
ATOM 2128 C C . GLN A 1 277 ? -4.133 5.312 33.188 1.00 93.94 277 GLN A C 1
ATOM 2130 O O . GLN A 1 277 ? -3.966 4.878 34.325 1.00 93.94 277 GLN A O 1
ATOM 2135 N N . GLY A 1 278 ? -4.389 4.503 32.155 1.00 91.06 278 GLY A N 1
ATOM 2136 C CA . GLY A 1 278 ? -4.430 3.043 32.277 1.00 91.06 278 GLY A CA 1
ATOM 2137 C C . GLY A 1 278 ? -5.719 2.488 32.884 1.00 91.06 278 GLY A C 1
ATOM 2138 O O . GLY A 1 278 ? -5.763 1.301 33.205 1.00 91.06 278 GLY A O 1
ATOM 2139 N N . GLU A 1 279 ? -6.767 3.309 33.027 1.00 96.44 279 GLU A N 1
ATOM 2140 C CA . GLU A 1 279 ? -8.088 2.820 33.423 1.00 96.44 279 GLU A CA 1
ATOM 2141 C C . GLU A 1 279 ? -8.534 1.641 32.534 1.00 96.44 279 GLU A C 1
ATOM 2143 O O . GLU A 1 279 ? -8.295 1.583 31.320 1.00 96.44 279 GLU A O 1
ATOM 2148 N N . LYS A 1 280 ? -9.132 0.637 33.181 1.00 97.44 280 LYS A N 1
ATOM 2149 C CA . LYS A 1 280 ? -9.491 -0.623 32.536 1.00 97.44 280 LYS A CA 1
ATOM 2150 C C . LYS A 1 280 ? -10.528 -0.376 31.446 1.00 97.44 280 LYS A C 1
ATOM 2152 O O . LYS A 1 280 ? -11.579 0.195 31.710 1.00 97.44 280 LYS A O 1
ATOM 2157 N N . ASN A 1 281 ? -10.279 -0.928 30.261 1.00 96.50 281 ASN A N 1
ATOM 2158 C CA . ASN A 1 281 ? -11.191 -0.941 29.115 1.00 96.50 281 ASN A CA 1
ATOM 2159 C C . ASN A 1 281 ? -11.482 0.424 28.460 1.00 96.50 281 ASN A C 1
ATOM 2161 O O . ASN A 1 281 ? -12.370 0.519 27.609 1.00 96.50 281 ASN A O 1
ATOM 2165 N N . THR A 1 282 ? -10.727 1.469 28.792 1.00 96.94 282 THR A N 1
ATOM 2166 C CA . THR A 1 282 ? -10.954 2.833 28.291 1.00 96.94 282 THR A CA 1
ATOM 2167 C C . THR A 1 282 ? -9.865 3.320 27.334 1.00 96.94 282 THR A C 1
ATOM 2169 O O . THR A 1 282 ? -9.807 4.504 27.023 1.00 96.94 282 THR A O 1
ATOM 2172 N N . ALA A 1 283 ? -8.987 2.448 26.837 1.00 97.56 283 ALA A N 1
ATOM 2173 C CA . ALA A 1 283 ? -7.791 2.882 26.110 1.00 97.56 283 ALA A CA 1
ATOM 2174 C C . ALA A 1 283 ? -8.055 3.472 24.716 1.00 97.56 283 ALA A C 1
ATOM 2176 O O . ALA A 1 283 ? -7.230 4.228 24.214 1.00 97.56 283 ALA A O 1
ATOM 2177 N N . ILE A 1 284 ? -9.170 3.126 24.063 1.00 98.12 284 ILE A N 1
ATOM 2178 C CA . ILE A 1 284 ? -9.487 3.636 22.720 1.00 98.12 284 ILE A CA 1
ATOM 2179 C C . ILE A 1 284 ? -10.144 5.010 22.836 1.00 98.12 284 ILE A C 1
ATOM 2181 O O . ILE A 1 284 ? -11.270 5.118 23.325 1.00 98.12 284 ILE A O 1
ATOM 2185 N N . GLN A 1 285 ? -9.452 6.038 22.353 1.00 97.06 285 GLN A N 1
ATOM 2186 C CA . GLN A 1 285 ? -9.871 7.437 22.415 1.00 97.06 285 GLN A CA 1
ATOM 2187 C C . GLN A 1 285 ? -9.852 8.080 21.029 1.00 97.06 285 GLN A C 1
ATOM 2189 O O . GLN A 1 285 ? -9.101 7.660 20.149 1.00 97.06 285 GLN A O 1
ATOM 2194 N N . ASP A 1 286 ? -10.655 9.130 20.866 1.00 96.12 286 ASP A N 1
ATOM 2195 C CA . ASP A 1 286 ? -10.617 10.009 19.698 1.00 96.12 286 ASP A CA 1
ATOM 2196 C C . ASP A 1 286 ? -9.969 11.332 20.108 1.00 96.12 286 ASP A C 1
ATOM 2198 O O . ASP A 1 286 ? -10.569 12.147 20.807 1.00 96.12 286 ASP A O 1
ATOM 2202 N N . ILE A 1 287 ? -8.720 11.529 19.700 1.00 94.81 287 ILE A N 1
ATOM 2203 C CA . ILE A 1 287 ? -7.921 12.704 20.051 1.00 94.81 287 ILE A CA 1
ATOM 2204 C C . ILE A 1 287 ? -8.041 13.720 18.919 1.00 94.81 287 ILE A C 1
ATOM 2206 O O . ILE A 1 287 ? -7.828 13.378 17.759 1.00 94.81 287 ILE A O 1
ATOM 2210 N N . THR A 1 288 ? -8.366 14.977 19.218 1.00 96.06 288 THR A N 1
ATOM 2211 C CA . THR A 1 288 ? -8.435 16.018 18.182 1.00 96.06 288 THR A CA 1
ATOM 2212 C C . THR A 1 288 ? -7.049 16.291 17.588 1.00 96.06 288 THR A C 1
ATOM 2214 O O . THR A 1 288 ? -6.132 16.706 18.293 1.00 96.06 288 THR A O 1
ATOM 2217 N N . LEU A 1 289 ? -6.907 16.116 16.274 1.00 95.69 289 LEU A N 1
ATOM 2218 C CA . LEU A 1 289 ? -5.692 16.413 15.523 1.00 95.69 289 LEU A CA 1
ATOM 2219 C C . LEU A 1 289 ? -5.642 17.901 15.170 1.00 95.69 289 LEU A C 1
ATOM 2221 O O . LEU A 1 289 ? -6.283 18.367 14.227 1.00 95.69 289 LEU A O 1
ATOM 2225 N N . ASN A 1 290 ? -4.852 18.660 15.921 1.00 95.00 290 ASN A N 1
ATOM 2226 C CA . ASN A 1 290 ? -4.583 20.065 15.643 1.00 95.00 290 ASN A CA 1
ATOM 2227 C C . ASN A 1 290 ? -3.163 20.453 16.089 1.00 95.00 290 ASN A C 1
ATOM 2229 O O . ASN A 1 290 ? -2.433 19.656 16.678 1.00 95.00 290 ASN A O 1
ATOM 2233 N N . ARG A 1 291 ? -2.763 21.694 15.796 1.00 95.06 291 ARG A N 1
ATOM 2234 C CA . ARG A 1 291 ? -1.448 22.230 16.178 1.00 95.06 291 ARG A CA 1
ATOM 2235 C C . ARG A 1 291 ? -1.202 22.177 17.690 1.00 95.06 291 ARG A C 1
ATOM 2237 O O . ARG A 1 291 ? -0.075 21.928 18.113 1.00 95.06 291 ARG A O 1
ATOM 2244 N N . ASP A 1 292 ? -2.231 22.436 18.488 1.00 94.88 292 ASP A N 1
ATOM 2245 C CA . ASP A 1 292 ? -2.092 22.516 19.940 1.00 94.88 292 ASP A CA 1
ATOM 2246 C C . ASP A 1 292 ? -1.815 21.129 20.531 1.00 94.88 292 ASP A C 1
ATOM 2248 O O . ASP A 1 292 ? -0.910 21.008 21.347 1.00 94.88 292 ASP A O 1
ATOM 2252 N N . TYR A 1 293 ? -2.473 20.080 20.025 1.00 94.38 293 TYR A N 1
ATOM 2253 C CA . TYR A 1 293 ? -2.148 18.684 20.329 1.00 94.38 293 TYR A CA 1
ATOM 2254 C C . TYR A 1 293 ? -0.697 18.348 19.960 1.00 94.38 293 TYR A C 1
ATOM 2256 O O . TYR A 1 293 ? 0.064 17.882 20.803 1.00 94.38 293 TYR A O 1
ATOM 2264 N N . LEU A 1 294 ? -0.268 18.666 18.729 1.00 94.31 294 LEU A N 1
ATOM 2265 C CA . LEU A 1 294 ? 1.114 18.413 18.299 1.00 94.31 294 LEU A CA 1
ATOM 2266 C C . LEU A 1 294 ? 2.142 19.098 19.211 1.00 94.31 294 LEU A C 1
ATOM 2268 O O . LEU A 1 294 ? 3.184 18.525 19.510 1.00 94.31 294 LEU A O 1
ATOM 2272 N N . THR A 1 295 ? 1.855 20.324 19.650 1.00 92.81 295 THR A N 1
ATOM 2273 C CA . THR A 1 295 ? 2.780 21.120 20.467 1.00 92.81 295 THR A CA 1
ATOM 2274 C C . THR A 1 295 ? 2.781 20.674 21.928 1.00 92.81 295 THR A C 1
ATOM 2276 O O . THR A 1 295 ? 3.853 20.554 22.517 1.00 92.81 295 THR A O 1
ATOM 2279 N N . TYR A 1 296 ? 1.604 20.422 22.507 1.00 91.62 296 TYR A N 1
ATOM 2280 C CA . TYR A 1 296 ? 1.441 20.031 23.908 1.00 91.62 296 TYR A CA 1
ATOM 2281 C C . TYR A 1 296 ? 2.102 18.681 24.197 1.00 91.62 296 TYR A C 1
ATOM 2283 O O . TYR A 1 296 ? 2.848 18.559 25.166 1.00 91.62 296 TYR A O 1
ATOM 2291 N N . ASP A 1 297 ? 1.912 17.707 23.306 1.00 88.06 297 ASP A N 1
ATOM 2292 C CA . ASP A 1 297 ? 2.514 16.374 23.411 1.00 88.06 297 ASP A CA 1
ATOM 2293 C C . ASP A 1 297 ? 3.945 16.312 22.831 1.00 88.06 297 ASP A C 1
ATOM 2295 O O . ASP A 1 297 ? 4.587 15.262 22.811 1.00 88.06 297 ASP A O 1
ATOM 2299 N N . GLY A 1 298 ? 4.488 17.448 22.378 1.00 91.94 298 GLY A N 1
ATOM 2300 C CA . GLY A 1 298 ? 5.885 17.572 21.961 1.00 91.94 298 GLY A CA 1
ATOM 2301 C C . GLY A 1 298 ? 6.230 16.882 20.638 1.00 91.94 298 GLY A C 1
ATOM 2302 O O . GLY A 1 298 ? 7.404 16.597 20.396 1.00 91.94 298 GLY A O 1
ATOM 2303 N N . PHE A 1 299 ? 5.250 16.619 19.770 1.00 92.38 299 PHE A N 1
ATOM 2304 C CA . PHE A 1 299 ? 5.465 16.034 18.448 1.00 92.38 299 PHE A CA 1
ATOM 2305 C C . PHE A 1 299 ? 6.088 17.050 17.485 1.00 92.38 299 PHE A C 1
ATOM 2307 O O . PHE A 1 299 ? 5.489 18.068 17.131 1.00 92.38 299 PHE A O 1
ATOM 2314 N N . LYS A 1 300 ? 7.301 16.753 17.014 1.00 89.81 300 LYS A N 1
ATOM 2315 C CA . LYS A 1 300 ? 8.063 17.607 16.090 1.00 89.81 300 LYS A CA 1
ATOM 2316 C C . LYS A 1 300 ? 7.952 17.152 14.642 1.00 89.81 300 LYS A C 1
ATOM 2318 O O . LYS A 1 300 ? 8.194 17.961 13.749 1.00 89.81 300 LYS A O 1
ATOM 2323 N N . TYR A 1 301 ? 7.554 15.903 14.410 1.00 88.69 301 TYR A N 1
ATOM 2324 C CA . TYR A 1 301 ? 7.440 15.314 13.083 1.00 88.69 301 TYR A CA 1
ATOM 2325 C C . TYR A 1 301 ? 6.240 14.370 12.985 1.00 88.69 301 TYR A C 1
ATOM 2327 O O . TYR A 1 301 ? 5.923 13.653 13.935 1.00 88.69 301 TYR A O 1
ATOM 2335 N N . TYR A 1 302 ? 5.594 14.333 11.822 1.00 92.06 302 TYR A N 1
ATOM 2336 C CA . TYR A 1 302 ? 4.619 13.296 11.494 1.00 92.06 302 TYR A CA 1
ATOM 2337 C C . TYR A 1 302 ? 4.677 12.860 10.041 1.00 92.06 302 TYR A C 1
ATOM 2339 O O . TYR A 1 302 ? 5.066 13.621 9.154 1.00 92.06 302 TYR A O 1
ATOM 2347 N N . GLU A 1 303 ? 4.201 11.642 9.811 1.00 92.25 303 GLU A N 1
ATOM 2348 C CA . GLU A 1 303 ? 3.916 11.077 8.499 1.00 92.25 303 GLU A CA 1
ATOM 2349 C C . GLU A 1 303 ? 2.437 10.725 8.407 1.00 92.25 303 GLU A C 1
ATOM 2351 O O . GLU A 1 303 ? 1.862 10.204 9.362 1.00 92.25 303 GLU A O 1
ATOM 2356 N N . VAL A 1 304 ? 1.833 10.947 7.243 1.00 94.25 304 VAL A N 1
ATOM 2357 C CA . VAL A 1 304 ? 0.478 10.474 6.950 1.00 94.25 304 VAL A CA 1
ATOM 2358 C C . VAL A 1 304 ? 0.541 9.468 5.818 1.00 94.25 304 VAL A C 1
ATOM 2360 O O . VAL A 1 304 ? 1.060 9.748 4.733 1.00 94.25 304 VAL A O 1
ATOM 2363 N N . TRP A 1 305 ? -0.006 8.295 6.093 1.00 91.38 305 TRP A N 1
ATOM 2364 C CA . TRP A 1 305 ? -0.051 7.145 5.214 1.00 91.38 305 TRP A CA 1
ATOM 2365 C C . TRP A 1 305 ? -1.485 6.922 4.769 1.00 91.38 305 TRP A C 1
ATOM 2367 O O . TRP A 1 305 ? -2.371 6.717 5.590 1.00 91.38 305 TRP A O 1
ATOM 2377 N N . ARG A 1 306 ? -1.725 6.953 3.465 1.00 89.94 306 ARG A N 1
ATOM 2378 C CA . ARG A 1 306 ? -3.067 6.861 2.892 1.00 89.94 306 ARG A CA 1
ATOM 2379 C C . ARG A 1 306 ? -3.272 5.502 2.239 1.00 89.94 306 ARG A C 1
ATOM 2381 O O . ARG A 1 306 ? -2.402 5.105 1.458 1.00 89.94 306 ARG A O 1
ATOM 2388 N N . PRO A 1 307 ? -4.399 4.811 2.487 1.00 77.94 307 PRO A N 1
ATOM 2389 C CA . PRO A 1 307 ? -4.694 3.568 1.794 1.00 77.94 307 PRO A CA 1
ATOM 2390 C C . PRO A 1 307 ? -4.865 3.868 0.307 1.00 77.94 307 PRO A C 1
ATOM 2392 O O . PRO A 1 307 ? -5.621 4.769 -0.077 1.00 77.94 307 PRO A O 1
ATOM 2395 N N . SER A 1 308 ? -4.175 3.121 -0.549 1.00 60.56 308 SER A N 1
ATOM 2396 C CA . SER A 1 308 ? -4.284 3.278 -1.994 1.00 60.56 308 SER A CA 1
ATOM 2397 C C . SER A 1 308 ? -5.690 2.871 -2.449 1.00 60.56 308 SER A C 1
ATOM 2399 O O . SER A 1 308 ? -6.008 1.706 -2.683 1.00 60.56 308 SER A O 1
ATOM 2401 N N . GLY A 1 309 ? -6.583 3.849 -2.586 1.00 46.59 309 GLY A N 1
ATOM 2402 C CA . GLY A 1 309 ? -7.846 3.691 -3.294 1.00 46.59 309 GLY A CA 1
ATOM 2403 C C . GLY A 1 309 ? -7.586 3.683 -4.794 1.00 46.59 309 GLY A C 1
ATOM 2404 O O . GLY A 1 309 ? -7.886 4.678 -5.449 1.00 46.59 309 GLY A O 1
ATOM 2405 N N . THR A 1 310 ? -7.035 2.580 -5.313 1.00 29.47 310 THR A N 1
ATOM 2406 C CA . THR A 1 310 ? -6.412 2.464 -6.650 1.00 29.47 310 THR A CA 1
ATOM 2407 C C . THR A 1 310 ? -5.234 3.406 -6.905 1.00 29.47 310 THR A C 1
ATOM 2409 O O . THR A 1 310 ? -5.181 4.489 -6.323 1.00 29.47 310 THR A O 1
ATOM 2412 N N . PRO A 1 311 ? -4.244 2.980 -7.712 1.00 27.66 311 PRO A N 1
ATOM 2413 C CA . PRO A 1 311 ? -3.008 3.726 -7.878 1.00 27.66 311 PRO A CA 1
ATOM 2414 C C . PRO A 1 311 ? -3.302 5.013 -8.650 1.00 27.66 311 PRO A C 1
ATOM 2416 O O . PRO A 1 311 ? -3.813 4.963 -9.763 1.00 27.66 311 PRO A O 1
ATOM 2419 N N . ASN A 1 312 ? -2.980 6.166 -8.063 1.00 24.38 312 ASN A N 1
ATOM 2420 C CA . ASN A 1 312 ? -2.829 7.403 -8.819 1.00 24.38 312 ASN A CA 1
ATOM 2421 C C . ASN A 1 312 ? -1.328 7.726 -8.840 1.00 24.38 312 ASN A C 1
ATOM 2423 O O . ASN A 1 312 ? -0.745 7.861 -7.757 1.00 24.38 312 ASN A O 1
ATOM 2427 N N . PRO A 1 313 ? -0.688 7.814 -10.017 1.00 29.77 313 PRO A N 1
ATOM 2428 C CA . PRO A 1 313 ? 0.714 8.172 -10.125 1.00 29.77 313 PRO A CA 1
ATOM 2429 C C . PRO A 1 313 ? 0.864 9.673 -9.841 1.00 29.77 313 PRO A C 1
ATOM 2431 O O . PRO A 1 313 ? 0.834 10.509 -10.739 1.00 29.77 313 PRO A O 1
ATOM 2434 N N . GLY A 1 314 ? 1.048 10.028 -8.566 1.00 24.14 314 GLY A N 1
ATOM 2435 C CA . GLY A 1 314 ? 1.975 11.119 -8.242 1.00 24.14 314 GLY A CA 1
ATOM 2436 C C . GLY A 1 314 ? 3.367 10.709 -8.729 1.00 24.14 314 GLY A C 1
ATOM 2437 O O . GLY A 1 314 ? 3.580 9.504 -8.874 1.00 24.14 314 GLY A O 1
ATOM 2438 N N . PRO A 1 315 ? 4.269 11.655 -9.052 1.00 23.27 315 PRO A N 1
ATOM 2439 C CA . PRO A 1 315 ? 5.459 11.377 -9.848 1.00 23.27 315 PRO A CA 1
ATOM 2440 C C . PRO A 1 315 ? 6.144 10.139 -9.287 1.00 23.27 315 PRO A C 1
ATOM 2442 O O . PRO A 1 315 ? 6.638 10.163 -8.159 1.00 23.27 315 PRO A O 1
ATOM 2445 N N . ASN A 1 316 ? 6.102 9.041 -10.050 1.00 29.03 316 ASN A N 1
ATOM 2446 C CA . ASN A 1 316 ? 6.954 7.909 -9.749 1.00 29.03 316 ASN A CA 1
ATOM 2447 C C . ASN A 1 316 ? 8.355 8.514 -9.602 1.00 29.03 316 ASN A C 1
ATOM 2449 O O . ASN A 1 316 ? 8.758 9.259 -10.506 1.00 29.03 316 ASN A O 1
ATOM 2453 N N . PRO A 1 317 ? 9.102 8.250 -8.513 1.00 31.19 317 PRO A N 1
ATOM 2454 C CA . PRO A 1 317 ? 10.542 8.372 -8.631 1.00 31.19 317 PRO A CA 1
ATOM 2455 C C . PRO A 1 317 ? 10.885 7.560 -9.878 1.00 31.19 317 PRO A C 1
ATOM 2457 O O . PRO A 1 317 ? 10.448 6.411 -9.989 1.00 31.19 317 PRO A O 1
ATOM 2460 N N . THR A 1 318 ? 11.502 8.201 -10.872 1.00 34.97 318 THR A N 1
ATOM 2461 C CA . THR A 1 318 ? 11.930 7.537 -12.104 1.00 34.97 318 THR A CA 1
ATOM 2462 C C . THR A 1 318 ? 12.483 6.170 -11.712 1.00 34.97 318 THR A C 1
ATOM 2464 O O . THR A 1 318 ? 13.335 6.148 -10.816 1.00 34.97 318 THR A O 1
ATOM 2467 N N . PRO A 1 319 ? 11.963 5.052 -12.263 1.00 49.91 319 PRO A N 1
ATOM 2468 C CA . PRO A 1 319 ? 12.454 3.731 -11.909 1.00 49.91 319 PRO A CA 1
ATOM 2469 C C . PRO A 1 319 ? 13.973 3.764 -11.959 1.00 49.91 319 PRO A C 1
ATOM 2471 O O . PRO A 1 319 ? 14.544 4.238 -12.942 1.00 49.91 319 PRO A O 1
ATOM 2474 N N . ILE A 1 320 ? 14.612 3.377 -10.860 1.00 61.59 320 ILE A N 1
ATOM 2475 C CA . ILE A 1 320 ? 16.063 3.411 -10.777 1.00 61.59 320 ILE A CA 1
ATOM 2476 C C . ILE A 1 320 ? 16.572 2.412 -11.816 1.00 61.59 320 ILE A C 1
ATOM 2478 O O . ILE A 1 320 ? 16.351 1.209 -11.689 1.00 61.59 320 ILE A O 1
ATOM 2482 N N . GLU A 1 321 ? 17.171 2.918 -12.891 1.00 77.88 321 GLU A N 1
ATOM 2483 C CA . GLU A 1 321 ? 17.679 2.079 -13.971 1.00 77.88 321 GLU A CA 1
ATOM 2484 C C . GLU A 1 321 ? 19.016 1.467 -13.551 1.00 77.88 321 GLU A C 1
ATOM 2486 O O . GLU A 1 321 ? 20.045 2.147 -13.495 1.00 77.88 321 GLU A O 1
ATOM 2491 N N . PHE A 1 322 ? 18.992 0.169 -13.251 1.00 88.69 322 PHE A N 1
ATOM 2492 C CA . PHE A 1 322 ? 20.185 -0.614 -12.949 1.00 88.69 322 PHE A CA 1
ATOM 2493 C C . PHE A 1 322 ? 20.742 -1.273 -14.214 1.00 88.69 322 PHE A C 1
ATOM 2495 O O . PHE A 1 322 ? 20.000 -1.829 -15.023 1.00 88.69 322 PHE A O 1
ATOM 2502 N N . SER A 1 323 ? 22.067 -1.249 -14.367 1.00 91.44 323 SER A N 1
ATOM 2503 C CA . SER A 1 323 ? 22.774 -1.879 -15.492 1.00 91.44 323 SER A CA 1
ATOM 2504 C C . SER A 1 323 ? 22.889 -3.402 -15.346 1.00 91.44 323 SER A C 1
ATOM 2506 O O . SER A 1 323 ? 23.041 -4.117 -16.335 1.00 91.44 323 SER A O 1
ATOM 2508 N N . THR A 1 324 ? 22.850 -3.900 -14.110 1.00 93.81 324 THR A N 1
ATOM 2509 C CA . THR A 1 324 ? 22.797 -5.319 -13.733 1.00 93.81 324 THR A CA 1
ATOM 2510 C C . THR A 1 324 ? 22.212 -5.419 -12.330 1.00 93.81 324 THR A C 1
ATOM 2512 O O . THR A 1 324 ? 22.349 -4.478 -11.547 1.00 93.81 324 THR A O 1
ATOM 2515 N N . ASN A 1 325 ? 21.623 -6.563 -11.980 1.00 95.31 325 ASN A N 1
ATOM 2516 C CA . ASN A 1 325 ? 21.224 -6.794 -10.600 1.00 95.31 325 ASN A CA 1
ATOM 2517 C C . ASN A 1 325 ? 22.441 -7.063 -9.716 1.00 95.31 325 ASN A C 1
ATOM 2519 O O . ASN A 1 325 ? 23.367 -7.785 -10.108 1.00 95.31 325 ASN A O 1
ATOM 2523 N N . VAL A 1 326 ? 22.399 -6.497 -8.513 1.00 96.56 326 VAL A N 1
ATOM 2524 C CA . VAL A 1 326 ? 23.259 -6.851 -7.387 1.00 96.56 326 VAL A CA 1
ATOM 2525 C C . VAL A 1 326 ? 22.414 -7.498 -6.297 1.00 96.56 326 VAL A C 1
ATOM 2527 O O . VAL A 1 326 ? 21.363 -6.983 -5.925 1.00 96.56 326 VAL A O 1
ATOM 2530 N N . HIS A 1 327 ? 22.890 -8.622 -5.781 1.00 94.94 327 HIS A N 1
ATOM 2531 C CA . HIS A 1 327 ? 22.252 -9.413 -4.741 1.00 94.94 327 HIS A CA 1
ATOM 2532 C C . HIS A 1 327 ? 23.139 -9.415 -3.509 1.00 94.94 327 HIS A C 1
ATOM 2534 O O . HIS A 1 327 ? 24.320 -9.755 -3.606 1.00 94.94 327 HIS A O 1
ATOM 2540 N N . TYR A 1 328 ? 22.599 -9.041 -2.358 1.00 97.38 328 TYR A N 1
ATOM 2541 C CA . TYR A 1 328 ? 23.402 -8.910 -1.152 1.00 97.38 328 TYR A CA 1
ATOM 2542 C C . TYR A 1 328 ? 22.591 -9.143 0.114 1.00 97.38 328 TYR A C 1
ATOM 2544 O O . TYR A 1 328 ? 21.377 -8.952 0.148 1.00 97.38 328 TYR A O 1
ATOM 2552 N N . GLY A 1 329 ? 23.273 -9.555 1.174 1.00 93.12 329 GLY A N 1
ATOM 2553 C CA . GLY A 1 329 ? 22.649 -9.812 2.464 1.00 93.12 329 GLY A CA 1
ATOM 2554 C C . GLY A 1 329 ? 23.624 -9.596 3.607 1.00 93.12 329 GLY A C 1
ATOM 2555 O O . GLY A 1 329 ? 24.836 -9.725 3.436 1.00 93.12 329 GLY A O 1
ATOM 2556 N N . LEU A 1 330 ? 23.073 -9.272 4.774 1.00 93.44 330 LEU A N 1
ATOM 2557 C CA . LEU A 1 330 ? 23.814 -9.129 6.022 1.00 93.44 330 LEU A CA 1
ATOM 2558 C C . LEU A 1 330 ? 23.399 -10.222 7.001 1.00 93.44 330 LEU A C 1
ATOM 2560 O O . LEU A 1 330 ? 22.231 -10.617 7.056 1.00 93.44 330 LEU A O 1
ATOM 2564 N N . ARG A 1 331 ? 24.355 -10.697 7.792 1.00 92.31 331 ARG A N 1
ATOM 2565 C CA . ARG A 1 331 ? 24.096 -11.581 8.926 1.00 92.31 331 ARG A CA 1
ATOM 2566 C C . ARG A 1 331 ? 24.081 -10.764 10.201 1.00 92.31 331 ARG A C 1
ATOM 2568 O O . ARG A 1 331 ? 24.996 -9.976 10.423 1.00 92.31 331 ARG A O 1
ATOM 2575 N N . VAL A 1 332 ? 23.054 -10.950 11.027 1.00 84.56 332 VAL A N 1
ATOM 2576 C CA . VAL A 1 332 ? 23.026 -10.348 12.367 1.00 84.56 332 VAL A CA 1
ATOM 2577 C C . VAL A 1 332 ? 24.230 -10.867 13.150 1.00 84.56 332 VAL A C 1
ATOM 2579 O O . VAL A 1 332 ? 24.544 -12.052 13.061 1.00 84.56 332 VAL A O 1
ATOM 2582 N N . LEU A 1 333 ? 24.895 -9.994 13.905 1.00 90.19 333 LEU A N 1
ATOM 2583 C CA . LEU A 1 333 ? 26.056 -10.324 14.729 1.00 90.19 333 LEU A CA 1
ATOM 2584 C C . LEU A 1 333 ? 25.792 -11.573 15.587 1.00 90.19 333 LEU A C 1
ATOM 2586 O O . LEU A 1 333 ? 24.894 -11.569 16.428 1.00 90.19 333 LEU A O 1
ATOM 2590 N N . GLY A 1 334 ? 26.562 -12.644 15.361 1.00 81.69 334 GLY A N 1
ATOM 2591 C CA . GLY A 1 334 ? 26.402 -13.922 16.071 1.00 81.69 334 GLY A CA 1
ATOM 2592 C C . GLY A 1 334 ? 25.078 -14.656 15.802 1.00 81.69 334 GLY A C 1
ATOM 2593 O O . GLY A 1 334 ? 24.757 -15.615 16.501 1.00 81.69 334 GLY A O 1
ATOM 2594 N N . GLY A 1 335 ? 24.303 -14.205 14.817 1.00 83.19 335 GLY A N 1
ATOM 2595 C CA . GLY A 1 335 ? 22.949 -14.657 14.526 1.00 83.19 335 GLY A CA 1
ATOM 2596 C C . GLY A 1 335 ? 22.785 -15.250 13.127 1.00 83.19 335 GLY A C 1
ATOM 2597 O O . GLY A 1 335 ? 23.700 -15.826 12.539 1.00 83.19 335 GLY A O 1
ATOM 2598 N N . SER A 1 336 ? 21.562 -15.139 12.606 1.00 84.19 336 SER A N 1
ATOM 2599 C CA . SER A 1 336 ? 21.173 -15.692 11.304 1.00 84.19 336 SER A CA 1
ATOM 2600 C C . SER A 1 336 ? 21.331 -14.686 10.166 1.00 84.19 336 SER A C 1
ATOM 2602 O O . SER A 1 336 ? 21.355 -13.469 10.377 1.00 84.19 336 SER A O 1
ATOM 2604 N N . TRP A 1 337 ? 21.425 -15.210 8.942 1.00 84.38 337 TRP A N 1
ATOM 2605 C CA . TRP A 1 337 ? 21.358 -14.405 7.726 1.00 84.38 337 TRP A CA 1
ATOM 2606 C C . TRP A 1 337 ? 19.982 -13.756 7.589 1.00 84.38 337 TRP A C 1
ATOM 2608 O O . TRP A 1 337 ? 18.957 -14.391 7.836 1.00 84.38 337 TRP A O 1
ATOM 2618 N N . LEU A 1 338 ? 19.973 -12.493 7.172 1.00 76.31 338 LEU A N 1
ATOM 2619 C CA . LEU A 1 338 ? 18.764 -11.795 6.754 1.00 76.31 338 LEU A CA 1
ATOM 2620 C C . LEU A 1 338 ? 18.437 -12.126 5.292 1.00 76.31 338 LEU A C 1
ATOM 2622 O O . LEU A 1 338 ? 19.263 -12.686 4.566 1.00 76.31 338 LEU A O 1
ATOM 2626 N N . GLY A 1 339 ? 17.220 -11.782 4.865 1.00 73.62 339 GLY A N 1
ATOM 2627 C CA . GLY A 1 339 ? 16.777 -11.985 3.485 1.00 73.62 339 GLY A CA 1
ATOM 2628 C C . GLY A 1 339 ? 17.692 -11.293 2.470 1.00 73.62 339 GLY A C 1
ATOM 2629 O O . GLY A 1 339 ? 18.187 -10.195 2.722 1.00 73.62 339 GLY A O 1
ATOM 2630 N N . GLU A 1 340 ? 17.910 -11.951 1.329 1.00 87.88 340 GLU A N 1
ATOM 2631 C CA . GLU A 1 340 ? 18.651 -11.377 0.204 1.00 87.88 340 GLU A CA 1
ATOM 2632 C C . GLU A 1 340 ? 17.906 -10.167 -0.364 1.00 87.88 340 GLU A C 1
ATOM 2634 O O . GLU A 1 340 ? 16.696 -10.211 -0.591 1.00 87.88 340 GLU A O 1
ATOM 2639 N N . VAL A 1 341 ? 18.652 -9.103 -0.636 1.00 85.06 341 VAL A N 1
ATOM 2640 C CA . VAL A 1 341 ? 18.175 -7.906 -1.320 1.00 85.06 341 VAL A CA 1
ATOM 2641 C C . VAL A 1 341 ? 18.690 -7.913 -2.745 1.00 85.06 341 VAL A C 1
ATOM 2643 O O . VAL A 1 341 ? 19.883 -8.104 -2.962 1.00 85.06 341 VAL A O 1
ATOM 2646 N N . THR A 1 342 ? 17.793 -7.686 -3.706 1.00 90.62 342 THR A N 1
ATOM 2647 C CA . THR A 1 342 ? 18.131 -7.527 -5.126 1.00 90.62 342 THR A CA 1
ATOM 2648 C C . THR A 1 342 ? 17.938 -6.075 -5.531 1.00 90.62 342 THR A C 1
ATOM 2650 O O . THR A 1 342 ? 16.801 -5.643 -5.718 1.00 90.62 342 THR A O 1
ATOM 2653 N N . ASN A 1 343 ? 19.051 -5.359 -5.693 1.00 87.94 343 ASN A N 1
ATOM 2654 C CA . ASN A 1 343 ? 19.134 -3.907 -5.839 1.00 87.94 343 ASN A CA 1
ATOM 2655 C C . ASN A 1 343 ? 18.468 -3.138 -4.690 1.00 87.94 343 ASN A C 1
ATOM 2657 O O . ASN A 1 343 ? 17.454 -3.538 -4.119 1.00 87.94 343 ASN A O 1
ATOM 2661 N N . PHE A 1 344 ? 19.008 -1.970 -4.366 1.00 86.38 344 PHE A N 1
ATOM 2662 C CA . PHE A 1 344 ? 18.294 -1.093 -3.454 1.00 86.38 344 PHE A CA 1
ATOM 2663 C C . PHE A 1 344 ? 17.027 -0.533 -4.113 1.00 86.38 344 PHE A C 1
ATOM 2665 O O . PHE A 1 344 ? 16.925 -0.363 -5.329 1.00 86.38 344 PHE A O 1
ATOM 2672 N N . ASN A 1 345 ? 16.067 -0.178 -3.277 1.00 65.00 345 ASN A N 1
ATOM 2673 C CA . ASN A 1 345 ? 14.940 0.652 -3.652 1.00 65.00 345 ASN A CA 1
ATOM 2674 C C . ASN A 1 345 ? 14.592 1.551 -2.456 1.00 65.00 345 ASN A C 1
ATOM 2676 O O . ASN A 1 345 ? 15.037 1.313 -1.335 1.00 65.00 345 ASN A O 1
ATOM 2680 N N . ASN A 1 346 ? 13.826 2.611 -2.692 1.00 59.19 346 ASN A N 1
ATOM 2681 C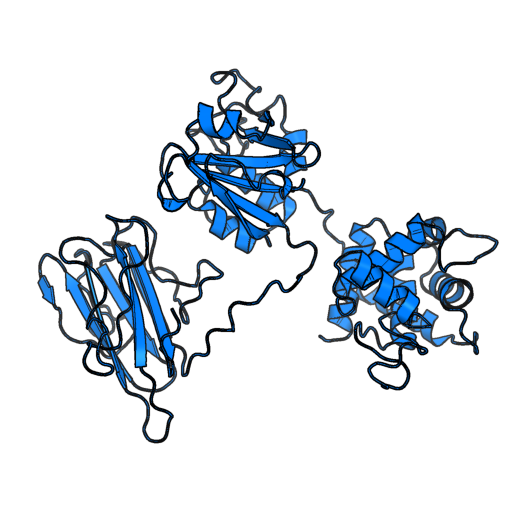 CA . ASN A 1 346 ? 13.378 3.522 -1.631 1.00 59.19 346 ASN A CA 1
ATOM 2682 C C . ASN A 1 346 ? 11.870 3.386 -1.362 1.00 59.19 346 ASN A C 1
ATOM 2684 O O . ASN A 1 346 ? 11.256 4.305 -0.822 1.00 59.19 346 ASN A O 1
ATOM 2688 N N . VAL A 1 347 ? 11.265 2.276 -1.797 1.00 44.12 347 VAL A N 1
ATOM 2689 C CA . VAL A 1 347 ? 9.809 2.083 -1.811 1.00 44.12 347 VAL A CA 1
ATOM 2690 C C . VAL A 1 347 ? 9.339 0.988 -0.853 1.00 44.12 347 VAL A C 1
ATOM 2692 O O . VAL A 1 347 ? 8.189 1.033 -0.423 1.00 44.12 347 VAL A O 1
ATOM 2695 N N . ASP A 1 348 ? 10.203 0.040 -0.475 1.00 43.47 348 ASP A N 1
ATOM 2696 C CA . ASP A 1 348 ? 9.868 -1.064 0.425 1.00 43.47 348 ASP A CA 1
ATOM 2697 C C . ASP A 1 348 ? 11.040 -1.511 1.329 1.00 43.47 348 ASP A C 1
ATOM 2699 O O . ASP A 1 348 ? 12.153 -0.986 1.287 1.00 43.47 348 ASP A O 1
ATOM 2703 N N . SER A 1 349 ? 10.770 -2.490 2.200 1.00 42.56 349 SER A N 1
ATOM 2704 C CA . SER A 1 349 ? 11.753 -3.057 3.137 1.00 42.56 349 SER A CA 1
ATOM 2705 C C . SER A 1 349 ? 12.767 -4.006 2.492 1.00 42.56 349 SER A C 1
ATOM 2707 O O . SER A 1 349 ? 13.650 -4.488 3.190 1.00 42.56 349 SER A O 1
ATOM 2709 N N . ASN A 1 350 ? 12.624 -4.317 1.202 1.00 46.31 350 ASN A N 1
ATOM 2710 C CA . ASN A 1 350 ? 13.619 -5.057 0.428 1.00 46.31 350 ASN A CA 1
ATOM 2711 C C . ASN A 1 350 ? 14.618 -4.097 -0.223 1.00 46.31 350 ASN A C 1
ATOM 2713 O O . ASN A 1 350 ? 15.468 -4.531 -0.983 1.00 46.31 350 ASN A O 1
ATOM 2717 N N . GLY A 1 351 ? 14.514 -2.795 0.046 1.00 65.56 351 GLY A N 1
ATOM 2718 C CA . GLY A 1 351 ? 15.378 -1.785 -0.534 1.00 65.56 351 GLY A CA 1
ATOM 2719 C C . GLY A 1 351 ? 16.729 -1.604 0.152 1.00 65.56 351 GLY A C 1
ATOM 2720 O O . GLY A 1 351 ? 17.493 -0.748 -0.281 1.00 65.56 351 GLY A O 1
ATOM 2721 N N . PHE A 1 352 ? 17.029 -2.344 1.220 1.00 83.69 352 PHE A N 1
ATOM 2722 C CA . PHE A 1 352 ? 18.312 -2.329 1.925 1.00 83.69 352 PHE A CA 1
ATOM 2723 C C . PHE A 1 352 ? 18.527 -3.647 2.674 1.00 83.69 352 PHE A C 1
ATOM 2725 O O . PHE A 1 352 ? 17.568 -4.263 3.132 1.00 83.69 352 PHE A O 1
ATOM 2732 N N . ALA A 1 353 ? 19.780 -4.072 2.825 1.00 83.19 353 ALA A N 1
ATOM 2733 C CA . ALA A 1 353 ? 20.128 -5.192 3.695 1.00 83.19 353 ALA A CA 1
ATOM 2734 C C . ALA A 1 353 ? 20.363 -4.679 5.117 1.00 83.19 353 ALA A C 1
ATOM 2736 O O . ALA A 1 353 ? 20.834 -3.555 5.288 1.00 83.19 353 ALA A O 1
ATOM 2737 N N . GLY A 1 354 ? 20.091 -5.515 6.119 1.00 76.62 354 GLY A N 1
ATOM 2738 C CA . GLY A 1 354 ? 20.320 -5.197 7.530 1.00 76.62 354 GLY A CA 1
ATOM 2739 C C . GLY A 1 354 ? 19.042 -4.913 8.318 1.00 76.62 354 GLY A C 1
ATOM 2740 O O . GLY A 1 354 ? 17.957 -4.755 7.756 1.00 76.62 354 GLY A O 1
ATOM 2741 N N . LEU A 1 355 ? 19.172 -4.878 9.641 1.00 68.94 355 LEU A N 1
ATOM 2742 C CA . LEU A 1 355 ? 18.108 -4.515 10.572 1.00 68.94 355 LEU A CA 1
ATOM 2743 C C . LEU A 1 355 ? 18.451 -3.193 11.275 1.00 68.94 355 LEU A C 1
ATOM 2745 O O . LEU A 1 355 ? 19.540 -3.081 11.842 1.00 68.94 355 LEU A O 1
ATOM 2749 N N . PRO A 1 356 ? 17.521 -2.219 11.328 1.00 73.25 356 PRO A N 1
ATOM 2750 C CA . PRO A 1 356 ? 17.730 -0.982 12.074 1.00 73.25 356 PRO A CA 1
ATOM 2751 C C . PRO A 1 356 ? 18.192 -1.238 13.513 1.00 73.25 356 PRO A C 1
ATOM 2753 O O . PRO A 1 356 ? 17.643 -2.114 14.185 1.00 73.25 356 PRO A O 1
ATOM 2756 N N . TYR A 1 357 ? 19.184 -0.474 13.976 1.00 69.44 357 TYR A N 1
ATOM 2757 C CA . TYR A 1 357 ? 19.793 -0.576 15.318 1.00 69.44 357 TYR A CA 1
ATOM 2758 C C . TYR A 1 357 ? 20.428 -1.928 15.675 1.00 69.44 357 TYR A C 1
ATOM 2760 O O . TYR A 1 357 ? 20.773 -2.155 16.834 1.00 69.44 357 TYR A O 1
ATOM 2768 N N . ASN A 1 358 ? 20.605 -2.828 14.709 1.00 79.38 358 ASN A N 1
ATOM 2769 C CA . ASN A 1 358 ? 21.292 -4.096 14.923 1.00 79.38 358 ASN A CA 1
ATOM 2770 C C . ASN A 1 358 ? 22.685 -4.061 14.303 1.00 79.38 358 ASN A C 1
ATOM 2772 O O . ASN A 1 358 ? 22.937 -3.354 13.332 1.00 79.38 358 ASN A O 1
ATOM 2776 N N . GLN A 1 359 ? 23.584 -4.857 14.870 1.00 91.50 359 GLN A N 1
ATOM 2777 C CA . GLN A 1 359 ? 24.941 -5.025 14.365 1.00 91.50 359 GLN A CA 1
ATOM 2778 C C . GLN A 1 359 ? 24.996 -6.246 13.452 1.00 91.50 359 GLN A C 1
ATOM 2780 O O . GLN A 1 359 ? 24.274 -7.224 13.666 1.00 91.50 359 GLN A O 1
ATOM 2785 N N . HIS A 1 360 ? 25.882 -6.199 12.465 1.00 97.12 360 HIS A N 1
ATOM 2786 C CA . HIS A 1 360 ? 26.048 -7.258 11.477 1.00 97.12 360 HIS A CA 1
ATOM 2787 C C . HIS A 1 360 ? 27.514 -7.662 11.396 1.00 97.12 360 HIS A C 1
ATOM 2789 O O . HIS A 1 360 ? 28.382 -6.805 11.541 1.00 97.12 360 HIS A O 1
ATOM 2795 N N . ASP A 1 361 ? 27.787 -8.948 11.185 1.00 96.62 361 ASP A N 1
ATOM 2796 C CA . ASP A 1 361 ? 29.153 -9.491 11.226 1.00 96.62 361 ASP A CA 1
ATOM 2797 C C . ASP A 1 361 ? 29.619 -10.144 9.926 1.00 96.62 361 ASP A C 1
ATOM 2799 O O . ASP A 1 361 ? 30.819 -10.303 9.717 1.00 96.62 361 ASP A O 1
ATOM 2803 N N . MET A 1 362 ? 28.685 -10.470 9.031 1.00 97.50 362 MET A N 1
ATOM 2804 C CA . MET A 1 362 ? 28.975 -11.022 7.710 1.00 97.50 362 MET A CA 1
ATOM 2805 C C . MET A 1 362 ? 28.161 -10.319 6.627 1.00 97.50 362 MET A C 1
ATOM 2807 O O . MET A 1 362 ? 26.996 -9.970 6.827 1.00 97.50 362 MET A O 1
ATOM 2811 N N . LEU A 1 363 ? 28.774 -10.182 5.455 1.00 98.31 363 LEU A N 1
ATOM 2812 C CA . LEU A 1 363 ? 28.210 -9.622 4.232 1.00 98.31 363 LEU A CA 1
ATOM 2813 C C . LEU A 1 363 ? 28.538 -10.551 3.058 1.00 98.31 363 LEU A C 1
ATOM 2815 O O . LEU A 1 363 ? 29.694 -10.931 2.883 1.00 98.31 363 LEU A O 1
ATOM 2819 N N . TYR A 1 364 ? 27.556 -10.874 2.218 1.00 97.75 364 TYR A N 1
ATOM 2820 C CA . TYR A 1 364 ? 27.822 -11.424 0.883 1.00 97.75 364 TYR A CA 1
ATOM 2821 C C . TYR A 1 364 ? 27.249 -10.507 -0.192 1.00 97.75 364 TYR A C 1
ATOM 2823 O O . TYR A 1 364 ? 26.223 -9.860 0.025 1.00 97.75 364 TYR A O 1
ATOM 2831 N N . ILE A 1 365 ? 27.915 -10.461 -1.347 1.00 98.25 365 ILE A N 1
ATOM 2832 C CA . ILE A 1 365 ? 27.484 -9.701 -2.523 1.00 98.25 365 ILE A CA 1
ATOM 2833 C C . ILE A 1 365 ? 27.764 -10.540 -3.774 1.00 98.25 365 ILE A C 1
ATOM 2835 O O . ILE A 1 365 ? 28.859 -11.070 -3.943 1.00 98.25 365 ILE A O 1
ATOM 2839 N N . LYS A 1 366 ? 26.788 -10.647 -4.675 1.00 96.56 366 LYS A N 1
ATOM 2840 C CA . LYS A 1 366 ? 26.938 -11.241 -6.014 1.00 96.56 366 LYS A CA 1
ATOM 2841 C C . LYS A 1 366 ? 26.200 -10.395 -7.052 1.00 96.56 366 LYS A C 1
ATOM 2843 O O . LYS A 1 366 ? 25.321 -9.611 -6.707 1.00 96.56 366 LYS A O 1
ATOM 2848 N N . VAL A 1 367 ? 26.564 -10.540 -8.321 1.00 96.88 367 VAL A N 1
ATOM 2849 C CA . VAL A 1 367 ? 25.990 -9.773 -9.436 1.00 96.88 367 VAL A CA 1
ATOM 2850 C C . VAL A 1 367 ? 25.590 -10.704 -10.571 1.00 96.88 367 VAL A C 1
ATOM 2852 O O . VAL A 1 367 ? 26.258 -11.712 -10.795 1.00 96.88 367 VAL A O 1
ATOM 2855 N N . ASP A 1 368 ? 24.535 -10.349 -11.302 1.00 95.88 368 ASP A N 1
ATOM 2856 C CA . ASP A 1 368 ? 24.086 -11.123 -12.469 1.00 95.88 368 ASP A CA 1
ATOM 2857 C C . ASP A 1 368 ? 25.065 -11.025 -13.649 1.00 95.88 368 ASP A C 1
ATOM 2859 O O . ASP A 1 368 ? 25.221 -11.976 -14.416 1.00 95.88 368 ASP A O 1
ATOM 2863 N N . GLN A 1 369 ? 25.706 -9.865 -13.832 1.00 93.00 369 GLN A N 1
ATOM 2864 C CA . GLN A 1 369 ? 26.639 -9.581 -14.924 1.00 93.00 369 GLN A CA 1
ATOM 2865 C C . GLN A 1 369 ? 27.838 -8.771 -14.426 1.00 93.00 369 GLN A C 1
ATOM 2867 O O . GLN A 1 369 ? 27.681 -7.793 -13.697 1.00 93.00 369 GLN A O 1
ATOM 2872 N N . GLY A 1 370 ? 29.035 -9.112 -14.902 1.00 95.44 370 GLY A N 1
ATOM 2873 C CA . GLY A 1 370 ? 30.290 -8.479 -14.483 1.00 95.44 370 GLY A CA 1
ATOM 2874 C C . GLY A 1 370 ? 30.919 -9.194 -13.302 1.00 95.44 370 GLY A C 1
ATOM 2875 O O . GLY A 1 370 ? 30.608 -10.352 -13.028 1.00 95.44 370 GLY A O 1
ATOM 2876 N N . THR A 1 371 ? 31.830 -8.513 -12.618 1.00 96.81 371 THR A N 1
ATOM 2877 C CA . THR A 1 371 ? 32.441 -9.035 -11.393 1.00 96.81 371 THR A CA 1
ATOM 2878 C C . THR A 1 371 ? 32.389 -7.988 -10.296 1.00 96.81 371 THR A C 1
ATOM 2880 O O . THR A 1 371 ? 32.482 -6.788 -10.551 1.00 96.81 371 THR A O 1
ATOM 2883 N N . VAL A 1 372 ? 32.230 -8.445 -9.057 1.00 97.38 372 VAL A N 1
ATOM 2884 C CA . VAL A 1 372 ? 32.277 -7.598 -7.867 1.00 97.38 372 VAL A CA 1
ATOM 2885 C C . VAL A 1 372 ? 33.379 -8.112 -6.953 1.00 97.38 372 VAL A C 1
ATOM 2887 O O . VAL A 1 372 ? 33.499 -9.317 -6.735 1.00 97.38 372 VAL A O 1
ATOM 2890 N N . LYS A 1 373 ? 34.195 -7.200 -6.429 1.00 97.31 373 LYS A N 1
ATOM 2891 C CA . LYS A 1 373 ? 35.043 -7.465 -5.266 1.00 97.31 373 LYS A CA 1
ATOM 2892 C C . LYS A 1 373 ? 34.571 -6.583 -4.121 1.00 97.31 373 LYS A C 1
ATOM 2894 O O . LYS A 1 373 ? 34.221 -5.425 -4.338 1.00 97.31 373 LYS A O 1
ATOM 2899 N N . TYR A 1 374 ? 34.551 -7.117 -2.913 1.00 98.44 374 TYR A N 1
ATOM 2900 C CA . TYR A 1 374 ? 34.124 -6.381 -1.730 1.00 98.44 374 TYR A CA 1
ATOM 2901 C C . TYR A 1 374 ? 34.899 -6.824 -0.496 1.00 98.44 374 TYR A C 1
ATOM 2903 O O . TYR A 1 374 ? 35.456 -7.919 -0.454 1.00 98.44 374 TYR A O 1
ATOM 2911 N N . ARG A 1 375 ? 34.962 -5.951 0.502 1.00 98.25 375 ARG A N 1
ATOM 2912 C CA . ARG A 1 375 ? 35.544 -6.237 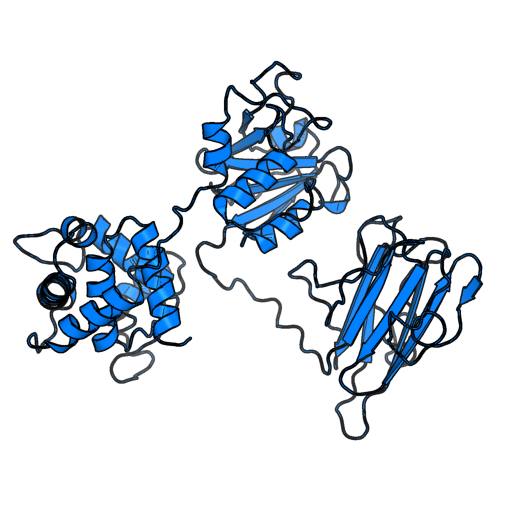1.812 1.00 98.25 375 ARG A CA 1
ATOM 2913 C C . ARG A 1 375 ? 34.865 -5.408 2.887 1.00 98.25 375 ARG A C 1
ATOM 2915 O O . ARG A 1 375 ? 34.210 -4.406 2.601 1.00 98.25 375 ARG A O 1
ATOM 2922 N N . THR A 1 376 ? 35.055 -5.825 4.124 1.00 98.50 376 THR A N 1
ATOM 2923 C CA . THR A 1 376 ? 34.490 -5.187 5.309 1.00 98.50 376 THR A CA 1
ATOM 2924 C C . THR A 1 376 ? 35.601 -4.724 6.243 1.00 98.50 376 THR A C 1
ATOM 2926 O O . THR A 1 376 ? 36.712 -5.259 6.227 1.00 98.50 376 THR A O 1
ATOM 2929 N N . HIS A 1 377 ? 35.305 -3.699 7.030 1.00 98.44 377 HIS A N 1
ATOM 2930 C CA . HIS A 1 377 ? 36.119 -3.231 8.138 1.00 98.44 377 HIS A CA 1
ATOM 2931 C C . HIS A 1 377 ? 35.411 -3.583 9.448 1.00 98.44 377 HIS A C 1
ATOM 2933 O O . HIS A 1 377 ? 34.180 -3.519 9.516 1.00 98.44 377 HIS A O 1
ATOM 2939 N N . SER A 1 378 ? 36.178 -3.968 10.465 1.00 97.56 378 SER A N 1
ATOM 2940 C CA . SER A 1 378 ? 35.702 -4.043 11.847 1.00 97.56 378 SER A CA 1
ATOM 2941 C C . SER A 1 378 ? 36.618 -3.219 12.745 1.00 97.56 378 SER A C 1
ATOM 2943 O O . SER A 1 378 ? 37.829 -3.147 12.519 1.00 97.56 378 SER A O 1
ATOM 2945 N N . ALA A 1 379 ? 36.075 -2.657 13.824 1.00 93.50 379 ALA A N 1
ATOM 2946 C CA . ALA A 1 379 ? 36.870 -1.920 14.808 1.00 93.50 379 ALA A CA 1
ATOM 2947 C C . ALA A 1 379 ? 38.007 -2.765 15.426 1.00 93.50 379 ALA A C 1
ATOM 2949 O O . ALA A 1 379 ? 38.990 -2.218 15.922 1.00 93.50 379 ALA A O 1
ATOM 2950 N N . LYS A 1 380 ? 37.877 -4.100 15.404 1.00 95.06 380 LYS A N 1
ATOM 2951 C CA . LYS A 1 380 ? 38.833 -5.043 15.996 1.00 95.06 380 LYS A CA 1
ATOM 2952 C C . LYS A 1 380 ? 39.927 -5.489 15.025 1.00 95.06 380 LYS A C 1
ATOM 2954 O O . LYS A 1 380 ? 41.076 -5.622 15.438 1.00 95.06 380 LYS A O 1
ATOM 2959 N N . SER A 1 381 ? 39.583 -5.750 13.767 1.00 95.88 381 SER A N 1
ATOM 2960 C CA . SER A 1 381 ? 40.502 -6.344 12.784 1.00 95.88 381 SER A CA 1
ATOM 2961 C C . SER A 1 381 ? 40.893 -5.404 11.652 1.00 95.88 381 SER A C 1
ATOM 2963 O O . SER A 1 381 ? 41.727 -5.767 10.823 1.00 95.88 381 SER A O 1
ATOM 2965 N N . GLY A 1 382 ? 40.346 -4.192 11.620 1.00 97.56 382 GLY A N 1
ATOM 2966 C CA . GLY A 1 382 ? 40.567 -3.269 10.522 1.00 97.56 382 GLY A CA 1
ATOM 2967 C C . GLY A 1 382 ? 39.933 -3.778 9.226 1.00 97.56 382 GLY A C 1
ATOM 2968 O O . GLY A 1 382 ? 38.948 -4.517 9.248 1.00 97.56 382 GLY A O 1
ATOM 2969 N N . TRP A 1 383 ? 40.508 -3.394 8.084 1.00 97.75 383 TRP A N 1
ATOM 2970 C CA . TRP A 1 383 ? 40.081 -3.886 6.772 1.00 97.75 383 TRP A CA 1
ATOM 2971 C C . TRP A 1 383 ? 40.452 -5.356 6.581 1.00 97.75 383 TRP A C 1
ATOM 2973 O O . TRP A 1 383 ? 41.630 -5.713 6.568 1.00 97.75 383 TRP A O 1
ATOM 2983 N N . LEU A 1 384 ? 39.442 -6.187 6.341 1.00 96.88 384 LEU A N 1
ATOM 2984 C CA . LEU A 1 384 ? 39.611 -7.595 6.003 1.00 96.88 384 LEU A CA 1
ATOM 2985 C C . LEU A 1 384 ? 39.978 -7.782 4.522 1.00 96.88 384 LEU A C 1
ATOM 2987 O O . LEU A 1 384 ? 39.971 -6.845 3.714 1.00 96.88 384 LEU A O 1
ATOM 2991 N N . SER A 1 385 ? 40.330 -9.019 4.170 1.00 95.81 385 SER A N 1
ATOM 2992 C CA . SER A 1 385 ? 40.701 -9.388 2.802 1.00 95.81 385 SER A CA 1
ATOM 2993 C C . SER A 1 385 ? 39.539 -9.210 1.823 1.00 95.81 385 SER A C 1
ATOM 2995 O O . SER A 1 385 ? 38.367 -9.291 2.189 1.00 95.81 385 SER A O 1
ATOM 2997 N N . TRP A 1 386 ? 39.880 -8.976 0.557 1.00 96.19 386 TRP A N 1
ATOM 2998 C CA . TRP A 1 386 ? 38.903 -8.902 -0.525 1.00 96.19 386 TRP A CA 1
ATOM 2999 C C . TRP A 1 386 ? 38.263 -10.258 -0.806 1.00 96.19 386 TRP A C 1
ATOM 3001 O O . TRP A 1 386 ? 38.945 -11.279 -0.869 1.00 96.19 386 TRP A O 1
ATOM 3011 N N . VAL A 1 387 ? 36.961 -10.221 -1.065 1.00 96.38 387 VAL A N 1
ATOM 3012 C CA . VAL A 1 387 ? 36.122 -11.352 -1.448 1.00 96.38 387 VAL A CA 1
ATOM 3013 C C . VAL A 1 387 ? 35.525 -11.072 -2.820 1.00 96.38 387 VAL A C 1
ATOM 3015 O O . VAL A 1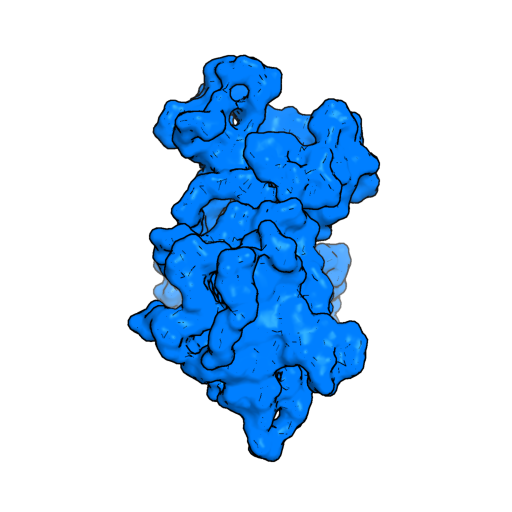 387 ? 35.153 -9.939 -3.124 1.00 96.38 387 VAL A O 1
ATOM 3018 N N . THR A 1 388 ? 35.456 -12.096 -3.666 1.00 93.06 388 THR A N 1
ATOM 3019 C CA . THR A 1 388 ? 34.909 -12.006 -5.034 1.00 93.06 388 THR A CA 1
ATOM 3020 C C . THR A 1 388 ? 33.742 -12.957 -5.282 1.00 93.06 388 THR A C 1
ATOM 3022 O O . THR A 1 388 ? 33.096 -12.883 -6.325 1.00 93.06 388 THR A O 1
ATOM 3025 N N . GLN A 1 389 ? 33.463 -13.854 -4.337 1.00 85.25 389 GLN A N 1
ATOM 3026 C CA . GLN A 1 389 ? 32.367 -14.814 -4.407 1.00 85.25 389 GLN A CA 1
ATOM 3027 C C . GLN A 1 389 ? 31.287 -14.411 -3.408 1.00 85.25 389 GLN A C 1
ATOM 3029 O O . GLN A 1 389 ? 31.620 -14.142 -2.264 1.00 85.25 389 GLN A O 1
ATOM 3034 N N . GLY A 1 390 ? 30.014 -14.422 -3.807 1.00 90.56 390 GLY A N 1
ATOM 3035 C CA . GLY A 1 390 ? 28.885 -14.197 -2.901 1.00 90.56 390 GLY A CA 1
ATOM 3036 C C . GLY A 1 390 ? 28.149 -15.497 -2.593 1.00 90.56 390 GLY A C 1
ATOM 3037 O O . GLY A 1 390 ? 27.225 -15.863 -3.321 1.00 90.56 3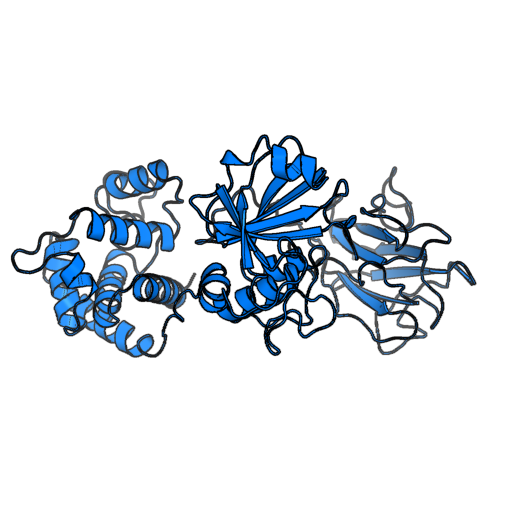90 GLY A O 1
ATOM 3038 N N . ASN A 1 391 ? 28.550 -16.197 -1.528 1.00 91.50 391 ASN A N 1
ATOM 3039 C CA . ASN A 1 391 ? 27.926 -17.445 -1.084 1.00 91.50 391 ASN A CA 1
ATOM 3040 C C . ASN A 1 391 ? 27.719 -17.448 0.445 1.00 91.50 391 ASN A C 1
ATOM 3042 O O . ASN A 1 391 ? 28.676 -17.703 1.175 1.00 91.50 391 ASN A O 1
ATOM 3046 N N . PRO A 1 392 ? 26.481 -17.261 0.947 1.00 88.44 392 PRO A N 1
ATOM 3047 C CA . PRO A 1 392 ? 26.201 -17.216 2.387 1.00 88.44 392 PRO A CA 1
ATOM 3048 C C . PRO A 1 392 ? 26.467 -18.536 3.130 1.00 88.44 392 PRO A C 1
ATOM 3050 O O . PRO A 1 392 ? 26.519 -18.541 4.362 1.00 88.44 392 PRO A O 1
ATOM 3053 N N . ASN A 1 393 ? 26.637 -19.648 2.404 1.00 90.19 393 ASN A N 1
ATOM 3054 C CA . ASN A 1 393 ? 26.971 -20.956 2.974 1.00 90.19 393 ASN A CA 1
ATOM 3055 C C . ASN A 1 393 ? 28.489 -21.196 3.085 1.00 90.19 393 ASN A C 1
ATOM 3057 O O . ASN A 1 393 ? 28.898 -22.159 3.728 1.00 90.19 393 ASN A O 1
ATOM 3061 N N . ASP A 1 394 ? 29.320 -20.338 2.484 1.00 90.06 394 ASP A N 1
ATOM 3062 C CA . ASP A 1 394 ? 30.776 -20.335 2.652 1.00 90.06 394 ASP A CA 1
ATOM 3063 C C . ASP A 1 394 ? 31.191 -19.029 3.336 1.00 90.06 394 ASP A C 1
ATOM 3065 O O . ASP A 1 394 ? 31.440 -18.007 2.696 1.00 90.06 394 ASP A O 1
ATOM 3069 N N . LEU A 1 395 ? 31.251 -19.060 4.666 1.00 87.00 395 LEU A N 1
ATOM 3070 C CA . LEU A 1 395 ? 31.599 -17.885 5.464 1.00 87.00 395 LEU A CA 1
ATOM 3071 C C . LEU A 1 395 ? 33.065 -17.454 5.315 1.00 87.00 395 LEU A C 1
ATOM 3073 O O . LEU A 1 395 ? 33.383 -16.337 5.705 1.00 87.00 395 LEU A O 1
ATOM 3077 N N . TYR A 1 396 ? 33.944 -18.313 4.790 1.00 82.62 396 TYR A N 1
ATOM 3078 C CA . TYR A 1 396 ? 35.382 -18.046 4.726 1.00 82.62 396 TYR A CA 1
ATOM 3079 C C . TYR A 1 396 ? 35.807 -17.468 3.376 1.00 82.62 396 TYR A C 1
ATOM 3081 O O . TYR A 1 396 ? 36.624 -16.552 3.346 1.00 82.62 396 TYR A O 1
ATOM 3089 N N . ASN A 1 397 ? 35.254 -17.975 2.268 1.00 85.81 397 ASN A N 1
ATOM 3090 C CA . ASN A 1 397 ? 35.607 -17.507 0.919 1.00 85.81 397 ASN A CA 1
ATOM 3091 C C . ASN A 1 397 ? 34.446 -16.831 0.179 1.00 85.81 397 ASN A C 1
ATOM 3093 O O . ASN A 1 397 ? 34.679 -16.147 -0.817 1.00 85.81 397 ASN A O 1
ATOM 3097 N N . GLY A 1 398 ? 33.207 -17.035 0.635 1.00 88.69 398 GLY A N 1
ATOM 3098 C CA . GLY A 1 398 ? 31.987 -16.525 0.003 1.00 88.69 398 GLY A CA 1
ATOM 3099 C C . GLY A 1 398 ? 31.393 -15.285 0.672 1.00 88.69 398 GLY A C 1
ATOM 3100 O O . GLY A 1 398 ? 30.372 -14.769 0.214 1.00 88.69 398 GLY A O 1
ATOM 3101 N N . CYS A 1 399 ? 31.983 -14.821 1.773 1.00 95.94 399 CYS A N 1
ATOM 3102 C CA . CYS A 1 399 ? 31.479 -13.711 2.574 1.00 95.94 399 CYS A CA 1
ATOM 3103 C C . CYS A 1 399 ? 32.635 -12.853 3.090 1.00 95.94 399 CYS A C 1
ATOM 3105 O O . CYS A 1 399 ? 33.697 -13.371 3.416 1.00 95.94 399 CYS A O 1
ATOM 3107 N N . ALA A 1 400 ? 32.407 -11.549 3.209 1.00 97.06 400 ALA A N 1
ATOM 3108 C CA . ALA A 1 400 ? 33.303 -10.630 3.896 1.00 97.06 400 ALA A CA 1
ATOM 3109 C C . ALA A 1 400 ? 32.801 -10.404 5.327 1.00 97.06 400 ALA A C 1
ATOM 3111 O O . ALA A 1 400 ? 31.602 -10.226 5.543 1.00 97.06 400 ALA A O 1
ATOM 3112 N N . GLY A 1 401 ? 33.714 -10.375 6.294 1.00 96.50 401 GLY A N 1
ATOM 3113 C CA . GLY A 1 401 ? 33.395 -10.228 7.713 1.00 96.50 401 GLY A CA 1
ATOM 3114 C C . GLY A 1 401 ? 34.030 -11.324 8.557 1.00 96.50 401 GLY A C 1
ATOM 3115 O O . GLY A 1 401 ? 34.513 -12.324 8.030 1.00 96.50 401 GLY A O 1
ATOM 3116 N N . ASN A 1 402 ? 34.025 -11.118 9.869 1.00 95.44 402 ASN A N 1
ATOM 3117 C CA . ASN A 1 402 ? 34.464 -12.101 10.849 1.00 95.44 402 ASN A CA 1
ATOM 3118 C C . ASN A 1 402 ? 33.280 -12.403 11.771 1.00 95.44 402 ASN A C 1
ATOM 3120 O O . ASN A 1 402 ? 32.733 -11.468 12.360 1.00 95.44 402 ASN A O 1
ATOM 3124 N N . PRO A 1 403 ? 32.894 -13.677 11.969 1.00 94.19 403 PRO A N 1
ATOM 3125 C CA . PRO A 1 403 ? 31.849 -14.024 12.921 1.00 94.19 403 PRO A CA 1
ATOM 3126 C C . PRO A 1 403 ? 32.099 -13.427 14.310 1.00 94.19 403 PRO A C 1
ATOM 3128 O O . PRO A 1 403 ? 33.154 -13.650 14.903 1.00 94.19 403 PRO A O 1
ATOM 3131 N N . GLY A 1 404 ? 31.118 -12.694 14.837 1.00 93.00 404 GLY A N 1
ATOM 3132 C CA . GLY A 1 404 ? 31.233 -12.033 16.139 1.00 93.00 404 GLY A CA 1
ATOM 3133 C C . GLY A 1 404 ? 31.951 -10.678 16.130 1.00 93.00 404 GLY A C 1
ATOM 3134 O O . GLY A 1 404 ? 32.121 -10.095 17.200 1.00 93.00 404 GLY A O 1
ATOM 3135 N N . GLU A 1 405 ? 32.343 -10.144 14.971 1.00 96.81 405 GLU A N 1
ATOM 3136 C CA . GLU A 1 405 ? 32.915 -8.800 14.857 1.00 96.81 405 GLU A CA 1
ATOM 3137 C C . GLU A 1 405 ? 31.993 -7.886 14.057 1.00 96.81 405 GLU A C 1
ATOM 3139 O O . GLU A 1 405 ? 31.721 -8.127 12.883 1.00 96.81 405 GLU A O 1
ATOM 3144 N N . ALA A 1 406 ? 31.514 -6.822 14.698 1.00 97.62 406 ALA A N 1
ATOM 3145 C CA . ALA A 1 406 ? 30.624 -5.871 14.055 1.00 97.62 406 ALA A CA 1
ATOM 3146 C C . ALA A 1 406 ? 31.326 -5.154 12.894 1.00 97.62 406 ALA A C 1
ATOM 3148 O O . ALA A 1 406 ? 32.412 -4.591 13.059 1.00 97.62 406 ALA A O 1
ATOM 3149 N N . ILE A 1 407 ? 30.676 -5.157 11.735 1.00 98.44 407 ILE A N 1
ATOM 3150 C CA . ILE A 1 407 ? 31.128 -4.426 10.560 1.00 98.44 407 ILE A CA 1
ATOM 3151 C C . ILE A 1 407 ? 30.795 -2.948 10.757 1.00 98.44 407 ILE A C 1
ATOM 3153 O O . ILE A 1 407 ? 29.638 -2.603 10.989 1.00 98.44 407 ILE A O 1
ATOM 3157 N N . ASP A 1 408 ? 31.788 -2.076 10.624 1.00 97.50 408 ASP A N 1
ATOM 3158 C CA . ASP A 1 408 ? 31.656 -0.613 10.706 1.00 97.50 408 ASP A CA 1
ATOM 3159 C C . ASP A 1 408 ? 32.074 0.096 9.399 1.00 97.50 408 ASP A C 1
ATOM 3161 O O . ASP A 1 408 ? 31.903 1.306 9.251 1.00 97.50 408 ASP A O 1
ATOM 3165 N N . GLY A 1 409 ? 32.560 -0.663 8.411 1.00 97.56 409 GLY A N 1
ATOM 3166 C CA . GLY A 1 409 ? 32.874 -0.172 7.073 1.00 97.56 409 GLY A CA 1
ATOM 3167 C C . GLY A 1 409 ? 32.707 -1.239 5.995 1.00 97.56 409 GLY A C 1
ATOM 3168 O O . GLY A 1 409 ? 32.968 -2.421 6.211 1.00 97.56 409 GLY A O 1
ATOM 3169 N N . VAL A 1 410 ? 32.279 -0.823 4.807 1.00 98.56 410 VAL A N 1
ATOM 3170 C CA . VAL A 1 410 ? 32.116 -1.669 3.621 1.00 98.56 410 VAL A CA 1
ATOM 3171 C C . VAL A 1 410 ? 32.792 -0.979 2.450 1.00 98.56 410 VAL A C 1
ATOM 3173 O O . VAL A 1 410 ? 32.576 0.205 2.225 1.00 98.56 410 VAL A O 1
ATOM 3176 N N . GLN A 1 411 ? 33.589 -1.714 1.686 1.00 98.44 411 GLN A N 1
ATOM 3177 C CA . GLN A 1 411 ? 34.178 -1.230 0.445 1.00 98.44 411 GLN A CA 1
ATOM 3178 C C . GLN A 1 411 ? 33.852 -2.205 -0.682 1.00 98.44 411 GLN A C 1
ATOM 3180 O O . GLN A 1 411 ? 34.005 -3.416 -0.517 1.00 98.44 411 GLN A O 1
ATOM 3185 N N . ILE A 1 412 ? 33.402 -1.681 -1.820 1.00 98.44 412 ILE A N 1
ATOM 3186 C CA . ILE A 1 412 ? 32.911 -2.466 -2.959 1.00 98.44 412 ILE A CA 1
ATOM 3187 C C . ILE A 1 412 ? 33.529 -1.910 -4.232 1.00 98.44 412 ILE A C 1
ATOM 3189 O O . ILE A 1 412 ? 33.684 -0.708 -4.352 1.00 98.44 412 ILE A O 1
ATOM 3193 N N . TYR A 1 413 ? 33.859 -2.761 -5.195 1.00 97.06 413 TYR A N 1
ATOM 3194 C CA . TYR A 1 413 ? 34.273 -2.340 -6.528 1.00 97.06 413 TYR A CA 1
ATOM 3195 C C . TYR A 1 413 ? 33.637 -3.250 -7.573 1.00 97.06 413 TYR A C 1
ATOM 3197 O O . TYR A 1 413 ? 33.778 -4.477 -7.496 1.00 97.06 413 TYR A O 1
ATOM 3205 N N . TYR A 1 414 ? 32.970 -2.656 -8.560 1.00 97.88 414 TYR A N 1
ATOM 3206 C CA . TYR A 1 414 ? 32.367 -3.379 -9.671 1.00 97.88 414 TYR A CA 1
ATOM 3207 C C . TYR A 1 414 ? 33.186 -3.239 -10.956 1.00 97.88 414 TYR A C 1
ATOM 3209 O O . TYR A 1 414 ? 33.623 -2.156 -11.330 1.00 97.88 414 TYR A O 1
ATOM 3217 N N . THR A 1 415 ? 33.365 -4.351 -11.667 1.00 96.12 415 THR A N 1
ATOM 3218 C CA . THR A 1 415 ? 33.973 -4.370 -13.000 1.00 96.12 415 THR A CA 1
ATOM 3219 C C . THR A 1 415 ? 32.903 -4.667 -14.043 1.00 96.12 415 THR A C 1
ATOM 3221 O O . THR A 1 415 ? 32.325 -5.758 -14.079 1.00 96.12 415 THR A O 1
ATOM 3224 N N . THR A 1 416 ? 32.669 -3.693 -14.921 1.00 93.19 416 THR A N 1
ATOM 3225 C CA . THR A 1 416 ? 31.759 -3.830 -16.064 1.00 93.19 416 THR A CA 1
ATOM 3226 C C . THR A 1 416 ? 32.308 -4.864 -17.065 1.00 93.19 416 THR A C 1
ATOM 3228 O O . THR A 1 416 ? 33.496 -4.801 -17.395 1.00 93.19 416 THR A O 1
ATOM 3231 N N . PRO A 1 417 ? 31.488 -5.797 -17.595 1.00 94.38 417 PRO A N 1
ATOM 3232 C CA . PRO A 1 417 ? 31.920 -6.721 -18.644 1.00 94.38 417 PRO A CA 1
ATOM 3233 C C . PRO A 1 417 ? 32.457 -6.006 -19.888 1.00 94.38 417 PRO A C 1
ATOM 3235 O O . PRO A 1 417 ? 31.944 -4.961 -20.293 1.00 94.38 417 PRO A O 1
ATOM 3238 N N . ALA A 1 418 ? 33.428 -6.622 -20.564 1.00 91.88 418 ALA A N 1
ATOM 3239 C CA . ALA A 1 418 ? 33.929 -6.119 -21.839 1.00 91.88 418 ALA A CA 1
ATOM 3240 C C . ALA A 1 418 ? 32.783 -5.937 -22.858 1.00 91.88 418 ALA A C 1
ATOM 3242 O O . ALA A 1 418 ? 31.931 -6.810 -23.019 1.00 91.88 418 ALA A O 1
ATOM 3243 N N . GLY A 1 419 ? 32.759 -4.789 -23.543 1.00 88.44 419 GLY A N 1
ATOM 3244 C CA . GLY A 1 419 ? 31.740 -4.460 -24.547 1.00 88.44 419 GLY A CA 1
ATOM 3245 C C . GLY A 1 419 ? 30.389 -3.985 -23.992 1.00 88.44 419 GLY A C 1
ATOM 3246 O O . GLY A 1 419 ? 29.465 -3.772 -24.774 1.00 88.44 419 GLY A O 1
ATOM 3247 N N . LYS A 1 420 ? 30.248 -3.806 -22.671 1.00 89.88 420 LYS A N 1
ATOM 3248 C CA . LYS A 1 420 ? 29.068 -3.187 -22.043 1.00 89.88 420 LYS A CA 1
ATOM 3249 C C . LYS A 1 420 ? 29.325 -1.716 -21.705 1.00 89.88 420 LYS A C 1
ATOM 3251 O O . LYS A 1 420 ? 30.469 -1.290 -21.566 1.00 89.88 420 LYS A O 1
ATOM 3256 N N . THR A 1 421 ? 28.249 -0.943 -21.562 1.00 89.75 421 THR A N 1
ATOM 3257 C CA . THR A 1 421 ? 28.316 0.451 -21.106 1.00 89.75 421 THR A CA 1
ATOM 3258 C C . THR A 1 421 ? 28.903 0.512 -19.702 1.00 89.75 421 THR A C 1
ATOM 3260 O O . THR A 1 421 ? 28.404 -0.162 -18.798 1.00 89.75 421 THR A O 1
ATOM 3263 N N . LEU A 1 422 ? 29.939 1.337 -19.530 1.00 88.56 422 LEU A N 1
ATOM 3264 C CA . LEU A 1 422 ? 30.605 1.533 -18.247 1.00 88.56 422 LEU A CA 1
ATOM 3265 C C . LEU A 1 422 ? 29.580 1.880 -17.162 1.00 88.56 422 LEU A C 1
ATOM 3267 O O . LEU A 1 422 ? 28.819 2.836 -17.298 1.00 88.56 422 LEU A O 1
ATOM 3271 N N . SER A 1 423 ? 29.565 1.071 -16.111 1.00 93.75 423 SER A N 1
ATOM 3272 C CA . SER A 1 423 ? 28.708 1.221 -14.941 1.00 93.75 423 SER A CA 1
ATOM 3273 C C . SER A 1 423 ? 29.545 1.047 -13.679 1.00 93.75 423 SER A C 1
ATOM 3275 O O . SER A 1 423 ? 30.556 0.340 -13.697 1.00 93.75 423 SER A O 1
ATOM 3277 N N . GLN A 1 424 ? 29.113 1.672 -12.592 1.00 94.44 424 GLN A N 1
ATOM 3278 C CA . GLN A 1 424 ? 29.794 1.658 -11.301 1.00 94.44 424 GLN A CA 1
ATOM 3279 C C . GLN A 1 424 ? 28.878 1.099 -10.218 1.00 94.44 424 GLN A C 1
ATOM 3281 O O . GLN A 1 424 ? 27.648 1.134 -10.344 1.00 94.44 424 GLN A O 1
ATOM 3286 N N . CYS A 1 425 ? 29.475 0.595 -9.140 1.00 96.44 425 CYS A N 1
ATOM 3287 C CA . CYS A 1 425 ? 28.744 0.277 -7.925 1.00 96.44 425 CYS A CA 1
ATOM 3288 C C . CYS A 1 425 ? 28.569 1.542 -7.088 1.00 96.44 425 CYS A C 1
ATOM 3290 O O . CYS A 1 425 ? 29.538 2.070 -6.549 1.00 96.44 425 CYS A O 1
ATOM 3292 N N . TYR A 1 426 ? 27.330 1.984 -6.915 1.00 95.31 426 TYR A N 1
ATOM 3293 C CA . TYR A 1 426 ? 26.979 3.011 -5.946 1.00 95.31 426 TYR A CA 1
ATOM 3294 C C . TYR A 1 426 ? 26.414 2.351 -4.698 1.00 95.31 426 TYR A C 1
ATOM 3296 O O . TYR A 1 426 ? 25.616 1.412 -4.786 1.00 95.31 426 TYR A O 1
ATOM 3304 N N . TYR A 1 427 ? 26.795 2.843 -3.527 1.00 97.56 427 TYR A N 1
ATOM 3305 C CA . TYR A 1 427 ? 26.334 2.272 -2.270 1.00 97.56 427 TYR A CA 1
ATOM 3306 C C . TYR A 1 427 ? 26.406 3.281 -1.134 1.00 97.56 427 TYR A C 1
ATOM 3308 O O . TYR A 1 427 ? 27.183 4.228 -1.177 1.00 97.56 427 TYR A O 1
ATOM 3316 N N . ARG A 1 428 ? 25.578 3.087 -0.111 1.00 95.56 428 ARG A N 1
ATOM 3317 C CA . ARG A 1 428 ? 25.601 3.887 1.118 1.00 95.56 428 ARG A CA 1
ATOM 3318 C C . ARG A 1 428 ? 25.171 3.035 2.298 1.00 95.56 428 ARG A C 1
ATOM 3320 O O . ARG A 1 428 ? 24.410 2.079 2.135 1.00 95.56 428 ARG A O 1
ATOM 3327 N N . SER A 1 429 ? 25.648 3.384 3.481 1.00 94.88 429 SER A N 1
ATOM 3328 C CA . SER A 1 429 ? 25.309 2.687 4.718 1.00 94.88 429 SER A CA 1
ATOM 3329 C C . SER A 1 429 ? 24.673 3.631 5.723 1.00 94.88 429 SER A C 1
ATOM 3331 O O . SER A 1 429 ? 24.706 4.855 5.585 1.00 94.88 429 SER A O 1
ATOM 3333 N N . GLN A 1 430 ? 24.064 3.040 6.736 1.00 92.06 430 GLN A N 1
ATOM 3334 C CA . GLN A 1 430 ? 23.657 3.728 7.942 1.00 92.06 430 GLN A CA 1
ATOM 3335 C C . GLN A 1 430 ? 24.223 2.968 9.141 1.00 92.06 430 GLN A C 1
ATOM 3337 O O . GLN A 1 430 ? 24.416 1.752 9.073 1.00 92.06 430 GLN A O 1
ATOM 3342 N N . THR A 1 431 ? 24.543 3.692 10.213 1.00 89.12 431 THR A N 1
ATOM 3343 C CA . THR A 1 431 ? 25.141 3.107 11.417 1.00 89.12 431 THR A CA 1
ATOM 3344 C C . THR A 1 431 ? 24.110 2.949 12.525 1.00 89.12 431 THR A C 1
ATOM 3346 O O . THR A 1 431 ? 23.089 3.635 12.561 1.00 89.12 431 THR A O 1
ATOM 3349 N N . THR A 1 432 ? 24.398 2.074 13.481 1.00 78.81 432 THR A N 1
ATOM 3350 C CA . THR A 1 432 ? 23.594 1.881 14.689 1.00 78.81 432 THR A CA 1
ATOM 3351 C C . THR A 1 432 ? 23.552 3.121 15.579 1.00 78.81 432 THR A C 1
ATOM 3353 O O . THR A 1 432 ? 22.685 3.212 16.444 1.00 78.81 432 THR A O 1
ATOM 3356 N N . ALA A 1 433 ? 24.494 4.054 15.410 1.00 78.19 433 ALA A N 1
ATOM 3357 C CA . ALA A 1 433 ? 24.644 5.226 16.267 1.00 78.19 433 ALA A CA 1
ATOM 3358 C C . ALA A 1 433 ? 23.956 6.486 15.715 1.00 78.19 433 ALA A C 1
ATOM 3360 O O . ALA A 1 433 ? 23.859 7.479 16.436 1.00 78.19 433 ALA A O 1
ATOM 3361 N N . ARG A 1 434 ? 23.470 6.479 14.463 1.00 70.25 434 ARG A N 1
ATOM 3362 C CA . ARG A 1 434 ? 22.851 7.671 13.857 1.00 70.25 434 ARG A CA 1
ATOM 3363 C C . ARG A 1 434 ? 21.704 7.370 12.899 1.00 70.25 434 ARG A C 1
ATOM 3365 O O . ARG A 1 434 ? 21.668 6.359 12.200 1.00 70.25 434 ARG A O 1
ATOM 3372 N N . SER A 1 435 ? 20.754 8.300 12.856 1.00 61.22 435 SER A N 1
ATOM 3373 C CA . SER A 1 435 ? 19.661 8.309 11.889 1.00 61.22 435 SER A CA 1
ATOM 3374 C C . SER A 1 435 ? 20.100 8.955 10.565 1.00 61.22 435 SER A C 1
ATOM 3376 O O . SER A 1 435 ? 20.790 9.971 10.560 1.00 61.22 435 SER A O 1
ATOM 3378 N N . GLY A 1 436 ? 19.677 8.379 9.438 1.00 66.88 436 GLY A N 1
ATOM 3379 C CA . GLY A 1 436 ? 19.971 8.876 8.092 1.00 66.88 436 GLY A CA 1
ATOM 3380 C C . GLY A 1 436 ? 21.117 8.136 7.402 1.00 66.88 436 GLY A C 1
ATOM 3381 O O . GLY A 1 436 ? 22.062 7.674 8.039 1.00 66.88 436 GLY A O 1
ATOM 3382 N N . TRP A 1 437 ? 21.012 8.015 6.078 1.00 81.25 437 TRP A N 1
ATOM 3383 C CA . TRP A 1 437 ? 22.062 7.429 5.251 1.00 81.25 437 TRP A CA 1
ATOM 3384 C C . TRP A 1 437 ? 23.311 8.312 5.258 1.00 81.25 437 TRP A C 1
ATOM 3386 O O . TRP A 1 437 ? 23.212 9.535 5.146 1.00 81.25 437 TRP A O 1
ATOM 3396 N N . LEU A 1 438 ? 24.481 7.683 5.348 1.00 78.06 438 LEU A N 1
ATOM 3397 C CA . LEU A 1 438 ? 25.761 8.333 5.098 1.00 78.06 438 LEU A CA 1
ATOM 3398 C C . LEU A 1 438 ? 25.909 8.707 3.615 1.00 78.06 438 LEU A C 1
ATOM 3400 O O . LEU A 1 438 ? 25.080 8.343 2.773 1.00 78.06 438 LEU A O 1
ATOM 3404 N N . GLY A 1 439 ? 26.977 9.452 3.317 1.00 70.75 439 GLY A N 1
ATOM 3405 C CA . GLY A 1 439 ? 27.345 9.825 1.955 1.00 70.75 439 GLY A CA 1
ATOM 3406 C C . GLY A 1 439 ? 27.380 8.620 1.015 1.00 70.75 439 GLY A C 1
ATOM 3407 O O . GLY A 1 439 ? 27.684 7.496 1.417 1.00 70.75 439 GLY A O 1
ATOM 3408 N N . VAL A 1 440 ? 27.020 8.861 -0.244 1.00 87.00 440 VAL A N 1
ATOM 3409 C CA . VAL A 1 440 ? 27.078 7.835 -1.285 1.00 87.00 440 VAL A CA 1
ATOM 3410 C C . VAL A 1 440 ? 28.535 7.599 -1.659 1.00 87.00 440 VAL A C 1
ATOM 3412 O O . VAL A 1 440 ? 29.285 8.543 -1.896 1.00 87.00 440 VAL A O 1
ATOM 3415 N N . CYS A 1 441 ? 28.905 6.334 -1.761 1.00 86.06 441 CYS A N 1
ATOM 3416 C CA . CYS A 1 441 ? 30.193 5.861 -2.235 1.00 86.06 441 CYS A CA 1
ATOM 3417 C C . CYS A 1 441 ? 30.055 5.359 -3.672 1.00 86.06 441 CYS A C 1
ATOM 3419 O O . CYS A 1 441 ? 28.985 4.891 -4.075 1.00 86.06 441 CYS A O 1
ATOM 3421 N N . CYS A 1 442 ? 31.138 5.443 -4.439 1.00 90.06 442 CYS A N 1
ATOM 3422 C CA . CYS A 1 442 ? 31.203 4.943 -5.809 1.00 90.06 442 CYS A CA 1
ATOM 3423 C C . CYS A 1 442 ? 32.453 4.083 -5.962 1.00 90.06 442 CYS A C 1
ATOM 3425 O O . CYS A 1 442 ? 33.571 4.583 -5.841 1.00 90.06 442 CYS A O 1
ATOM 3427 N N . ASP A 1 443 ? 32.249 2.792 -6.211 1.00 91.00 443 ASP A N 1
ATOM 3428 C CA . ASP A 1 443 ? 33.277 1.757 -6.152 1.00 91.00 443 ASP A CA 1
ATOM 3429 C C . ASP A 1 443 ? 34.231 1.963 -4.951 1.00 91.00 443 ASP A C 1
ATOM 3431 O O . ASP A 1 443 ? 33.791 2.221 -3.830 1.00 91.00 443 ASP A O 1
ATOM 3435 N N . ASP A 1 444 ? 35.543 1.864 -5.160 1.00 89.50 444 ASP A N 1
ATOM 3436 C CA . ASP A 1 444 ? 36.563 2.109 -4.138 1.00 89.50 444 ASP A CA 1
ATOM 3437 C C . ASP A 1 444 ? 37.022 3.578 -4.092 1.00 89.50 444 ASP A C 1
ATOM 3439 O O . ASP A 1 444 ? 38.066 3.885 -3.514 1.00 89.50 444 ASP A O 1
ATOM 3443 N N . GLY A 1 445 ? 36.237 4.490 -4.680 1.00 81.88 445 GLY A N 1
ATOM 3444 C CA . GLY A 1 445 ? 36.496 5.933 -4.707 1.00 81.88 445 GLY A CA 1
ATOM 3445 C C . GLY A 1 445 ? 37.444 6.359 -5.825 1.00 81.88 445 GLY A C 1
ATOM 3446 O O . GLY A 1 445 ? 37.788 7.534 -5.932 1.00 81.88 445 GLY A O 1
ATOM 3447 N N . THR A 1 446 ? 37.877 5.416 -6.668 1.00 80.62 446 THR A N 1
ATOM 3448 C CA . THR A 1 446 ? 38.816 5.687 -7.766 1.00 80.62 446 THR A CA 1
ATOM 3449 C C . THR A 1 446 ? 38.141 5.826 -9.130 1.00 80.62 446 THR A C 1
ATOM 3451 O O . THR A 1 446 ? 38.750 6.360 -10.056 1.00 80.62 446 THR A O 1
ATOM 3454 N N . SER A 1 447 ? 36.891 5.372 -9.276 1.00 71.19 447 SER A N 1
ATOM 3455 C CA . SER A 1 447 ? 36.202 5.325 -10.571 1.00 71.19 447 SER A CA 1
ATOM 3456 C C . SER A 1 447 ? 35.570 6.656 -10.985 1.00 71.19 447 SER A C 1
ATOM 3458 O O . SER A 1 447 ? 35.581 6.988 -12.171 1.00 71.19 447 SER A O 1
ATOM 3460 N N . ILE A 1 448 ? 35.045 7.435 -10.033 1.00 71.38 448 ILE A N 1
ATOM 3461 C CA . ILE A 1 448 ? 34.465 8.765 -10.267 1.00 71.38 448 ILE A CA 1
ATOM 3462 C C . ILE A 1 448 ? 34.958 9.729 -9.188 1.00 71.38 448 ILE A C 1
ATOM 3464 O O . ILE A 1 448 ? 34.780 9.492 -7.996 1.00 71.38 448 ILE A O 1
ATOM 3468 N N . SER A 1 449 ? 35.545 10.851 -9.614 1.00 70.62 449 SER A N 1
ATOM 3469 C CA . SER A 1 449 ? 36.020 11.898 -8.705 1.00 70.62 449 SER A CA 1
ATOM 3470 C C . SER A 1 449 ? 34.881 12.470 -7.856 1.00 70.62 449 SER A C 1
ATOM 3472 O O . SER A 1 449 ? 33.819 12.800 -8.380 1.00 70.62 449 SER A O 1
ATOM 3474 N N . GLY A 1 450 ? 35.144 12.672 -6.564 1.00 64.69 450 GLY A N 1
ATOM 3475 C CA . GLY A 1 450 ? 34.210 13.307 -5.627 1.00 64.69 450 GLY A CA 1
ATOM 3476 C C . GLY A 1 450 ? 33.308 12.345 -4.852 1.00 64.69 450 GLY A C 1
ATOM 3477 O O . GLY A 1 450 ? 32.478 12.816 -4.082 1.00 64.69 450 GLY A O 1
ATOM 3478 N N . PHE A 1 451 ? 33.473 11.032 -5.026 1.00 71.44 451 PHE A N 1
ATOM 3479 C CA . PHE A 1 451 ? 32.813 10.017 -4.206 1.00 71.44 451 PHE A CA 1
ATOM 3480 C C . PHE A 1 451 ? 33.778 9.403 -3.193 1.00 71.44 451 PHE A C 1
ATOM 3482 O O . PHE A 1 451 ? 34.956 9.198 -3.489 1.00 71.44 451 PHE A O 1
ATOM 3489 N N . ASP A 1 452 ? 33.250 9.065 -2.018 1.00 74.69 452 ASP A N 1
ATOM 3490 C CA . ASP A 1 452 ? 33.996 8.319 -1.011 1.00 74.69 452 ASP A CA 1
ATOM 3491 C C . ASP A 1 452 ? 34.272 6.890 -1.486 1.00 74.69 452 ASP A C 1
ATOM 3493 O O . ASP A 1 452 ? 33.488 6.288 -2.229 1.00 74.69 452 ASP A O 1
ATOM 3497 N N . GLY A 1 453 ? 35.393 6.334 -1.024 1.00 81.31 453 GLY A N 1
ATOM 3498 C CA . GLY A 1 453 ? 35.835 5.004 -1.427 1.00 81.31 453 GLY A CA 1
ATOM 3499 C C . GLY A 1 453 ? 35.336 3.848 -0.578 1.00 81.31 453 GLY A C 1
ATOM 3500 O O . GLY A 1 453 ? 35.753 2.722 -0.822 1.00 81.31 453 GLY A O 1
ATOM 3501 N N . TRP A 1 454 ? 34.517 4.105 0.439 1.00 94.81 454 TRP A N 1
ATOM 3502 C CA . TRP A 1 454 ? 33.937 3.090 1.315 1.00 94.81 454 TRP A CA 1
ATOM 3503 C C . TRP A 1 454 ? 32.789 3.689 2.135 1.00 94.81 454 TRP A C 1
ATOM 3505 O O . TRP A 1 454 ? 32.826 4.866 2.485 1.00 94.81 454 TRP A O 1
ATOM 3515 N N . ALA A 1 455 ? 31.789 2.870 2.461 1.00 93.44 455 ALA A N 1
ATOM 3516 C CA . ALA A 1 455 ? 30.601 3.264 3.208 1.00 93.44 455 ALA A CA 1
ATOM 3517 C C . ALA A 1 455 ? 30.699 2.802 4.663 1.00 93.44 455 ALA A C 1
ATOM 3519 O O . ALA A 1 455 ? 30.895 1.615 4.927 1.00 93.44 455 ALA A O 1
ATOM 3520 N N . GLY A 1 456 ? 30.491 3.708 5.613 1.00 92.19 456 GLY A N 1
ATOM 3521 C CA . GLY A 1 456 ? 30.490 3.405 7.043 1.00 92.19 456 GLY A CA 1
ATOM 3522 C C . GLY A 1 456 ? 31.195 4.480 7.850 1.00 92.19 456 GLY A C 1
ATOM 3523 O O . GLY A 1 456 ? 31.417 5.590 7.370 1.00 92.19 456 GLY A O 1
ATOM 3524 N N . MET A 1 457 ? 31.533 4.143 9.089 1.00 90.94 457 MET A N 1
ATOM 3525 C CA . MET A 1 457 ? 32.271 5.010 9.995 1.00 90.94 457 MET A CA 1
ATOM 3526 C C . MET A 1 457 ? 32.905 4.193 11.097 1.00 90.94 457 MET A C 1
ATOM 3528 O O . MET A 1 457 ? 32.225 3.476 11.821 1.00 90.94 457 MET A O 1
ATOM 3532 N N . PHE A 1 458 ? 34.222 4.312 11.214 1.00 91.69 458 PHE A N 1
ATOM 3533 C CA . PHE A 1 458 ? 34.993 3.480 12.124 1.00 91.69 458 PHE A CA 1
ATOM 3534 C C . PHE A 1 458 ? 34.516 3.624 13.568 1.00 91.69 458 PHE A C 1
ATOM 3536 O O . PHE A 1 458 ? 34.348 4.732 14.077 1.00 91.69 458 PHE A O 1
ATOM 3543 N N . GLY A 1 459 ? 34.306 2.480 14.214 1.00 88.69 459 GLY A N 1
ATOM 3544 C CA . GLY A 1 459 ? 33.747 2.383 15.558 1.00 88.69 459 GLY A CA 1
ATOM 3545 C C . GLY A 1 459 ? 32.219 2.442 15.627 1.00 88.69 459 GLY A C 1
ATOM 3546 O O . GLY A 1 459 ? 31.673 2.183 16.697 1.00 88.69 459 GLY A O 1
ATOM 3547 N N . GLU A 1 460 ? 31.515 2.724 14.526 1.00 93.69 460 GLU A N 1
ATOM 3548 C CA . GLU A 1 460 ? 30.053 2.705 14.466 1.00 93.69 460 GLU A CA 1
ATOM 3549 C C . GLU A 1 460 ? 29.554 1.537 13.604 1.00 93.69 460 GLU A C 1
ATOM 3551 O O . GLU A 1 460 ? 29.605 1.617 12.374 1.00 93.69 460 GLU A O 1
ATOM 3556 N N . PRO A 1 461 ? 29.032 0.457 14.218 1.00 96.00 461 PRO A N 1
ATOM 3557 C CA . PRO A 1 461 ? 28.493 -0.675 13.476 1.00 96.00 461 PRO A CA 1
ATOM 3558 C C . PRO A 1 461 ? 27.447 -0.252 12.446 1.00 96.00 461 PRO A C 1
ATOM 3560 O O . PRO A 1 461 ? 26.597 0.588 12.735 1.00 96.00 461 PRO A O 1
ATOM 3563 N N . LEU A 1 462 ? 27.460 -0.855 11.261 1.00 93.19 462 LEU A N 1
ATOM 3564 C CA . LEU A 1 462 ? 26.433 -0.605 10.258 1.00 93.19 462 LEU A CA 1
ATOM 3565 C C . LEU A 1 462 ? 25.148 -1.372 10.579 1.00 93.19 462 LEU A C 1
ATOM 3567 O O . LEU A 1 462 ? 25.165 -2.579 10.840 1.00 93.19 462 LEU A O 1
ATOM 3571 N N . ASP A 1 463 ? 24.024 -0.663 10.522 1.00 85.19 463 ASP A N 1
ATOM 3572 C CA . ASP A 1 463 ? 22.696 -1.244 10.701 1.00 85.19 463 ASP A CA 1
ATOM 3573 C C . ASP A 1 463 ? 22.037 -1.577 9.358 1.00 85.19 463 ASP A C 1
ATOM 3575 O O . ASP A 1 463 ? 21.260 -2.529 9.264 1.00 85.19 463 ASP A O 1
ATOM 3579 N N . ARG A 1 464 ? 22.375 -0.827 8.303 1.00 91.19 464 ARG A N 1
ATOM 3580 C CA . ARG A 1 464 ? 21.782 -0.963 6.974 1.00 91.19 464 ARG A CA 1
ATOM 3581 C C . ARG A 1 464 ? 22.771 -0.662 5.859 1.00 91.19 464 ARG A C 1
ATOM 3583 O O . ARG A 1 464 ? 23.672 0.166 6.006 1.00 91.19 464 ARG A O 1
ATOM 3590 N N . LEU A 1 465 ? 22.534 -1.285 4.708 1.00 96.75 465 LEU A N 1
ATOM 3591 C CA . LEU A 1 465 ? 23.323 -1.118 3.490 1.00 96.75 465 LEU A CA 1
ATOM 3592 C C . LEU A 1 465 ? 22.420 -1.070 2.250 1.00 96.75 465 LEU A C 1
ATOM 3594 O O . LEU A 1 465 ? 21.547 -1.921 2.075 1.00 96.75 465 LEU A O 1
ATOM 3598 N N . GLN A 1 466 ? 22.656 -0.103 1.364 1.00 96.12 466 GLN A N 1
ATOM 3599 C CA . GLN A 1 466 ? 22.059 -0.045 0.028 1.00 96.12 466 GLN A CA 1
ATOM 3600 C C . GLN A 1 466 ? 23.135 -0.157 -1.043 1.00 96.12 466 GLN A C 1
ATOM 3602 O O . GLN A 1 466 ? 24.171 0.491 -0.922 1.00 96.12 466 GLN A O 1
ATOM 3607 N N . ILE A 1 467 ? 22.872 -0.940 -2.091 1.00 97.69 467 ILE A N 1
ATOM 3608 C CA . ILE A 1 467 ? 23.794 -1.151 -3.212 1.00 97.69 467 ILE A CA 1
ATOM 3609 C C . ILE A 1 467 ? 23.011 -1.118 -4.527 1.00 97.69 467 ILE A C 1
ATOM 3611 O O . ILE A 1 467 ? 21.941 -1.720 -4.636 1.00 97.69 467 ILE A O 1
ATOM 3615 N N . GLY A 1 468 ? 23.550 -0.434 -5.534 1.00 95.81 468 GLY A N 1
ATOM 3616 C CA . GLY A 1 468 ? 23.018 -0.418 -6.893 1.00 95.81 468 GLY A CA 1
ATOM 3617 C C . GLY A 1 468 ? 24.120 -0.266 -7.936 1.00 95.81 468 GLY A C 1
ATOM 3618 O O . GLY A 1 468 ? 25.065 0.492 -7.734 1.00 95.81 468 GLY A O 1
ATOM 3619 N N . ILE A 1 469 ? 23.995 -0.965 -9.067 1.00 96.56 469 ILE A N 1
ATOM 3620 C CA . ILE A 1 469 ? 24.954 -0.874 -10.178 1.00 96.56 469 ILE A CA 1
ATOM 3621 C C . ILE A 1 469 ? 24.295 -0.163 -11.350 1.00 96.56 469 ILE A C 1
ATOM 3623 O O . ILE A 1 469 ? 23.284 -0.625 -11.874 1.00 96.56 469 ILE A O 1
ATOM 3627 N N . SER A 1 470 ? 24.852 0.973 -11.760 1.00 93.31 470 SER A N 1
ATOM 3628 C CA . SER A 1 470 ? 24.233 1.839 -12.772 1.00 93.31 470 SER A CA 1
ATOM 3629 C C . SER A 1 470 ? 25.265 2.743 -13.450 1.00 93.31 470 SER A C 1
ATOM 3631 O O . SER A 1 470 ? 26.420 2.804 -13.035 1.00 93.31 470 SER A O 1
ATOM 3633 N N . THR A 1 471 ? 24.857 3.427 -14.518 1.00 87.62 471 THR A N 1
ATOM 3634 C CA . THR A 1 471 ? 25.707 4.353 -15.295 1.00 87.62 471 THR A CA 1
ATOM 3635 C C . THR A 1 471 ? 25.836 5.748 -14.671 1.00 87.62 471 THR A C 1
ATOM 3637 O O . THR A 1 471 ? 26.617 6.570 -15.149 1.00 87.62 471 THR A O 1
ATOM 3640 N N . LYS A 1 472 ? 25.040 6.049 -13.640 1.00 83.62 472 LYS A N 1
ATOM 3641 C CA . LYS A 1 472 ? 25.007 7.325 -12.911 1.00 83.62 472 LYS A CA 1
ATOM 3642 C C . LYS A 1 472 ? 24.513 7.086 -11.491 1.00 83.62 472 LYS A C 1
ATOM 3644 O O . LYS A 1 472 ? 23.769 6.139 -11.283 1.00 83.62 472 LYS A O 1
ATOM 3649 N N . ASN A 1 473 ? 24.839 7.978 -10.555 1.00 80.44 473 ASN A N 1
ATOM 3650 C CA . ASN A 1 473 ? 24.412 7.842 -9.161 1.00 80.44 473 ASN A CA 1
ATOM 3651 C C . ASN A 1 473 ? 22.874 7.667 -9.048 1.00 80.44 473 ASN A C 1
ATOM 3653 O O . ASN A 1 473 ? 22.142 8.578 -9.447 1.00 80.44 473 ASN A O 1
ATOM 3657 N N . PRO A 1 474 ? 22.389 6.528 -8.521 1.00 77.69 474 PRO A N 1
ATOM 3658 C CA . PRO A 1 474 ? 20.965 6.224 -8.411 1.00 77.69 474 PRO A CA 1
ATOM 3659 C C . PRO A 1 474 ? 20.297 6.723 -7.109 1.00 77.69 474 PRO A C 1
ATOM 3661 O O . PRO A 1 474 ? 19.087 6.538 -6.958 1.00 77.69 474 PRO A O 1
ATOM 3664 N N . PHE A 1 475 ? 21.064 7.280 -6.160 1.00 74.75 475 PHE A N 1
ATOM 3665 C CA . PHE A 1 475 ? 20.661 7.532 -4.764 1.00 74.75 475 PHE A CA 1
ATOM 3666 C C . PHE A 1 475 ? 20.048 8.889 -4.435 1.00 74.75 475 PHE A C 1
ATOM 3668 O O . PHE A 1 475 ? 20.384 9.883 -5.115 1.00 74.75 475 PHE A O 1
#

pLDDT: mean 86.18, std 14.81, range [23.27, 98.62]

InterPro domains:
  IPR008044 Bacteriophage lysin [PF05382] (157-277)
  IPR041219 Phage tail lysozyme [PF18013] (5-146)

Radius of gyration: 27.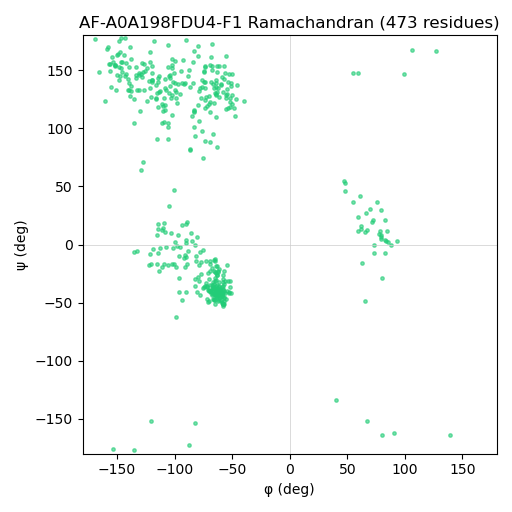42 Å; Cα contacts (8 Å, |Δi|>4): 1086; chains: 1; bounding box: 80×45×67 Å

Nearest PDB structures (foldseek):
  3ct5-assembly1_A  TM=9.841E-01  e=1.125E-14  unclassified
  3csq-assembly4_D  TM=9.853E-01  e=2.303E-14  unclassified
  3csq-assembly3_C  TM=9.857E-01  e=2.872E-14  unclassified
  8tw1-assembly1_A  TM=9.128E-01  e=4.464E-14  Streptococcus phage 2972
  7v7w-assembly1_A  TM=2.025E-01  e=8.399E+00  Mus musculus

Mean predicted aligned error: 18.01 Å

Sequence (475 aa):
MGQKETATQIWTYLIGCGWSKTAVAALLGNMQSESGIIADRWEGDIVGNMNGGYGLVQWTPATKFINWAKSNGLDYRDVISQCKRIEWEVKNNQQFSCPSMTFYQFKVSTDSPENLANIFIKYYERPANPNQPARAQQARYWYNLLQGVNPTPKVKVIDWFNKHRGHITYSMDGSRIGTDGTADCSGSIVIALKESTGVPFQYVYNTVTLGGYLAKCGYSRVLTGNSSGSNLNQVKDEDIILLSCGNSMAESGGAGGHTGVISGGGKNITSTCYYTQGEKNTAIQDITLNRDYLTYDGFKYYEVWRPSGTPNPGPNPTPIEFSTNVHYGLRVLGGSWLGEVTNFNNVDSNGFAGLPYNQHDMLYIKVDQGTVKYRTHSAKSGWLSWVTQGNPNDLYNGCAGNPGEAIDGVQIYYTTPAGKTLSQCYYRSQTTARSGWLGVCCDDGTSISGFDGWAGMFGEPLDRLQIGISTKNPF

Organism: NCBI:txid1354337